Protein AF-A0A5P8K2E8-F1 (afdb_monomer_lite)

Sequence (611 aa):
MTEDTVARRWSAAHAKVRELKIYGYEKERAVALIYYLIALQADREVDSVSPYEVRYRLDDLVSLQQDIVQFLGGPGHSAEAVTTPKAVSAIRHAWSVANLTRHEMLEDVVPSEAADDVRGIERATPDSHFEHAAQGLRVHLDRTLLESAGGILLSSTVEATAGVHTGRSGRVNSVAWPMDHEQRAIGPVPLSFQVEFSDTYEAADMAPGELVMLPEWDPKFVVVQAGEPLPTEWAACVLLSDTDGEQVWQQEAIDALREGWKSYQRLVVLVPEPAGRKPMSEEHDEWMDQAFACADEIIARVPSTGPLPPRLLPNRATDARDVPFRLTLLLTCTKDSSGLRSWARRNSIPVAAAPAEAAATVLDRIRGGIERKGGFRQVPLVVARTSGFVDWHRALRDARMTLEAADIQWVQHDDTAEPSVTWWAMSARIRHPDHHITTELLVTRARVVSIVAYRSSPRWTDSEVVLVEGDNSLSGATNYGLEKTKFLHLPTATLDQWAPGGTAAMTAPIMQRMLGLSVESERVRPFRERNDSSLLAATRVLAAVKLTDEEFDQIRHTPTNSGDGKPPTVICRVADLLAHPLCDYATIGAVTSAIAPTSPPPFGNLHPENR

Foldseek 3Di:
DDLVVLQQQLVQLLVVLVVLVQDDPLLSLLSSLLLSLLCVVVVHHSVPDDLVSSLLCLVCVVVVVVSLCVVLNDQPPDPPPDPDRPSSVSNNVSVNQQADFPVVPPDDDDDPPDPPDDPDDPPPDPRTNSNVSSVSSNLSSQQVLCVVQVAQHFQFKKAFCDDLRHRFIFTFHDFAADNDPVVVVVGSATQWTFTQTPFQRDTDTHHRVRIDTADDADFAEEEDEQPHDDDQKWQAEEEEFEQPPDCPQVVVLSVLLVVLQPASGYYYYYYLHHDDDDDDDPSSVVSVVVSVLLHLAYEAEFDLDDDPPTDRHNPDPDGCVQCQVRYEYEYCDDDRNPVVVVNNVVSVHHYHNGSSRSSVVNCVVCPNGGMDGAQRSSVHRLRCLAPLNVVVVVVCVVQVKDFHHKGWRDWQADPVDQVRTFWTKMWTWIQHPVRDTDIDIAIEGFEKEFEFEWAADPPLLQIKTKWFFDDCPPVPPDPPDPDPLTATAGLMDGDNDQDPVHPLVVVQVSCCQAQVDGDDSVQKDWDDWDALDPNHSHTYTYIYGHDDPVSVVSSVPPDCPDPSPHTRMDMDRLNCCVVPPSHDPSRNVSNCCRRPPDNDPPPPPDDVPPD

Radius of gyration: 35.33 Å; chains: 1; bounding box: 81×75×100 Å

Organism: NCBI:txid2653200

Structure (mmCIF, N/CA/C/O backbone):
data_AF-A0A5P8K2E8-F1
#
_entry.id   AF-A0A5P8K2E8-F1
#
loop_
_atom_site.group_PDB
_atom_site.id
_atom_site.type_symbol
_atom_site.label_atom_id
_atom_site.label_alt_id
_atom_site.label_comp_id
_atom_site.label_asym_id
_atom_site.label_entity_id
_atom_site.label_seq_id
_atom_site.pdbx_PDB_ins_code
_atom_site.Cartn_x
_atom_site.Cartn_y
_atom_site.Cartn_z
_atom_site.occupancy
_atom_site.B_iso_or_equiv
_atom_site.auth_seq_id
_atom_site.auth_comp_id
_atom_site.auth_asym_id
_atom_site.auth_atom_id
_atom_site.pdbx_PDB_model_num
ATOM 1 N N . MET A 1 1 ? -28.896 -23.249 55.016 1.00 75.38 1 MET A N 1
ATOM 2 C CA . MET A 1 1 ? -29.804 -22.356 54.261 1.00 75.38 1 MET A CA 1
ATOM 3 C C . MET A 1 1 ? -31.160 -23.036 54.148 1.00 75.38 1 MET A C 1
ATOM 5 O O . MET A 1 1 ? -31.170 -24.242 53.929 1.00 75.38 1 MET A O 1
ATOM 9 N N . THR A 1 2 ? -32.274 -22.327 54.351 1.00 88.94 2 THR A N 1
ATOM 10 C CA . THR A 1 2 ? -33.616 -22.914 54.164 1.00 88.94 2 THR A CA 1
ATOM 11 C C . THR A 1 2 ? -33.913 -23.099 52.671 1.00 88.94 2 THR A C 1
ATOM 13 O O . THR A 1 2 ? -33.325 -22.410 51.832 1.00 88.94 2 THR A O 1
ATOM 16 N N . GLU A 1 3 ? -34.809 -24.032 52.329 1.00 85.75 3 GLU A N 1
ATOM 17 C CA . GLU A 1 3 ? -35.222 -24.295 50.938 1.00 85.75 3 GLU A CA 1
ATOM 18 C C . GLU A 1 3 ? -35.745 -23.025 50.247 1.00 85.75 3 GLU A C 1
ATOM 20 O O . GLU A 1 3 ? -35.349 -22.734 49.117 1.00 85.75 3 GLU A O 1
ATOM 25 N N . ASP A 1 4 ? -36.520 -22.210 50.965 1.00 89.12 4 ASP A N 1
ATOM 26 C CA . ASP A 1 4 ? -37.046 -20.938 50.464 1.00 89.12 4 ASP A CA 1
ATOM 27 C C . ASP A 1 4 ? -35.939 -19.946 50.084 1.00 89.12 4 ASP A C 1
ATOM 29 O O . ASP A 1 4 ? -36.038 -19.267 49.061 1.00 89.12 4 ASP A O 1
ATOM 33 N N . THR A 1 5 ? -34.848 -19.872 50.858 1.00 89.94 5 THR A N 1
ATOM 34 C CA . THR A 1 5 ? -33.719 -18.987 50.532 1.00 89.94 5 THR A CA 1
ATOM 35 C C . THR A 1 5 ? -32.996 -19.444 49.266 1.00 89.94 5 THR A C 1
ATOM 37 O O . THR A 1 5 ? -32.652 -18.608 48.430 1.00 89.94 5 THR A O 1
ATOM 40 N N . VAL A 1 6 ? -32.793 -20.758 49.093 1.00 90.62 6 VAL A N 1
ATOM 41 C CA . VAL A 1 6 ? -32.179 -21.326 47.877 1.00 90.62 6 VAL A CA 1
ATOM 42 C C . VAL A 1 6 ? -33.050 -21.015 46.660 1.00 90.62 6 VAL A C 1
ATOM 44 O O . VAL A 1 6 ? -32.549 -20.492 45.667 1.00 90.62 6 VAL A O 1
ATOM 47 N N . ALA A 1 7 ? -34.354 -21.295 46.748 1.00 89.88 7 ALA A N 1
ATOM 48 C CA . ALA A 1 7 ? -35.303 -21.072 45.661 1.00 89.88 7 ALA A CA 1
ATOM 49 C C . ALA A 1 7 ? -35.389 -19.589 45.268 1.00 89.88 7 ALA A C 1
ATOM 51 O O . ALA A 1 7 ? -35.347 -19.264 44.079 1.00 89.88 7 ALA A O 1
ATOM 52 N N . ARG A 1 8 ? -35.439 -18.686 46.259 1.00 94.06 8 ARG A N 1
ATOM 53 C CA . ARG A 1 8 ? -35.460 -17.236 46.031 1.00 94.06 8 ARG A CA 1
ATOM 54 C C . ARG A 1 8 ? -34.196 -16.755 45.322 1.00 94.06 8 ARG A C 1
ATOM 56 O O . ARG A 1 8 ? -34.306 -16.109 44.283 1.00 94.06 8 ARG A O 1
ATOM 63 N N . ARG A 1 9 ? -33.007 -17.097 45.840 1.00 94.19 9 ARG A N 1
ATOM 64 C CA . ARG A 1 9 ? -31.723 -16.692 45.236 1.00 94.19 9 ARG A CA 1
ATOM 65 C C . ARG A 1 9 ? -31.560 -17.283 43.828 1.00 94.19 9 ARG A C 1
ATOM 67 O O . ARG A 1 9 ? -31.142 -16.575 42.921 1.00 94.19 9 ARG A O 1
ATOM 74 N N . TRP A 1 10 ? -31.951 -18.539 43.604 1.00 94.31 10 TRP A N 1
ATOM 75 C CA . TRP A 1 10 ? -31.903 -19.156 42.272 1.00 94.31 10 TRP A CA 1
ATOM 76 C C . TRP A 1 10 ? -32.821 -18.457 41.259 1.00 94.31 10 TRP A C 1
ATOM 78 O O . TRP A 1 10 ? -32.416 -18.174 40.131 1.00 94.31 10 TRP A O 1
ATOM 88 N N . SER A 1 11 ? -34.048 -18.123 41.668 1.00 93.88 11 SER A N 1
ATOM 89 C CA . SER A 1 11 ? -34.983 -17.382 40.817 1.00 93.88 11 SER A CA 1
ATOM 90 C C . SER A 1 11 ? -34.478 -15.971 40.500 1.00 93.88 11 SER A C 1
ATOM 92 O O . SER A 1 11 ? -34.622 -15.524 39.362 1.00 93.88 11 SER A O 1
ATOM 94 N N . ALA A 1 12 ? -33.868 -15.286 41.473 1.00 95.12 12 ALA A N 1
ATOM 95 C CA . ALA A 1 12 ? -33.257 -13.972 41.275 1.00 95.12 12 ALA A CA 1
ATOM 96 C C . ALA A 1 12 ? -32.081 -14.034 40.285 1.00 95.12 12 ALA A C 1
ATOM 98 O O . ALA A 1 12 ? -32.000 -13.213 39.375 1.00 95.12 12 ALA A O 1
ATOM 99 N N . ALA A 1 13 ? -31.229 -15.063 40.371 1.00 93.81 13 ALA A N 1
ATOM 100 C CA . ALA A 1 13 ? -30.153 -15.275 39.402 1.00 93.81 13 ALA A CA 1
ATOM 101 C C . ALA A 1 13 ? -30.678 -15.454 37.975 1.00 93.81 13 ALA A C 1
ATOM 103 O O . ALA A 1 13 ? -30.181 -14.817 37.051 1.00 93.81 13 ALA A O 1
ATOM 104 N N . HIS A 1 14 ? -31.732 -16.248 37.784 1.00 93.00 14 HIS A N 1
ATOM 105 C CA . HIS A 1 14 ? -32.363 -16.381 36.473 1.00 93.00 14 HIS A CA 1
ATOM 106 C C . HIS A 1 14 ? -32.961 -15.074 35.951 1.00 93.00 14 HIS A C 1
ATOM 108 O O . HIS A 1 14 ? -32.824 -14.785 34.764 1.00 93.00 14 HIS A O 1
ATOM 114 N N . ALA A 1 15 ? -33.630 -14.299 36.809 1.00 93.69 15 ALA A N 1
ATOM 115 C CA . ALA A 1 15 ? -34.181 -13.004 36.424 1.00 93.69 15 ALA A CA 1
ATOM 116 C C . ALA A 1 15 ? -33.067 -12.062 35.941 1.00 93.69 15 ALA A C 1
ATOM 118 O O . ALA A 1 15 ? -33.145 -11.551 34.825 1.00 93.69 15 ALA A O 1
ATOM 119 N N . LYS A 1 16 ? -31.982 -11.962 36.714 1.00 91.88 16 LYS A N 1
ATOM 120 C CA . LYS A 1 16 ? -30.813 -11.136 36.397 1.00 91.88 16 LYS A CA 1
ATOM 121 C C . LYS A 1 16 ? -30.142 -11.525 35.079 1.00 91.88 16 LYS A C 1
ATOM 123 O O . LYS A 1 16 ? -29.750 -10.662 34.307 1.00 91.88 16 LYS A O 1
ATOM 128 N N . VAL A 1 17 ? -30.054 -12.819 34.763 1.00 89.31 17 VAL A N 1
ATOM 129 C CA . VAL A 1 17 ? -29.491 -13.274 33.478 1.00 89.31 17 VAL A CA 1
ATOM 130 C C . VAL A 1 17 ? -30.392 -12.945 32.291 1.00 89.31 17 VAL A C 1
ATOM 132 O O . VAL A 1 17 ? -29.888 -12.573 31.231 1.00 89.31 17 VAL A O 1
ATOM 135 N N . ARG A 1 18 ? -31.718 -13.027 32.452 1.00 89.56 18 ARG A N 1
ATOM 136 C CA . ARG A 1 18 ? -32.660 -12.639 31.389 1.00 89.56 18 ARG A CA 1
ATOM 137 C C . ARG A 1 18 ? -32.599 -11.148 31.077 1.00 89.56 18 ARG A C 1
ATOM 139 O O . ARG A 1 18 ? -32.799 -10.771 29.924 1.00 89.56 18 ARG A O 1
ATOM 146 N N . GLU A 1 19 ? -32.304 -10.310 32.069 1.00 88.81 19 GLU A N 1
ATOM 147 C CA . GLU A 1 19 ? -32.102 -8.870 31.861 1.00 88.81 19 GLU A CA 1
ATOM 148 C C . GLU A 1 19 ? -30.930 -8.580 30.920 1.00 88.81 19 GLU A C 1
ATOM 150 O O . GLU A 1 19 ? -30.998 -7.629 30.143 1.00 88.81 19 GLU A O 1
ATOM 155 N N . LEU A 1 20 ? -29.904 -9.437 30.916 1.00 82.50 20 LEU A N 1
ATOM 156 C CA . LEU A 1 20 ? -28.739 -9.275 30.049 1.00 82.50 20 LEU A CA 1
ATOM 157 C C . LEU A 1 20 ? -29.028 -9.598 28.565 1.00 82.50 20 LEU A C 1
ATOM 159 O O . LEU A 1 20 ? -28.303 -9.135 27.690 1.00 82.50 20 LEU A O 1
ATOM 163 N N . LYS A 1 21 ? -30.080 -10.378 28.257 1.00 84.62 21 LYS A N 1
ATOM 164 C CA . LYS A 1 21 ? -30.531 -10.726 26.884 1.00 84.62 21 LYS A CA 1
ATOM 165 C C . LYS A 1 21 ? -29.461 -11.333 25.948 1.00 84.62 21 LYS A C 1
ATOM 167 O O . LYS A 1 21 ? -29.526 -11.149 24.736 1.00 84.62 21 LYS A O 1
ATOM 172 N N . ILE A 1 22 ? -28.479 -12.061 26.481 1.00 69.75 22 ILE A N 1
ATOM 173 C CA . ILE A 1 22 ? -27.269 -12.466 25.730 1.00 69.75 22 ILE A CA 1
ATOM 174 C C . ILE A 1 22 ? -27.305 -13.921 25.223 1.00 69.75 22 ILE A C 1
ATOM 176 O O . ILE A 1 22 ? -26.453 -14.317 24.429 1.00 69.75 22 ILE A O 1
ATOM 180 N N . TYR A 1 23 ? -28.238 -14.758 25.695 1.00 71.44 23 TYR A N 1
ATOM 181 C CA . TYR A 1 23 ? -28.091 -16.216 25.612 1.00 71.44 23 TYR A CA 1
ATOM 182 C C . TYR A 1 23 ? -29.354 -16.980 25.218 1.00 71.44 23 TYR A C 1
ATOM 184 O O . TYR A 1 23 ? -30.468 -16.579 25.525 1.00 71.44 23 TYR A O 1
ATOM 192 N N . GLY A 1 24 ? -29.149 -18.140 24.584 1.00 74.88 24 GLY A N 1
ATOM 193 C CA . GLY A 1 24 ? -30.158 -19.196 24.505 1.00 74.88 24 GLY A CA 1
ATOM 194 C C . GLY A 1 24 ? -30.303 -19.942 25.838 1.00 74.88 24 GLY A C 1
ATOM 195 O O . GLY A 1 24 ? -29.396 -19.921 26.674 1.00 74.88 24 GLY A O 1
ATOM 196 N N . TYR A 1 25 ? -31.429 -20.638 26.008 1.00 74.62 25 TYR A N 1
ATOM 197 C CA . TYR A 1 25 ? -31.900 -21.232 27.270 1.00 74.62 25 TYR A CA 1
ATOM 198 C C . TYR A 1 25 ? -30.847 -22.019 28.078 1.00 74.62 25 TYR A C 1
ATOM 200 O O . TYR A 1 25 ? -30.812 -21.948 29.307 1.00 74.62 25 TYR A O 1
ATOM 208 N N . GLU A 1 26 ? -29.965 -22.767 27.414 1.00 72.81 26 GLU A N 1
ATOM 209 C CA . GLU A 1 26 ? -28.945 -23.584 28.087 1.00 72.81 26 GLU A CA 1
ATOM 210 C C . GLU A 1 26 ? -27.810 -22.748 28.685 1.00 72.81 26 GLU A C 1
ATOM 212 O O . GLU A 1 26 ? -27.399 -22.970 29.826 1.00 72.81 26 GLU A O 1
ATOM 217 N N . LYS A 1 27 ? -27.348 -21.728 27.954 1.00 78.81 27 LYS A N 1
ATOM 218 C CA . LYS A 1 27 ? -26.304 -20.811 28.426 1.00 78.81 27 LYS A CA 1
ATOM 219 C C . LYS A 1 27 ? -26.828 -19.929 29.565 1.00 78.81 27 LYS A C 1
ATOM 221 O O . LYS A 1 27 ? -26.077 -19.641 30.492 1.00 78.81 27 LYS A O 1
ATOM 226 N N . GLU A 1 28 ? -28.121 -19.588 29.569 1.00 85.69 28 GLU A N 1
ATOM 227 C CA . GLU A 1 28 ? -28.740 -18.839 30.674 1.00 85.69 28 GLU A CA 1
ATOM 228 C C . GLU A 1 28 ? -28.596 -19.554 32.026 1.00 85.69 28 GLU A C 1
ATOM 230 O O . GLU A 1 28 ? -28.344 -18.913 33.044 1.00 85.69 28 GLU A O 1
ATOM 235 N N . ARG A 1 29 ? -28.734 -20.887 32.052 1.00 86.25 29 ARG A N 1
ATOM 236 C CA . ARG A 1 29 ? -28.615 -21.686 33.284 1.00 86.25 29 ARG A CA 1
ATOM 237 C C . ARG A 1 29 ? -27.190 -21.702 33.827 1.00 86.25 29 ARG A C 1
ATOM 239 O O . ARG A 1 29 ? -27.010 -21.565 35.035 1.00 86.25 29 ARG A O 1
ATOM 246 N N . ALA A 1 30 ? -26.196 -21.840 32.950 1.00 85.31 30 ALA A N 1
ATOM 247 C CA . ALA A 1 30 ? -24.788 -21.785 33.338 1.00 85.31 30 ALA A CA 1
ATOM 248 C C . ALA A 1 30 ? -24.424 -20.401 33.898 1.00 85.31 30 ALA A C 1
ATOM 250 O O . ALA A 1 30 ? -23.807 -20.301 34.952 1.00 85.31 30 ALA A O 1
ATOM 251 N N . VAL A 1 31 ? -24.888 -19.326 33.261 1.00 86.69 31 VAL A N 1
ATOM 252 C CA . VAL A 1 31 ? -24.662 -17.959 33.752 1.00 86.69 31 VAL A CA 1
ATOM 253 C C . VAL A 1 31 ? -25.391 -17.714 35.080 1.00 86.69 31 VAL A C 1
ATOM 255 O O . VAL A 1 31 ? -24.815 -17.130 35.997 1.00 86.69 31 VAL A O 1
ATOM 258 N N . ALA A 1 32 ? -26.627 -18.201 35.236 1.00 90.12 32 ALA A N 1
ATOM 259 C CA . ALA A 1 32 ? -27.380 -18.065 36.486 1.00 90.12 32 ALA A CA 1
ATOM 260 C C . ALA A 1 32 ? -26.690 -18.803 37.645 1.00 90.12 32 ALA A C 1
ATOM 262 O O . ALA A 1 32 ? -26.666 -18.301 38.770 1.00 90.12 32 ALA A O 1
ATOM 263 N N . LEU A 1 33 ? -26.064 -19.953 37.362 1.00 90.56 33 LEU A N 1
ATOM 264 C CA . LEU A 1 33 ? -25.223 -20.677 38.315 1.00 90.56 33 LEU A CA 1
ATOM 265 C C . LEU A 1 33 ? -24.076 -19.814 38.840 1.00 90.56 33 LEU A C 1
ATOM 267 O O . LEU A 1 33 ? -23.881 -19.748 40.052 1.00 90.56 33 LEU A O 1
ATOM 271 N N . ILE A 1 34 ? -23.393 -19.084 37.960 1.00 90.25 34 ILE A N 1
ATOM 272 C CA . ILE A 1 34 ? -22.290 -18.194 38.338 1.00 90.25 34 ILE A CA 1
ATOM 273 C C . ILE A 1 34 ? -22.788 -17.077 39.269 1.00 90.25 34 ILE A C 1
ATOM 275 O O . ILE A 1 34 ? -22.250 -16.904 40.361 1.00 90.25 34 ILE A O 1
ATOM 279 N N . TYR A 1 35 ? -23.865 -16.370 38.905 1.00 92.31 35 TYR A N 1
ATOM 280 C CA . TYR A 1 35 ? -24.445 -15.318 39.757 1.00 92.31 35 TYR A CA 1
ATOM 281 C C . TYR A 1 35 ? -24.884 -15.837 41.131 1.00 92.31 35 TYR A C 1
ATOM 283 O O . TYR A 1 35 ? -24.630 -15.193 42.152 1.00 92.31 35 TYR A O 1
ATOM 291 N N . TYR A 1 36 ? -25.533 -17.002 41.162 1.00 93.50 36 TYR A N 1
ATOM 292 C CA . TYR A 1 36 ? -26.002 -17.623 42.397 1.00 93.50 36 TYR A CA 1
ATOM 293 C C . TYR A 1 36 ? -24.844 -17.943 43.353 1.00 93.50 36 TYR A C 1
ATOM 295 O O . TYR A 1 36 ? -24.935 -17.645 44.544 1.00 93.50 36 TYR A O 1
ATOM 303 N N . LEU A 1 37 ? -23.745 -18.508 42.847 1.00 90.25 37 LEU A N 1
ATOM 304 C CA . LEU A 1 37 ? -22.595 -18.898 43.671 1.00 90.25 37 LEU A CA 1
ATOM 305 C C . LEU A 1 37 ? -21.863 -17.696 44.249 1.00 90.25 37 LEU A C 1
ATOM 307 O O . LEU A 1 37 ? -21.514 -17.700 45.427 1.00 90.25 37 LEU A O 1
ATOM 311 N N . ILE A 1 38 ? -21.698 -16.645 43.450 1.00 90.12 38 ILE A N 1
ATOM 312 C CA . ILE A 1 38 ? -21.060 -15.408 43.902 1.00 90.12 38 ILE A CA 1
ATOM 313 C C . ILE A 1 38 ? -21.893 -14.743 44.999 1.00 90.12 38 ILE A C 1
ATOM 315 O O . ILE A 1 38 ? -21.347 -14.289 46.005 1.00 90.12 38 ILE A O 1
ATOM 319 N N . ALA A 1 39 ? -23.219 -14.706 44.836 1.00 92.75 39 ALA A N 1
ATOM 320 C CA . ALA A 1 39 ? -24.123 -14.190 45.862 1.00 92.75 39 ALA A CA 1
ATOM 321 C C . ALA A 1 39 ? -24.059 -15.023 47.147 1.00 92.75 39 ALA A C 1
ATOM 323 O O . ALA A 1 39 ? -24.048 -14.481 48.250 1.00 92.75 39 ALA A O 1
ATOM 324 N N . LEU A 1 40 ? -23.996 -16.347 46.996 1.00 91.69 40 LEU A N 1
ATOM 325 C CA . LEU A 1 40 ? -23.941 -17.282 48.105 1.00 91.69 40 LEU A CA 1
ATOM 326 C C . LEU A 1 40 ? -22.654 -17.146 48.926 1.00 91.69 40 LEU A C 1
ATOM 328 O O . LEU A 1 40 ? -22.732 -17.090 50.149 1.00 91.69 40 LEU A O 1
ATOM 332 N N . GLN A 1 41 ? -21.494 -17.084 48.275 1.00 89.56 41 GLN A N 1
ATOM 333 C CA . GLN A 1 41 ? -20.194 -16.985 48.947 1.00 89.56 41 GLN A CA 1
ATOM 334 C C . GLN A 1 41 ? -20.004 -15.656 49.674 1.00 89.56 41 GLN A C 1
ATOM 336 O O . GLN A 1 41 ? -19.409 -15.620 50.744 1.00 89.56 41 GLN A O 1
ATOM 341 N N . ALA A 1 42 ? -20.537 -14.575 49.105 1.00 88.94 42 ALA A N 1
ATOM 342 C CA . ALA A 1 42 ? -20.525 -13.254 49.723 1.00 88.94 42 ALA A CA 1
ATOM 343 C C . ALA A 1 42 ? -21.674 -13.041 50.731 1.00 88.94 42 ALA A C 1
ATOM 345 O O . ALA A 1 42 ? -21.858 -11.925 51.206 1.00 88.94 42 ALA A O 1
ATOM 346 N N . ASP A 1 43 ? -22.470 -14.082 51.001 1.00 92.75 43 ASP A N 1
ATOM 347 C CA . ASP A 1 43 ? -23.690 -14.069 51.814 1.00 92.75 43 ASP A CA 1
ATOM 348 C C . ASP A 1 43 ? -24.603 -12.847 51.598 1.00 92.75 43 ASP A C 1
ATOM 350 O O . ASP A 1 43 ? -24.963 -12.112 52.518 1.00 92.75 43 ASP A O 1
ATOM 354 N N . ARG A 1 44 ? -25.001 -12.626 50.344 1.00 94.56 44 ARG A N 1
ATOM 355 C CA . ARG A 1 44 ? -25.846 -11.492 49.944 1.00 94.56 44 ARG A CA 1
ATOM 356 C C . ARG A 1 44 ? -26.901 -11.888 48.915 1.00 94.56 44 ARG A C 1
ATOM 358 O O . ARG A 1 44 ? -26.942 -13.019 48.433 1.00 94.56 44 ARG A O 1
ATOM 365 N N . GLU A 1 45 ? -27.800 -10.958 48.608 1.00 95.25 45 GLU A N 1
ATOM 366 C CA . GLU A 1 45 ? -28.802 -11.142 47.554 1.00 95.25 45 GLU A CA 1
ATOM 367 C C . GLU A 1 45 ? -28.161 -11.087 46.161 1.00 95.25 45 GLU A C 1
ATOM 369 O O . GLU A 1 45 ? -27.181 -10.383 45.934 1.00 95.25 45 GLU A O 1
ATOM 374 N N . VAL A 1 46 ? -28.723 -11.822 45.199 1.00 94.44 46 VAL A N 1
ATOM 375 C CA . VAL A 1 46 ? -28.161 -11.891 43.836 1.00 94.44 46 VAL A CA 1
ATOM 376 C C . VAL A 1 46 ? -28.185 -10.532 43.136 1.00 94.44 46 VAL A C 1
ATOM 378 O O . VAL A 1 46 ? -27.279 -10.203 42.364 1.00 94.44 46 VAL A O 1
ATOM 381 N N . ASP A 1 47 ? -29.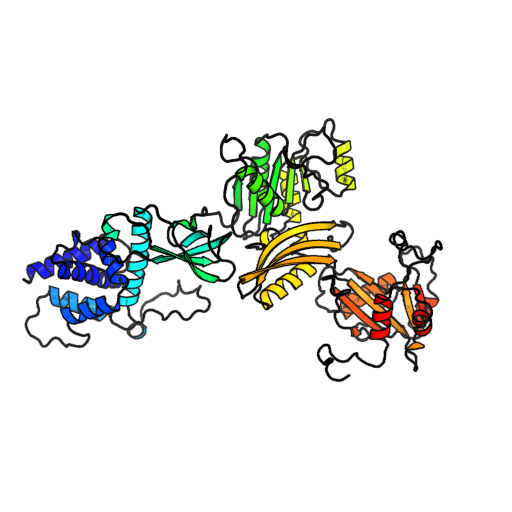171 -9.699 43.455 1.00 92.56 47 ASP A N 1
ATOM 382 C CA . ASP A 1 47 ? -29.326 -8.372 42.865 1.00 92.56 47 ASP A CA 1
ATOM 383 C C . ASP A 1 47 ? -28.167 -7.438 43.232 1.00 92.56 47 ASP A C 1
ATOM 385 O O . ASP A 1 47 ? -27.793 -6.602 42.410 1.00 92.56 47 ASP A O 1
ATOM 389 N N . SER A 1 48 ? -27.508 -7.648 44.379 1.00 91.69 48 SER A N 1
ATOM 390 C CA . SER A 1 48 ? -26.347 -6.853 44.798 1.00 91.69 48 SER A CA 1
ATOM 391 C C . SER A 1 48 ? -25.007 -7.340 44.240 1.00 91.69 48 SER A C 1
ATOM 393 O O . SER A 1 48 ? -24.000 -6.660 44.423 1.00 91.69 48 SER A O 1
ATOM 395 N N . VAL A 1 49 ? -24.971 -8.480 43.537 1.00 90.38 49 VAL A N 1
ATOM 396 C CA . VAL A 1 49 ? -23.759 -8.943 42.842 1.00 90.38 49 VAL A CA 1
ATOM 397 C C . VAL A 1 49 ? -23.480 -8.033 41.650 1.00 90.38 49 VAL A C 1
ATOM 399 O O . VAL A 1 49 ? -24.257 -7.990 40.693 1.00 90.38 49 VAL A O 1
ATOM 402 N N . SER A 1 50 ? -22.375 -7.302 41.687 1.00 87.81 50 SER A N 1
ATOM 403 C CA . SER A 1 50 ? -22.007 -6.395 40.601 1.00 87.81 50 SER A CA 1
ATOM 404 C C . SER A 1 50 ? -21.469 -7.160 39.378 1.00 87.81 50 SER A C 1
ATOM 406 O O . SER A 1 50 ? -20.880 -8.234 39.531 1.00 87.81 50 SER A O 1
ATOM 408 N N . PRO A 1 51 ? -21.606 -6.613 38.154 1.00 87.31 51 PRO A N 1
ATOM 409 C CA . PRO A 1 51 ? -20.983 -7.177 36.951 1.00 87.31 51 PRO A CA 1
ATOM 410 C C . PRO A 1 51 ? -19.462 -7.385 37.083 1.00 87.31 51 PRO A C 1
ATOM 412 O O . PRO A 1 51 ? -18.935 -8.376 36.582 1.00 87.31 51 PRO A O 1
ATOM 415 N N . TYR A 1 52 ? -18.772 -6.508 37.821 1.00 84.00 52 TYR A N 1
ATOM 416 C CA . TYR A 1 52 ? -17.333 -6.608 38.094 1.00 84.00 52 TYR A CA 1
ATOM 417 C C . TYR A 1 52 ? -16.959 -7.870 38.877 1.00 84.00 52 TYR A C 1
ATOM 419 O O . TYR A 1 52 ? -15.958 -8.515 38.581 1.00 84.00 52 TYR A O 1
ATOM 427 N N . GLU A 1 53 ? -17.766 -8.259 39.863 1.00 86.44 53 GLU A N 1
ATOM 428 C CA . GLU A 1 53 ? -17.486 -9.445 40.681 1.00 86.44 53 GLU A CA 1
ATOM 429 C C . GLU A 1 53 ? -17.684 -10.734 39.897 1.00 86.44 53 GLU A C 1
ATOM 431 O O . GLU A 1 53 ? -16.914 -11.680 40.053 1.00 86.44 53 GLU A O 1
ATOM 436 N N . VAL A 1 54 ? -18.686 -10.752 39.016 1.00 88.94 54 VAL A N 1
ATOM 437 C CA . VAL A 1 54 ? -18.878 -11.851 38.069 1.00 88.94 54 VAL A CA 1
ATOM 438 C C . VAL A 1 54 ? -17.690 -11.937 37.130 1.00 88.94 54 VAL A C 1
ATOM 440 O O . VAL A 1 54 ? -17.103 -13.006 36.996 1.00 88.94 54 VAL A O 1
ATOM 443 N N . ARG A 1 55 ? -17.285 -10.809 36.540 1.00 87.81 55 ARG A N 1
ATOM 444 C CA . ARG A 1 55 ? -16.159 -10.760 35.612 1.00 87.81 55 ARG A CA 1
ATOM 445 C C . ARG A 1 55 ? -14.852 -11.234 36.249 1.00 87.81 55 ARG A C 1
ATOM 447 O O . ARG A 1 55 ? -14.129 -11.986 35.606 1.00 87.81 55 ARG A O 1
ATOM 454 N N . TYR A 1 56 ? -14.596 -10.854 37.499 1.00 85.25 56 TYR A N 1
ATOM 455 C CA . TYR A 1 56 ? -13.440 -11.300 38.282 1.00 85.25 56 TYR A CA 1
ATOM 456 C C . TYR A 1 56 ? -13.426 -12.820 38.471 1.00 85.25 56 TYR A C 1
ATOM 458 O O . TYR A 1 56 ? -12.415 -13.479 38.249 1.00 85.25 56 TYR A O 1
ATOM 466 N N . ARG A 1 57 ? -14.568 -13.412 38.840 1.00 87.19 57 ARG A N 1
ATOM 467 C CA . ARG A 1 57 ? -14.654 -14.867 39.040 1.00 87.19 57 ARG A CA 1
ATOM 468 C C . ARG A 1 57 ? -14.491 -15.664 37.751 1.00 87.19 57 ARG A C 1
ATOM 470 O O . ARG A 1 57 ? -14.140 -16.835 37.816 1.00 87.19 57 ARG A O 1
ATOM 477 N N . LEU A 1 58 ? -14.718 -15.035 36.601 1.00 88.00 58 LEU A N 1
ATOM 478 C CA . LEU A 1 58 ? -14.475 -15.636 35.292 1.00 88.00 58 LEU A CA 1
ATOM 479 C C . LEU A 1 58 ? -12.993 -15.656 34.884 1.00 88.00 58 LEU A C 1
ATOM 481 O O . LEU A 1 58 ? -12.673 -16.380 33.946 1.00 88.00 58 LEU A O 1
ATOM 485 N N . ASP A 1 59 ? -12.102 -14.900 35.540 1.00 84.56 59 ASP A N 1
ATOM 486 C CA . ASP A 1 59 ? -10.653 -14.978 35.266 1.00 84.56 59 ASP A CA 1
ATOM 487 C C . ASP A 1 59 ? -9.994 -16.205 35.908 1.00 84.56 59 ASP A C 1
ATOM 489 O O . ASP A 1 59 ? -8.963 -16.668 35.427 1.00 84.56 59 ASP A O 1
ATOM 493 N N . ASP A 1 60 ? -10.618 -16.782 36.939 1.00 87.19 60 ASP A N 1
ATOM 494 C CA . ASP A 1 60 ? -10.194 -18.035 37.567 1.00 87.19 60 ASP A CA 1
ATOM 495 C C . ASP A 1 60 ? -11.316 -19.080 37.482 1.00 87.19 60 ASP A C 1
ATOM 497 O O . ASP A 1 60 ? -11.986 -19.423 38.464 1.00 87.19 60 ASP A O 1
ATOM 501 N N . LEU A 1 61 ? -11.543 -19.576 36.259 1.00 87.44 61 LEU A N 1
ATOM 502 C CA . LEU A 1 61 ? -12.547 -20.612 35.998 1.00 87.44 61 LEU A CA 1
ATOM 503 C C . LEU A 1 61 ? -12.281 -21.889 36.797 1.00 87.44 61 LEU A C 1
ATOM 505 O O . LEU A 1 61 ? -13.237 -22.563 37.172 1.00 87.44 61 LEU A O 1
ATOM 509 N N . VAL A 1 62 ? -11.017 -22.204 37.094 1.00 88.12 62 VAL A N 1
ATOM 510 C CA . VAL A 1 62 ? -10.647 -23.394 37.867 1.00 88.12 62 VAL A CA 1
ATOM 511 C C . VAL A 1 62 ? -11.129 -23.258 39.309 1.00 88.12 62 VAL A C 1
ATOM 513 O O . VAL A 1 62 ? -11.804 -24.160 39.805 1.00 88.12 62 VAL A O 1
ATOM 516 N N . SER A 1 63 ? -10.862 -22.126 39.970 1.00 88.62 63 SER A N 1
ATOM 517 C CA . SER A 1 63 ? -11.401 -21.855 41.309 1.00 88.62 63 SER A CA 1
ATOM 518 C C . SER A 1 63 ? -12.930 -21.846 41.303 1.00 88.62 63 SER A C 1
ATOM 520 O O . SER A 1 63 ? -13.551 -22.453 42.175 1.00 88.62 63 SER A O 1
ATOM 522 N N . LEU A 1 64 ? -13.555 -21.231 40.294 1.00 87.56 64 LEU A N 1
ATOM 523 C CA . LEU A 1 64 ? -15.012 -21.210 40.176 1.00 87.56 64 LEU A CA 1
ATOM 524 C C . LEU A 1 64 ? -15.598 -22.625 40.024 1.00 87.56 64 LEU A C 1
ATOM 526 O O . LEU A 1 64 ? -16.582 -22.951 40.683 1.00 87.56 64 LEU A O 1
ATOM 530 N N . GLN A 1 65 ? -14.989 -23.489 39.208 1.00 87.06 65 GLN A N 1
ATOM 531 C CA . GLN A 1 65 ? -15.387 -24.894 39.076 1.00 87.06 65 GLN A CA 1
ATOM 532 C C . GLN A 1 65 ? -15.192 -25.669 40.386 1.00 87.06 65 GLN A C 1
ATOM 534 O O . GLN A 1 65 ? -16.073 -26.436 40.775 1.00 87.06 65 GLN A O 1
ATOM 539 N N . GLN A 1 66 ? -14.080 -25.455 41.094 1.00 88.81 66 GLN A N 1
ATOM 540 C CA . GLN A 1 66 ? -13.828 -26.077 42.398 1.00 88.81 66 GLN A CA 1
ATOM 541 C C . GLN A 1 66 ? -14.891 -25.682 43.425 1.00 88.81 66 GLN A C 1
ATOM 543 O O . GLN A 1 66 ? -15.417 -26.549 44.122 1.00 88.81 66 GLN A O 1
ATOM 548 N N . ASP A 1 67 ? -15.275 -24.407 43.456 1.00 87.31 67 ASP A N 1
ATOM 549 C CA . ASP A 1 67 ? -16.341 -23.908 44.320 1.00 87.31 67 ASP A CA 1
ATOM 550 C C . ASP A 1 67 ? -17.697 -24.538 43.978 1.00 87.31 67 ASP A C 1
ATOM 552 O O . ASP A 1 67 ? -18.462 -24.909 44.873 1.00 87.31 67 ASP A O 1
ATOM 556 N N . ILE A 1 68 ? -17.992 -24.710 42.683 1.00 84.94 68 ILE A N 1
ATOM 557 C CA . ILE A 1 68 ? -19.204 -25.400 42.228 1.00 84.94 68 ILE A CA 1
ATOM 558 C C . ILE A 1 68 ? -19.208 -26.850 42.715 1.00 84.94 68 ILE A C 1
ATOM 560 O O . ILE A 1 68 ? -20.210 -27.310 43.266 1.00 84.94 68 ILE A O 1
ATOM 564 N N . VAL A 1 69 ? -18.099 -27.569 42.531 1.00 86.31 69 VAL A N 1
ATOM 565 C CA . VAL A 1 69 ? -17.955 -28.971 42.948 1.00 86.31 69 VAL A CA 1
ATOM 566 C C . VAL A 1 69 ? -18.058 -29.102 44.465 1.00 86.31 69 VAL A C 1
ATOM 568 O O . VAL A 1 69 ? -18.750 -29.997 44.950 1.00 86.31 69 VAL A O 1
ATOM 571 N N . GLN A 1 70 ? -17.432 -28.200 45.220 1.00 87.12 70 GLN A N 1
ATOM 572 C CA . GLN A 1 70 ? -17.517 -28.180 46.677 1.00 87.12 70 GLN A CA 1
ATOM 573 C C . GLN A 1 70 ? -18.953 -27.921 47.151 1.00 87.12 70 GLN A C 1
ATOM 575 O O . GLN A 1 70 ? -19.391 -28.514 48.138 1.00 87.12 70 GLN A O 1
ATOM 580 N N . PHE A 1 71 ? -19.699 -27.064 46.448 1.00 83.31 71 PHE A N 1
ATOM 581 C CA . PHE A 1 71 ? -21.062 -26.709 46.831 1.00 83.31 71 PHE A CA 1
ATOM 582 C C . PHE A 1 71 ? -22.116 -27.745 46.405 1.00 83.31 71 PHE A C 1
ATOM 584 O O . PHE A 1 71 ? -23.052 -28.025 47.157 1.00 83.31 71 PHE A O 1
ATOM 591 N N . LEU A 1 72 ? -21.997 -28.318 45.204 1.00 81.62 72 LEU A N 1
ATOM 592 C CA . LEU A 1 72 ? -23.023 -29.187 44.609 1.00 81.62 72 LEU A CA 1
ATOM 593 C C . LEU A 1 72 ? -22.698 -30.682 44.665 1.00 81.62 72 LEU A C 1
ATOM 595 O O . LEU A 1 72 ? -23.627 -31.493 44.542 1.00 81.62 72 LEU A O 1
ATOM 599 N N . GLY A 1 73 ? -21.429 -31.032 44.882 1.00 78.50 73 GLY A N 1
ATOM 600 C CA . GLY A 1 73 ? -20.867 -32.359 44.643 1.00 78.50 73 GLY A CA 1
ATOM 601 C C . GLY A 1 73 ? -20.297 -32.494 43.224 1.00 78.50 73 GLY A C 1
ATOM 602 O O . GLY A 1 73 ? -20.662 -31.748 42.312 1.00 78.50 73 GLY A O 1
ATOM 603 N N . GLY A 1 74 ? -19.383 -33.450 43.029 1.00 73.38 74 GLY A N 1
ATOM 604 C CA . GLY A 1 74 ? -18.786 -33.722 41.717 1.00 73.38 74 GLY A CA 1
ATOM 605 C C . GLY A 1 74 ? -19.803 -34.259 40.694 1.00 73.38 74 GLY A C 1
ATOM 606 O O . GLY A 1 74 ? -20.784 -34.904 41.089 1.00 73.38 74 GLY A O 1
ATOM 607 N N . PRO A 1 75 ? -19.582 -34.027 39.384 1.00 63.06 75 PRO A N 1
ATOM 608 C CA . PRO A 1 75 ? -20.398 -3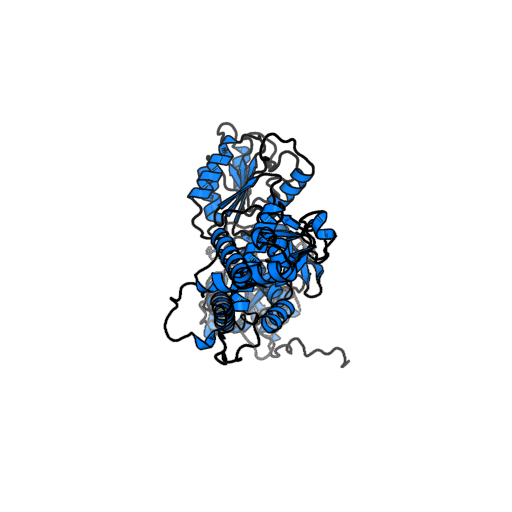4.619 38.325 1.00 63.06 75 PRO A CA 1
ATOM 609 C C . PRO A 1 75 ? -20.302 -36.148 38.434 1.00 63.06 75 PRO A C 1
ATOM 611 O O . PRO A 1 75 ? -19.226 -36.718 38.302 1.00 63.06 75 PRO A O 1
ATOM 614 N N . GLY A 1 76 ? -21.406 -36.814 38.776 1.00 63.94 76 GLY A N 1
ATOM 615 C CA . GLY A 1 76 ? -21.438 -38.269 38.982 1.00 63.94 76 GLY A CA 1
ATOM 616 C C . GLY A 1 76 ? -21.785 -38.727 40.399 1.00 63.94 76 GLY A C 1
ATOM 617 O O . GLY A 1 76 ? -21.957 -39.926 40.613 1.00 63.94 76 GLY A O 1
ATOM 618 N N . HIS A 1 77 ? -21.977 -37.818 41.363 1.00 62.06 77 HIS A N 1
ATOM 619 C CA . HIS A 1 77 ? -22.712 -38.174 42.582 1.00 62.06 77 HIS A CA 1
ATOM 620 C C . HIS A 1 77 ? -24.191 -38.382 42.230 1.00 62.06 77 HIS A C 1
ATOM 622 O O . HIS A 1 77 ? -25.008 -37.462 42.296 1.00 62.06 77 HIS A O 1
ATOM 628 N N . SER A 1 78 ? -24.509 -39.607 41.797 1.00 52.69 78 SER A N 1
ATOM 629 C CA . SER A 1 78 ? -25.868 -40.125 41.660 1.00 52.69 78 SER A CA 1
ATOM 630 C C . SER A 1 78 ? -26.648 -39.754 42.916 1.00 52.69 78 SER A C 1
ATOM 632 O O . SER A 1 78 ? -26.204 -40.041 44.028 1.00 52.69 78 SER A O 1
ATOM 634 N N . ALA A 1 79 ? -27.783 -39.082 42.725 1.00 51.41 79 ALA A N 1
ATOM 635 C CA . ALA A 1 79 ? -28.704 -38.721 43.785 1.00 51.41 79 ALA A CA 1
ATOM 636 C C . ALA A 1 79 ? -29.193 -39.993 44.494 1.00 51.41 79 ALA A C 1
ATOM 638 O O . ALA A 1 79 ? -30.219 -40.562 44.129 1.00 51.41 79 ALA A O 1
ATOM 639 N N . GLU A 1 80 ? -28.465 -40.456 45.510 1.00 52.78 80 GLU A N 1
ATOM 640 C CA . GLU A 1 80 ? -29.041 -41.371 46.484 1.00 52.78 80 GLU A CA 1
ATOM 641 C C . GLU A 1 80 ? -30.264 -40.667 47.077 1.00 52.78 80 GLU A C 1
ATOM 643 O O . GLU A 1 80 ? -30.187 -39.519 47.521 1.00 52.78 80 GLU A O 1
ATOM 648 N N . ALA A 1 81 ? -31.409 -41.339 46.950 1.00 46.78 81 ALA A N 1
ATOM 649 C CA . ALA A 1 81 ? -32.772 -40.818 46.991 1.00 46.78 81 ALA A CA 1
ATOM 650 C C . ALA A 1 81 ? -33.225 -40.309 48.374 1.00 46.78 81 ALA A C 1
ATOM 652 O O . ALA A 1 81 ? -34.241 -40.740 48.918 1.00 46.78 81 ALA A O 1
ATOM 653 N N . VAL A 1 82 ? -32.491 -39.357 48.940 1.00 52.91 82 VAL A N 1
ATOM 654 C CA . VAL A 1 82 ? -32.887 -38.589 50.115 1.00 52.91 82 VAL A CA 1
ATOM 655 C C . VAL A 1 82 ? -33.449 -37.265 49.617 1.00 52.91 82 VAL A C 1
ATOM 657 O O . VAL A 1 82 ? -32.761 -36.521 48.919 1.00 52.91 82 VAL A O 1
ATOM 660 N N . THR A 1 83 ? -34.722 -37.021 49.948 1.00 69.69 83 THR A N 1
ATOM 661 C CA . THR A 1 83 ? -35.575 -35.860 49.626 1.00 69.69 83 THR A CA 1
ATOM 662 C C . THR A 1 83 ? -34.795 -34.560 49.423 1.00 69.69 83 THR A C 1
ATOM 664 O O . THR A 1 83 ? -34.663 -33.745 50.336 1.00 69.69 83 THR A O 1
ATOM 667 N N . THR A 1 84 ? -34.245 -34.368 48.225 1.00 70.00 84 THR A N 1
ATOM 668 C CA . THR A 1 84 ? -33.451 -33.184 47.919 1.00 70.00 84 THR A CA 1
ATOM 669 C C . THR A 1 84 ? -34.427 -32.067 47.552 1.00 70.00 84 THR A C 1
ATOM 671 O O . THR A 1 84 ? -35.290 -32.294 46.699 1.00 70.00 84 THR A O 1
ATOM 674 N N . PRO A 1 85 ? -34.329 -30.878 48.167 1.00 80.12 85 PRO A N 1
ATOM 675 C CA . PRO A 1 85 ? -35.156 -29.724 47.821 1.00 80.12 85 PRO A CA 1
ATOM 676 C C . PRO A 1 85 ? -35.211 -29.474 46.308 1.00 80.12 85 PRO A C 1
ATOM 678 O O . PRO A 1 85 ? -34.181 -29.560 45.628 1.00 80.12 85 PRO A O 1
ATOM 681 N N . LYS A 1 86 ? -36.386 -29.120 45.763 1.00 83.44 86 LYS A N 1
ATOM 682 C CA . LYS A 1 86 ? -36.580 -28.967 44.300 1.00 83.44 86 LYS A CA 1
ATOM 683 C C . LYS A 1 86 ? -35.592 -27.973 43.685 1.00 83.44 86 LYS A C 1
ATOM 685 O O . LYS A 1 86 ? -35.081 -28.200 42.589 1.00 83.44 86 LYS A O 1
ATOM 690 N N . ALA A 1 87 ? -35.292 -26.894 44.407 1.00 80.12 87 ALA A N 1
ATOM 691 C CA . ALA A 1 87 ? -34.341 -25.878 43.968 1.00 80.12 87 ALA A CA 1
ATOM 692 C C . ALA A 1 87 ? -32.907 -26.430 43.853 1.00 80.12 87 ALA A C 1
ATOM 694 O O . ALA A 1 87 ? -32.224 -26.163 42.869 1.00 80.12 87 ALA A O 1
ATOM 695 N N . VAL A 1 88 ? -32.472 -27.270 44.798 1.00 83.38 88 VAL A N 1
ATOM 696 C CA . VAL A 1 88 ? -31.144 -27.909 44.762 1.00 83.38 88 VAL A CA 1
ATOM 697 C C . VAL A 1 88 ? -31.043 -28.882 43.584 1.00 83.38 88 VAL A C 1
ATOM 699 O O . VAL A 1 88 ? -30.018 -28.924 42.905 1.00 83.38 88 VAL A O 1
ATOM 702 N N . SER A 1 89 ? -32.124 -29.610 43.282 1.00 82.81 89 SER A N 1
ATOM 703 C CA . SER A 1 89 ? -32.191 -30.473 42.096 1.00 82.81 89 SER A CA 1
ATOM 704 C C . SER A 1 89 ? -32.069 -29.678 40.791 1.00 82.81 89 SER A C 1
ATOM 706 O O . SER A 1 89 ? -31.384 -30.125 39.874 1.00 82.81 89 SER A O 1
ATOM 708 N N . ALA A 1 90 ? -32.698 -28.501 40.700 1.00 83.50 90 ALA A N 1
ATOM 709 C CA . ALA A 1 90 ? -32.605 -27.640 39.520 1.00 83.50 90 ALA A CA 1
ATOM 710 C C . ALA A 1 90 ? -31.177 -27.105 39.305 1.00 83.50 90 ALA A C 1
ATOM 712 O O . ALA A 1 90 ? -30.690 -27.100 38.175 1.00 83.50 90 ALA A O 1
ATOM 713 N N . ILE A 1 91 ? -30.489 -26.724 40.386 1.00 85.62 91 ILE A N 1
ATOM 714 C CA . ILE A 1 91 ? -29.102 -26.239 40.343 1.00 85.62 91 ILE A CA 1
ATOM 715 C C . ILE A 1 91 ? -28.140 -27.367 39.932 1.00 85.62 91 ILE A C 1
ATOM 717 O O . ILE A 1 91 ? -27.314 -27.180 39.040 1.00 85.62 91 ILE A O 1
ATOM 721 N N . ARG A 1 92 ? -28.278 -28.570 40.511 1.00 84.69 92 ARG A N 1
ATOM 722 C CA . ARG A 1 92 ? -27.473 -29.744 40.118 1.00 84.69 92 ARG A CA 1
ATOM 723 C C . ARG A 1 92 ? -27.691 -30.144 38.663 1.00 84.69 92 ARG A C 1
ATOM 725 O O . ARG A 1 92 ? -26.734 -30.492 37.975 1.00 84.69 92 ARG A O 1
ATOM 732 N N . HIS A 1 93 ? -28.932 -30.072 38.186 1.00 83.38 93 HIS A N 1
ATOM 733 C CA . HIS A 1 93 ? -29.241 -30.312 36.781 1.00 83.38 93 HIS A CA 1
ATOM 734 C C . HIS A 1 93 ? -28.572 -29.265 35.880 1.00 83.38 93 HIS A C 1
ATOM 736 O O . HIS A 1 93 ? -27.979 -29.625 34.869 1.00 83.38 93 HIS A O 1
ATOM 742 N N . ALA A 1 94 ? -28.635 -27.977 36.237 1.00 82.44 94 ALA A N 1
ATOM 743 C CA . ALA A 1 94 ? -27.953 -26.917 35.492 1.00 82.44 94 ALA A CA 1
ATOM 744 C C . ALA A 1 94 ? -26.435 -27.154 35.413 1.00 82.44 94 ALA A C 1
ATOM 746 O O . ALA A 1 94 ? -25.865 -27.043 34.332 1.00 82.44 94 ALA A O 1
ATOM 747 N N . TRP A 1 95 ? -25.806 -27.546 36.525 1.00 85.06 95 TRP A N 1
ATOM 748 C CA . TRP A 1 95 ? -24.383 -27.889 36.561 1.00 85.06 95 TRP A CA 1
ATOM 749 C C . TRP A 1 95 ? -24.039 -29.110 35.703 1.00 85.06 95 TRP A C 1
ATOM 751 O O . TRP A 1 95 ? -23.086 -29.072 34.932 1.00 85.06 95 TRP A O 1
ATOM 761 N N . SER A 1 96 ? -24.846 -30.170 35.787 1.00 82.19 96 SER A N 1
ATOM 762 C CA . SER A 1 96 ? -24.621 -31.398 35.013 1.00 82.19 96 SER A CA 1
ATOM 763 C C . SER A 1 96 ? -24.689 -31.130 33.511 1.00 82.19 96 SER A C 1
ATOM 765 O O . SER A 1 96 ? -23.806 -31.558 32.782 1.00 82.19 96 SER A O 1
ATOM 767 N N . VAL A 1 97 ? -25.686 -30.358 33.059 1.00 80.50 97 VAL A N 1
ATOM 768 C CA . VAL A 1 97 ? -25.814 -29.956 31.648 1.00 80.50 97 VAL A CA 1
ATOM 769 C C . VAL A 1 97 ? -24.645 -29.076 31.206 1.00 80.50 97 VAL A C 1
ATOM 771 O O . VAL A 1 97 ? -24.145 -29.236 30.099 1.00 80.50 97 VAL A O 1
ATOM 774 N N . ALA A 1 98 ? -24.182 -28.163 32.063 1.00 78.12 98 ALA A N 1
ATOM 775 C CA . ALA A 1 98 ? -23.063 -27.286 31.733 1.00 78.12 98 ALA A CA 1
ATOM 776 C C . ALA A 1 98 ? -21.726 -28.050 31.597 1.00 78.12 98 ALA A C 1
ATOM 778 O O . ALA A 1 98 ? -20.865 -27.628 30.832 1.00 78.12 98 ALA A O 1
ATOM 779 N N . ASN A 1 99 ? -21.559 -29.184 32.280 1.00 80.56 99 ASN A N 1
ATOM 780 C CA . ASN A 1 99 ? -20.334 -29.989 32.229 1.00 80.56 99 ASN A CA 1
ATOM 781 C C . ASN A 1 99 ? -20.295 -31.063 31.141 1.00 80.56 99 ASN A C 1
ATOM 783 O O . ASN A 1 99 ? -19.272 -31.735 31.017 1.00 80.56 99 ASN A O 1
ATOM 787 N N . LEU A 1 100 ? -21.364 -31.244 30.363 1.00 79.88 100 LEU A N 1
ATOM 788 C CA . LEU A 1 100 ? -21.316 -32.159 29.224 1.00 79.88 100 LEU A CA 1
ATOM 789 C C . LEU A 1 100 ? -20.234 -31.681 28.245 1.00 79.88 100 LEU A C 1
ATOM 791 O O . LEU A 1 100 ? -20.159 -30.488 27.917 1.00 79.88 100 LEU A O 1
ATOM 795 N N . THR A 1 101 ? -19.372 -32.601 27.806 1.00 70.75 101 THR A N 1
ATOM 796 C CA . THR A 1 101 ? -18.387 -32.294 26.763 1.00 70.75 101 THR A CA 1
ATOM 797 C C . THR A 1 101 ? -19.139 -32.054 25.462 1.00 70.75 101 THR A C 1
ATOM 799 O O . THR A 1 101 ? -20.112 -32.740 25.146 1.00 70.75 101 THR A O 1
ATOM 802 N N . ARG A 1 102 ? -18.688 -31.081 24.663 1.00 61.44 102 ARG A N 1
ATOM 803 C CA . ARG A 1 102 ? -19.368 -30.673 23.416 1.00 61.44 102 ARG A CA 1
ATOM 804 C C . ARG A 1 102 ? -19.622 -31.830 22.435 1.00 61.44 102 ARG A C 1
ATOM 806 O O . ARG A 1 102 ? -20.505 -31.729 21.591 1.00 61.44 102 ARG A O 1
ATOM 813 N N . HIS A 1 103 ? -18.831 -32.901 22.521 1.00 56.03 103 HIS A N 1
ATOM 814 C CA . HIS A 1 103 ? -18.930 -34.081 21.658 1.00 56.03 103 HIS A CA 1
ATOM 815 C C . HIS A 1 103 ? -20.056 -35.050 22.063 1.00 56.03 103 HIS A C 1
ATOM 817 O O . HIS A 1 103 ? -20.446 -35.877 21.250 1.00 56.03 103 HIS A O 1
ATOM 823 N N . GLU A 1 104 ? -20.622 -34.937 23.269 1.00 56.22 104 GLU A N 1
ATOM 824 C CA . GLU A 1 104 ? -21.677 -35.843 23.757 1.00 56.22 104 GLU A CA 1
ATOM 825 C C . GLU A 1 104 ? -23.099 -35.434 23.310 1.00 56.22 104 GLU A C 1
ATOM 827 O O . GLU A 1 104 ? -24.044 -36.190 23.511 1.00 56.22 104 GLU A O 1
ATOM 832 N N . MET A 1 105 ? -23.267 -34.264 22.674 1.00 49.38 105 MET A N 1
ATOM 833 C CA . MET A 1 105 ? -24.567 -33.713 22.228 1.00 49.38 105 MET A CA 1
ATOM 834 C C . MET A 1 105 ? -24.743 -33.658 20.695 1.00 49.38 105 MET A C 1
ATOM 836 O O . MET A 1 105 ? -25.775 -33.202 20.199 1.00 49.38 105 MET A O 1
ATOM 840 N N . LEU A 1 106 ? -23.749 -34.099 19.921 1.00 41.66 106 LEU A N 1
ATOM 841 C CA . LEU A 1 106 ? -23.723 -33.962 18.461 1.00 41.66 106 LEU A CA 1
ATOM 842 C C . LEU A 1 106 ? -24.334 -35.185 17.760 1.00 41.66 106 LEU A C 1
ATOM 844 O O . LEU A 1 106 ? -23.640 -35.908 17.056 1.00 41.66 106 LEU A O 1
ATOM 848 N N . GLU A 1 107 ? -25.646 -35.384 17.912 1.00 40.03 107 GLU A N 1
ATOM 849 C CA . GLU A 1 107 ? -26.406 -36.152 16.912 1.00 40.03 107 GLU A CA 1
ATOM 850 C C . GLU A 1 107 ? -27.666 -35.473 16.358 1.00 40.03 107 GLU A C 1
ATOM 852 O O . GLU A 1 107 ? -28.149 -35.982 15.358 1.00 40.03 107 GLU A O 1
ATOM 857 N N . ASP A 1 108 ? -28.166 -34.318 16.847 1.00 38.66 108 ASP A N 1
ATOM 858 C CA . ASP A 1 108 ? -29.439 -33.830 16.256 1.00 38.66 108 ASP A CA 1
ATOM 859 C C . ASP A 1 108 ? -29.741 -32.325 16.109 1.00 38.66 108 ASP A C 1
ATOM 861 O O . ASP A 1 108 ? -30.735 -32.005 15.460 1.00 38.66 108 ASP A O 1
ATOM 865 N N . VAL A 1 109 ? -28.973 -31.348 16.620 1.00 42.75 109 VAL A N 1
ATOM 866 C CA . VAL A 1 109 ? -29.430 -29.936 16.498 1.00 42.75 109 VAL A CA 1
ATOM 867 C C . VAL A 1 109 ? -28.309 -28.884 16.477 1.00 42.75 109 VAL A C 1
ATOM 869 O O . VAL A 1 109 ? -28.056 -28.290 17.514 1.00 42.75 109 VAL A O 1
ATOM 872 N N . VAL A 1 110 ? -27.716 -28.544 15.316 1.00 36.88 110 VAL A N 1
ATOM 873 C CA . VAL A 1 110 ? -27.283 -27.151 14.994 1.00 36.88 110 VAL A CA 1
ATOM 874 C C . VAL A 1 110 ? -27.200 -26.924 13.458 1.00 36.88 110 VAL A C 1
ATOM 876 O O . VAL A 1 110 ? -26.537 -27.707 12.780 1.00 36.88 110 VAL A O 1
ATOM 879 N N . PRO A 1 111 ? -27.794 -25.849 12.888 1.00 35.62 111 PRO A N 1
ATOM 880 C CA . PRO A 1 111 ? -27.577 -25.408 11.499 1.00 35.62 111 PRO A CA 1
ATOM 881 C C . PRO A 1 111 ? -26.223 -24.694 11.297 1.00 35.62 111 PRO A C 1
ATOM 883 O O . PRO A 1 111 ? -25.801 -23.886 12.123 1.00 35.62 111 PRO A O 1
ATOM 886 N N . SER A 1 112 ? -25.558 -24.967 10.171 1.00 39.16 112 SER A N 1
ATOM 887 C CA . SER A 1 112 ? -24.168 -24.598 9.858 1.00 39.16 112 SER A CA 1
ATOM 888 C C . SER A 1 112 ? -23.953 -23.168 9.317 1.00 39.16 112 SER A C 1
ATOM 890 O O . SER A 1 112 ? -23.428 -22.999 8.219 1.00 39.16 112 SER A O 1
ATOM 892 N N . GLU A 1 113 ? -24.299 -22.122 10.064 1.00 32.81 113 GLU A N 1
ATOM 893 C CA . GLU A 1 113 ? -24.035 -20.732 9.632 1.00 32.81 113 GLU A CA 1
ATOM 894 C C . GLU A 1 113 ? -23.320 -19.912 10.719 1.00 32.81 113 GLU A C 1
ATOM 896 O O . GLU A 1 113 ? -23.883 -18.984 11.288 1.00 32.81 113 GLU A O 1
ATOM 901 N N . ALA A 1 114 ? -22.076 -20.285 11.052 1.00 35.56 114 ALA A N 1
ATOM 902 C CA . ALA A 1 114 ? -21.123 -19.419 11.779 1.00 35.56 114 ALA A CA 1
ATOM 903 C C . ALA A 1 114 ? -19.654 -19.908 11.721 1.00 35.56 114 ALA A C 1
ATOM 905 O O . ALA A 1 114 ? -18.836 -19.465 12.523 1.00 35.56 114 ALA A O 1
ATOM 906 N N . ALA A 1 115 ? -19.307 -20.852 10.837 1.00 36.47 115 ALA A N 1
ATOM 907 C CA . ALA A 1 115 ? -18.025 -21.568 10.896 1.00 36.47 115 ALA A CA 1
ATOM 908 C C . ALA A 1 115 ? -16.991 -21.149 9.834 1.00 36.47 115 ALA A C 1
ATOM 910 O O . ALA A 1 115 ? -16.022 -21.873 9.637 1.00 36.47 115 ALA A O 1
ATOM 911 N N . ASP A 1 116 ? -17.153 -19.987 9.201 1.00 36.81 116 ASP A N 1
ATOM 912 C CA . ASP A 1 116 ? -16.179 -19.459 8.241 1.00 36.81 116 ASP A CA 1
ATOM 913 C C . ASP A 1 116 ? -15.531 -18.179 8.787 1.00 36.81 116 ASP A C 1
ATOM 915 O O . ASP A 1 116 ? -15.959 -17.082 8.453 1.00 36.81 116 ASP A O 1
ATOM 919 N N . ASP A 1 117 ? -14.550 -18.335 9.684 1.00 38.81 117 ASP A N 1
ATOM 920 C CA . ASP A 1 117 ? -13.286 -17.567 9.686 1.00 38.81 117 ASP A CA 1
ATOM 921 C C . ASP A 1 117 ? -12.428 -17.947 10.907 1.00 38.81 117 ASP A C 1
ATOM 923 O O . ASP A 1 117 ? -12.494 -17.319 11.962 1.00 38.81 117 ASP A O 1
ATOM 927 N N . VAL A 1 118 ? -11.597 -18.990 10.795 1.00 35.00 118 VAL A N 1
ATOM 928 C CA . VAL A 1 118 ? -10.485 -19.195 11.741 1.00 35.00 118 VAL A CA 1
ATOM 929 C C . VAL A 1 118 ? -9.270 -19.738 10.996 1.00 35.00 118 VAL A C 1
ATOM 931 O O . VAL A 1 118 ? -9.168 -20.925 10.687 1.00 35.00 118 VAL A O 1
ATOM 934 N N . ARG A 1 119 ? -8.304 -18.854 10.736 1.00 34.28 119 ARG A N 1
ATOM 935 C CA . ARG A 1 119 ? -6.936 -19.237 10.380 1.00 34.28 119 ARG A CA 1
ATOM 936 C C . ARG A 1 119 ? -6.152 -19.551 11.658 1.00 34.28 119 ARG A C 1
ATOM 938 O O . ARG A 1 119 ? -5.838 -18.659 12.430 1.00 34.28 119 ARG A O 1
ATOM 945 N N . GLY A 1 120 ? -5.820 -20.828 11.838 1.00 33.59 120 GLY A N 1
ATOM 946 C CA . GLY A 1 120 ? -4.488 -21.298 12.236 1.00 33.59 120 GLY A CA 1
ATOM 947 C C . GLY A 1 120 ? -3.816 -20.739 13.495 1.00 33.59 120 GLY A C 1
ATOM 948 O O . GLY A 1 120 ? -2.655 -20.364 13.406 1.00 33.59 120 GLY A O 1
ATOM 949 N N . ILE A 1 121 ? -4.471 -20.781 14.655 1.00 33.09 121 ILE A N 1
ATOM 950 C CA . ILE A 1 121 ? -3.811 -21.035 15.948 1.00 33.09 121 ILE A CA 1
ATOM 951 C C . ILE A 1 121 ? -4.763 -21.951 16.717 1.00 33.09 121 ILE A C 1
ATOM 953 O O . ILE A 1 121 ? -5.917 -21.581 16.929 1.00 33.09 121 ILE A O 1
ATOM 957 N N . GLU A 1 122 ? -4.316 -23.149 17.102 1.00 34.25 122 GLU A N 1
ATOM 958 C CA . GLU A 1 122 ? -5.053 -24.048 17.999 1.00 34.25 122 GLU A CA 1
ATOM 959 C C . GLU A 1 122 ? -5.218 -23.373 19.372 1.00 34.25 122 GLU A C 1
ATOM 961 O O . GLU A 1 122 ? -4.490 -23.639 20.325 1.00 34.25 122 GLU A O 1
ATOM 966 N N . ARG A 1 123 ? -6.177 -22.454 19.494 1.00 43.34 123 ARG A N 1
ATOM 967 C CA . ARG A 1 123 ? -6.777 -22.162 20.791 1.00 43.34 123 ARG A CA 1
ATOM 968 C C . ARG A 1 123 ? -7.600 -23.392 21.132 1.00 43.34 123 ARG A C 1
ATOM 970 O O . ARG A 1 123 ? -8.526 -23.708 20.387 1.00 43.34 123 ARG A O 1
ATOM 977 N N . ALA A 1 124 ? -7.240 -24.075 22.220 1.00 46.25 124 ALA A N 1
ATOM 978 C CA . ALA A 1 124 ? -8.056 -25.127 22.809 1.00 46.25 124 ALA A CA 1
ATOM 979 C C . ALA A 1 124 ? -9.505 -24.629 22.844 1.00 46.25 124 ALA A C 1
ATOM 981 O O . ALA A 1 124 ? -9.825 -23.638 23.506 1.00 46.25 124 ALA A O 1
ATOM 982 N N . THR A 1 125 ? -10.358 -25.224 22.014 1.00 58.59 125 THR A N 1
ATOM 983 C CA . THR A 1 125 ? -11.787 -24.939 22.060 1.00 58.59 125 THR A CA 1
ATOM 984 C C . THR A 1 125 ? -12.261 -25.271 23.469 1.00 58.59 125 THR A C 1
ATOM 986 O O . THR A 1 125 ? -11.859 -26.321 23.953 1.00 58.59 125 THR A O 1
ATOM 989 N N . PRO A 1 126 ? -13.079 -24.427 24.126 1.00 64.69 126 PRO A N 1
ATOM 990 C CA . PRO A 1 126 ? -13.550 -24.715 25.478 1.00 64.69 126 PRO A CA 1
ATOM 991 C C . PRO A 1 126 ? -14.128 -26.134 25.544 1.00 64.69 126 PRO A C 1
ATOM 993 O O . PRO A 1 126 ? -14.972 -26.496 24.715 1.00 64.69 126 PRO A O 1
ATOM 996 N N . ASP A 1 127 ? -13.646 -26.919 26.505 1.00 73.44 127 ASP A N 1
ATOM 997 C CA . ASP A 1 127 ? -13.848 -28.368 26.579 1.00 73.44 127 ASP A CA 1
ATOM 998 C C . ASP A 1 127 ? -15.281 -28.706 27.041 1.00 73.44 127 ASP A C 1
ATOM 1000 O O . ASP A 1 127 ? -15.805 -29.787 26.765 1.00 73.44 127 ASP A O 1
ATOM 1004 N N . SER A 1 128 ? -15.974 -27.748 27.673 1.00 80.75 128 SER A N 1
ATOM 1005 C CA . SER A 1 128 ? -17.342 -27.898 28.192 1.00 80.75 128 SER A CA 1
ATOM 1006 C C . SER A 1 128 ? -18.300 -26.765 27.787 1.00 80.75 128 SER A C 1
ATOM 1008 O O . SER A 1 128 ? -17.899 -25.641 27.458 1.00 80.75 128 SER A O 1
ATOM 1010 N N . HIS A 1 129 ? -19.613 -27.030 27.861 1.00 79.56 129 HIS A N 1
ATOM 1011 C CA . HIS A 1 129 ? -20.648 -25.995 27.707 1.00 79.56 129 HIS A CA 1
ATOM 1012 C C . HIS A 1 129 ? -20.506 -24.867 28.745 1.00 79.56 129 HIS A C 1
ATOM 1014 O O . HIS A 1 129 ? -20.801 -23.709 28.435 1.00 79.56 129 HIS A O 1
ATOM 1020 N N . PHE A 1 130 ? -20.039 -25.190 29.953 1.00 83.81 130 PHE A N 1
ATOM 1021 C CA . PHE A 1 130 ? -19.775 -24.249 31.032 1.00 83.81 130 PHE A CA 1
ATOM 1022 C C . PHE A 1 130 ? -18.684 -23.263 30.636 1.00 83.81 130 PHE A C 1
ATOM 1024 O O . PHE A 1 130 ? -18.919 -22.062 30.691 1.00 83.81 130 PHE A O 1
ATOM 1031 N N . GLU A 1 131 ? -17.531 -23.749 30.176 1.00 84.50 131 GLU A N 1
ATOM 1032 C CA . GLU A 1 131 ? -16.422 -22.895 29.738 1.00 84.50 131 GLU A CA 1
ATOM 1033 C C . GLU A 1 131 ? -16.824 -22.009 28.563 1.00 84.50 131 GLU A C 1
ATOM 1035 O O . GLU A 1 131 ? -16.531 -20.816 28.551 1.00 84.50 131 GLU A O 1
ATOM 1040 N N . HIS A 1 132 ? -17.585 -22.547 27.608 1.00 83.75 132 HIS A N 1
ATOM 1041 C CA . HIS A 1 132 ? -18.102 -21.747 26.505 1.00 83.75 132 HIS A CA 1
ATOM 1042 C C . HIS A 1 132 ? -19.098 -20.670 26.977 1.00 83.75 132 HIS A C 1
ATOM 1044 O O . HIS A 1 132 ? -19.095 -19.547 26.466 1.00 83.75 132 HIS A O 1
ATOM 1050 N N . ALA A 1 133 ? -19.996 -20.992 27.913 1.00 82.12 133 ALA A N 1
ATOM 1051 C CA . ALA A 1 133 ? -20.939 -20.026 28.479 1.00 82.12 133 ALA A CA 1
ATOM 1052 C C . ALA A 1 133 ? -20.215 -18.959 29.313 1.00 82.12 133 ALA A C 1
ATOM 1054 O O . ALA A 1 133 ? -20.532 -17.776 29.201 1.00 82.12 133 ALA A O 1
ATOM 1055 N N . ALA A 1 134 ? -19.215 -19.368 30.090 1.00 86.19 134 ALA A N 1
ATOM 1056 C CA . ALA A 1 134 ? -18.365 -18.507 30.892 1.00 86.19 134 ALA A CA 1
ATOM 1057 C C . ALA A 1 134 ? -17.543 -17.553 30.013 1.00 86.19 134 ALA A C 1
ATOM 1059 O O . ALA A 1 134 ? -17.534 -16.352 30.267 1.00 86.19 134 ALA A O 1
ATOM 1060 N N . GLN A 1 135 ? -16.948 -18.049 28.925 1.00 86.19 135 GLN A N 1
ATOM 1061 C CA . GLN A 1 135 ? -16.223 -17.232 27.952 1.00 86.19 135 GLN A CA 1
ATOM 1062 C C . GLN A 1 135 ? -17.144 -16.225 27.254 1.00 86.19 135 GLN A C 1
ATOM 1064 O O . GLN A 1 135 ? -16.789 -15.054 27.121 1.00 86.19 135 GLN A O 1
ATOM 1069 N N . GLY A 1 136 ? -18.344 -16.649 26.843 1.00 84.62 136 GLY A N 1
ATOM 1070 C CA . GLY A 1 136 ? -19.348 -15.729 26.308 1.00 84.62 136 GLY A CA 1
ATOM 1071 C C . GLY A 1 136 ? -19.704 -14.639 27.321 1.00 84.62 136 GLY A C 1
ATOM 1072 O O . GLY A 1 136 ? -19.746 -13.457 26.974 1.00 84.62 136 GLY A O 1
ATOM 1073 N N . LEU A 1 137 ? -19.931 -15.027 28.585 1.00 85.94 137 LEU A N 1
ATOM 1074 C CA . LEU A 1 137 ? -20.296 -14.098 29.657 1.00 85.94 137 LEU A CA 1
ATOM 1075 C C . LEU A 1 137 ? -19.172 -13.105 29.906 1.00 85.94 137 LEU A C 1
ATOM 1077 O O . LEU A 1 137 ? -19.444 -11.921 30.072 1.00 85.94 137 LEU A O 1
ATOM 1081 N N . ARG A 1 138 ? -17.926 -13.576 29.856 1.00 88.06 138 ARG A N 1
ATOM 1082 C CA . ARG A 1 138 ? -16.727 -12.756 29.982 1.00 88.06 138 ARG A CA 1
ATOM 1083 C C . ARG A 1 138 ? -16.693 -11.660 28.922 1.00 88.06 138 ARG A C 1
ATOM 1085 O O . ARG A 1 138 ? -16.609 -10.495 29.285 1.00 88.06 138 ARG A O 1
ATOM 1092 N N . VAL A 1 139 ? -16.862 -12.017 27.645 1.00 85.94 139 VAL A N 1
ATOM 1093 C CA . VAL A 1 139 ? -16.876 -11.060 26.520 1.00 85.94 139 VAL A CA 1
ATOM 1094 C C . VAL A 1 139 ? -18.014 -10.045 26.650 1.00 85.94 139 VAL A C 1
ATOM 1096 O O . VAL A 1 139 ? -17.813 -8.856 26.409 1.00 85.94 139 VAL A O 1
ATOM 1099 N N . HIS A 1 140 ? -19.209 -10.490 27.048 1.00 86.31 140 HIS A N 1
ATOM 1100 C CA . HIS A 1 140 ? -20.328 -9.573 27.256 1.00 86.31 140 HIS A CA 1
ATOM 1101 C C . HIS A 1 140 ? -20.069 -8.599 28.407 1.00 86.31 140 HIS A C 1
ATOM 1103 O O . HIS A 1 140 ? -20.270 -7.399 28.246 1.00 86.31 140 HIS A O 1
ATOM 1109 N N . LEU A 1 141 ? -19.606 -9.108 29.553 1.00 86.50 141 LEU A N 1
ATOM 1110 C CA . LEU A 1 141 ? -19.276 -8.277 30.705 1.00 86.50 141 LEU A CA 1
ATOM 1111 C C . LEU A 1 141 ? -18.155 -7.298 30.365 1.00 86.50 141 LEU A C 1
ATOM 1113 O O . LEU A 1 141 ? -18.300 -6.125 30.672 1.00 86.50 141 LEU A O 1
ATOM 1117 N N . ASP A 1 142 ? -17.097 -7.735 29.679 1.00 87.31 142 ASP A N 1
ATOM 1118 C CA . ASP A 1 142 ? -16.027 -6.851 29.203 1.00 87.31 142 ASP A CA 1
ATOM 1119 C C . ASP A 1 142 ? -16.590 -5.688 28.393 1.00 87.31 142 ASP A C 1
ATOM 1121 O O . ASP A 1 142 ? -16.294 -4.534 28.689 1.00 87.31 142 ASP A O 1
ATOM 1125 N N . ARG A 1 143 ? -17.469 -5.973 27.428 1.00 85.69 143 ARG A N 1
ATOM 1126 C CA . ARG A 1 143 ? -18.126 -4.939 26.628 1.00 85.69 143 ARG A CA 1
ATOM 1127 C C . ARG A 1 143 ? -18.934 -3.967 27.491 1.00 85.69 143 ARG A C 1
ATOM 1129 O O . ARG A 1 143 ? -18.723 -2.764 27.390 1.00 85.69 143 ARG A O 1
ATOM 1136 N N . THR A 1 144 ? -19.830 -4.462 28.343 1.00 84.50 144 THR A N 1
ATOM 1137 C CA . THR A 1 144 ? -20.682 -3.606 29.188 1.00 84.50 144 THR A CA 1
ATOM 1138 C C . THR A 1 144 ? -19.862 -2.770 30.170 1.00 84.50 144 THR A C 1
ATOM 1140 O O . THR A 1 144 ? -20.161 -1.598 30.397 1.00 84.50 144 THR A O 1
ATOM 1143 N N . LEU A 1 145 ? -18.818 -3.361 30.754 1.00 86.38 145 LEU A N 1
ATOM 1144 C CA . LEU A 1 145 ? -17.935 -2.678 31.690 1.00 86.38 145 LEU A CA 1
ATOM 1145 C C . LEU A 1 145 ? -17.118 -1.593 30.980 1.00 86.38 145 LEU A C 1
ATOM 1147 O O . LEU A 1 145 ? -17.075 -0.468 31.475 1.00 86.38 145 LEU A O 1
ATOM 1151 N N . LEU A 1 146 ? -16.559 -1.881 29.800 1.00 87.62 146 LEU A N 1
ATOM 1152 C CA . LEU A 1 146 ? -15.848 -0.897 28.976 1.00 87.62 146 LEU A CA 1
ATOM 1153 C C . LEU A 1 146 ? -16.756 0.260 28.542 1.00 87.62 146 LEU A C 1
ATOM 1155 O O . LEU A 1 146 ? -16.362 1.416 28.687 1.00 87.62 146 LEU A O 1
ATOM 1159 N N . GLU A 1 147 ? -17.981 -0.030 28.089 1.00 85.12 147 GLU A N 1
ATOM 1160 C CA . GLU A 1 147 ? -18.988 0.988 27.750 1.00 85.12 147 GLU A CA 1
ATOM 1161 C C . GLU A 1 147 ? -19.281 1.896 28.958 1.00 85.12 147 GLU A C 1
ATOM 1163 O O . GLU A 1 147 ? -19.306 3.120 28.827 1.00 85.12 147 GLU A O 1
ATOM 1168 N N . SER A 1 148 ? -19.429 1.318 30.157 1.00 82.44 148 SER A N 1
ATOM 1169 C CA . SER A 1 148 ? -19.671 2.082 31.391 1.00 82.44 148 SER A CA 1
ATOM 1170 C C . SER A 1 148 ? -18.467 2.910 31.857 1.00 82.44 148 SER A C 1
ATOM 1172 O O . SER A 1 148 ? -18.642 3.944 32.501 1.00 82.44 148 SER A O 1
ATOM 1174 N N . ALA A 1 149 ? -17.254 2.467 31.525 1.00 81.19 149 ALA A N 1
ATOM 1175 C CA . ALA A 1 149 ? -16.001 3.120 31.884 1.00 81.19 149 ALA A CA 1
ATOM 1176 C C . ALA A 1 149 ? -15.610 4.254 30.923 1.00 81.19 149 ALA A C 1
ATOM 1178 O O . ALA A 1 149 ? -14.655 4.978 31.198 1.00 81.19 149 ALA A O 1
ATOM 1179 N N . GLY A 1 150 ? -16.300 4.387 29.782 1.00 80.12 150 GLY A N 1
ATOM 1180 C CA . GLY A 1 150 ? -15.837 5.218 28.667 1.00 80.12 150 GLY A CA 1
ATOM 1181 C C . GLY A 1 150 ? -14.524 4.706 28.059 1.00 80.12 150 GLY A C 1
ATOM 1182 O O . GLY A 1 150 ? -13.740 5.496 27.539 1.00 80.12 150 GLY A O 1
ATOM 1183 N N . GLY A 1 151 ? -14.257 3.402 28.188 1.00 81.75 151 GLY A N 1
ATOM 1184 C CA . GLY A 1 151 ? -13.030 2.755 27.735 1.00 81.75 151 GLY A CA 1
ATOM 1185 C C . GLY A 1 151 ? -13.047 2.381 26.251 1.00 81.75 151 GLY A C 1
ATOM 1186 O O . GLY A 1 151 ? -14.055 2.500 25.556 1.00 81.75 151 GLY A O 1
ATOM 1187 N N . ILE A 1 152 ? -11.908 1.887 25.771 1.00 89.94 152 ILE A N 1
ATOM 1188 C CA . ILE A 1 152 ? -11.749 1.355 24.413 1.00 89.94 152 ILE A CA 1
ATOM 1189 C C . ILE A 1 152 ? -12.554 0.056 24.295 1.00 89.94 152 ILE A C 1
ATOM 1191 O O . ILE A 1 152 ? -12.298 -0.891 25.036 1.00 89.94 152 ILE A O 1
ATOM 1195 N N . LEU A 1 153 ? -13.530 0.004 23.386 1.00 91.00 153 LEU A N 1
ATOM 1196 C CA . LEU A 1 153 ? -14.377 -1.178 23.204 1.00 91.00 153 LEU A CA 1
ATOM 1197 C C . LEU A 1 153 ? -13.598 -2.350 22.589 1.00 91.00 153 LEU A C 1
ATOM 1199 O O . LEU A 1 153 ? -12.616 -2.178 21.867 1.00 91.00 153 LEU A O 1
ATOM 1203 N N . LEU A 1 154 ? -14.069 -3.572 22.849 1.00 89.00 154 LEU A N 1
ATOM 1204 C CA . LEU A 1 154 ? -13.567 -4.752 22.145 1.00 89.00 154 LEU A CA 1
ATOM 1205 C C . LEU A 1 154 ? -13.827 -4.616 20.640 1.00 89.00 154 LEU A C 1
ATOM 1207 O O . LEU A 1 154 ? -14.868 -4.116 20.223 1.00 89.00 154 LEU A O 1
ATOM 1211 N N . SER A 1 155 ? -12.895 -5.118 19.832 1.00 88.81 155 SER A N 1
ATOM 1212 C CA . SER A 1 155 ? -12.845 -4.988 18.368 1.00 88.81 155 SER A CA 1
ATOM 1213 C C . SER A 1 155 ? -12.644 -3.569 17.831 1.00 88.81 155 SER A C 1
ATOM 1215 O O . SER A 1 155 ? -12.517 -3.421 16.613 1.00 88.81 155 SER A O 1
ATOM 1217 N N . SER A 1 156 ? -12.549 -2.549 18.695 1.00 90.06 156 SER A N 1
ATOM 1218 C CA . SER A 1 156 ? -12.152 -1.210 18.268 1.00 90.06 156 SER A CA 1
ATOM 1219 C C . SER A 1 156 ? -10.786 -1.253 17.602 1.00 90.06 156 SER A C 1
ATOM 1221 O O . SER A 1 156 ? -9.870 -1.948 18.056 1.00 90.06 156 SER A O 1
ATOM 1223 N N . THR A 1 157 ? -10.656 -0.482 16.526 1.00 90.62 157 THR A N 1
ATOM 1224 C CA . THR A 1 157 ? -9.359 -0.252 15.896 1.00 90.62 157 THR A CA 1
ATOM 1225 C C . THR A 1 157 ? -8.615 0.787 16.725 1.00 90.62 157 THR A C 1
ATOM 1227 O O . THR A 1 157 ? -9.182 1.812 17.100 1.00 90.62 157 THR A O 1
ATOM 1230 N N . VAL A 1 158 ? -7.361 0.504 17.049 1.00 92.81 158 VAL A N 1
ATOM 1231 C CA . VAL A 1 158 ? -6.512 1.361 17.881 1.00 92.81 158 VAL A CA 1
ATOM 1232 C C . VAL A 1 158 ? -5.151 1.547 17.239 1.00 92.81 158 VAL A C 1
ATOM 1234 O O . VAL A 1 158 ? -4.702 0.698 16.467 1.00 92.81 158 VAL A O 1
ATOM 1237 N N . GLU A 1 159 ? -4.492 2.644 17.580 1.00 90.94 159 GLU A N 1
ATOM 1238 C CA . GLU A 1 159 ? -3.084 2.886 17.288 1.00 90.94 159 GLU A CA 1
ATOM 1239 C C . GLU A 1 159 ? -2.287 2.915 18.590 1.00 90.94 159 GLU A C 1
ATOM 1241 O O . GLU A 1 159 ? -2.698 3.549 19.564 1.00 90.94 159 GLU A O 1
ATOM 1246 N N . ALA A 1 160 ? -1.154 2.218 18.606 1.00 91.19 160 ALA A N 1
ATOM 1247 C CA . ALA A 1 160 ? -0.214 2.267 19.711 1.00 91.19 160 ALA A CA 1
ATOM 1248 C C . ALA A 1 160 ? 0.614 3.557 19.645 1.00 91.19 160 ALA A C 1
ATOM 1250 O O . ALA A 1 160 ? 1.252 3.840 18.636 1.00 91.19 160 ALA A O 1
ATOM 1251 N N . THR A 1 161 ? 0.648 4.327 20.727 1.00 90.31 161 THR A N 1
ATOM 1252 C CA . THR A 1 161 ? 1.345 5.623 20.806 1.00 90.31 161 THR A CA 1
ATOM 1253 C C . THR A 1 161 ? 2.666 5.568 21.569 1.00 90.31 161 THR A C 1
ATOM 1255 O O . THR A 1 161 ? 3.388 6.563 21.616 1.00 90.31 161 THR A O 1
ATOM 1258 N N . ALA A 1 162 ? 3.007 4.419 22.156 1.00 88.06 162 ALA A N 1
ATOM 1259 C CA . ALA A 1 162 ? 4.235 4.233 22.917 1.00 88.06 162 ALA A CA 1
ATOM 1260 C C . ALA A 1 162 ? 4.809 2.810 22.781 1.00 88.06 162 ALA A C 1
ATOM 1262 O O . ALA A 1 162 ? 4.171 1.883 22.275 1.00 88.06 162 ALA A O 1
ATOM 1263 N N . GLY A 1 163 ? 6.057 2.647 23.231 1.00 88.19 163 GLY A N 1
ATOM 1264 C CA . GLY A 1 163 ? 6.753 1.362 23.262 1.00 88.19 163 GLY A CA 1
ATOM 1265 C C . GLY A 1 163 ? 7.210 0.858 21.889 1.00 88.19 163 GLY A C 1
ATOM 1266 O O . GLY A 1 163 ? 7.281 1.599 20.906 1.00 88.19 163 GLY A O 1
ATOM 1267 N N . VAL A 1 164 ? 7.534 -0.435 21.812 1.00 84.19 164 VAL A N 1
ATOM 1268 C CA . VAL A 1 164 ? 8.036 -1.084 20.582 1.00 84.19 164 VAL A CA 1
ATOM 1269 C C . VAL A 1 164 ? 6.988 -1.154 19.463 1.00 84.19 164 VAL A C 1
ATOM 1271 O O . VAL A 1 164 ? 7.336 -1.366 18.298 1.00 84.19 164 VAL A O 1
ATOM 1274 N N . HIS A 1 165 ? 5.716 -0.945 19.811 1.00 85.56 165 HIS A N 1
ATOM 1275 C CA . HIS A 1 165 ? 4.586 -0.959 18.889 1.00 85.56 165 HIS A CA 1
ATOM 1276 C C . HIS A 1 165 ? 4.133 0.438 18.443 1.00 85.56 165 HIS A C 1
ATOM 1278 O O . HIS A 1 165 ? 3.174 0.523 17.688 1.00 85.56 165 HIS A O 1
ATOM 1284 N N . THR A 1 166 ? 4.813 1.517 18.852 1.00 84.75 166 THR A N 1
ATOM 1285 C CA . THR A 1 166 ? 4.453 2.896 18.465 1.00 84.75 166 THR A CA 1
ATOM 1286 C C . THR A 1 166 ? 4.210 3.030 16.953 1.00 84.75 166 THR A C 1
ATOM 1288 O O . THR A 1 166 ? 5.041 2.592 16.155 1.00 84.75 166 THR A O 1
ATOM 1291 N N . GLY A 1 167 ? 3.083 3.637 16.569 1.00 78.62 167 GLY A N 1
ATOM 1292 C CA . GLY A 1 167 ? 2.635 3.850 15.188 1.00 78.62 167 GLY A CA 1
ATOM 1293 C C . GLY A 1 167 ? 1.967 2.635 14.536 1.00 78.62 167 GLY A C 1
ATOM 1294 O O . GLY A 1 167 ? 1.497 2.723 13.400 1.00 78.62 167 GLY A O 1
ATOM 1295 N N . ARG A 1 168 ? 1.921 1.483 15.220 1.00 82.81 168 ARG A N 1
ATOM 1296 C CA . ARG A 1 168 ? 1.244 0.284 14.718 1.00 82.81 168 ARG A CA 1
ATOM 1297 C C . ARG A 1 168 ? -0.223 0.326 15.086 1.00 82.81 168 ARG A C 1
ATOM 1299 O O . ARG A 1 168 ? -0.601 0.713 16.192 1.00 82.81 168 ARG A O 1
ATOM 1306 N N . SER A 1 169 ? -1.045 -0.157 14.168 1.00 88.06 169 SER A N 1
ATOM 1307 C CA . SER A 1 169 ? -2.481 -0.234 14.375 1.00 88.06 169 SER A CA 1
ATOM 1308 C C . SER A 1 169 ? -2.955 -1.671 14.479 1.00 88.06 169 SER A C 1
ATOM 1310 O O . SER A 1 169 ? -2.502 -2.560 13.747 1.00 88.06 169 SER A O 1
ATOM 1312 N N . GLY A 1 170 ? -3.901 -1.890 15.377 1.00 89.62 170 GLY A N 1
ATOM 1313 C CA . GLY A 1 170 ? -4.439 -3.206 15.668 1.00 89.62 170 GLY A CA 1
ATOM 1314 C C . GLY A 1 170 ? -5.887 -3.153 16.112 1.00 89.62 170 GLY A C 1
ATOM 1315 O O . GLY A 1 170 ? -6.520 -2.096 16.118 1.00 89.62 170 GLY A O 1
ATOM 1316 N N . ARG A 1 171 ? -6.416 -4.318 16.471 1.00 92.06 171 ARG A N 1
ATOM 1317 C CA . ARG A 1 171 ? -7.739 -4.455 17.076 1.00 92.06 171 ARG A CA 1
ATOM 1318 C C . ARG A 1 171 ? -7.611 -4.918 18.512 1.00 92.06 171 ARG A C 1
ATOM 1320 O O . ARG A 1 171 ? -6.808 -5.797 18.822 1.00 92.06 171 ARG A O 1
ATOM 1327 N N . VAL A 1 172 ? -8.424 -4.333 19.383 1.00 92.88 172 VAL A N 1
ATOM 1328 C CA . VAL A 1 172 ? -8.524 -4.789 20.769 1.00 92.88 172 VAL A CA 1
ATOM 1329 C C . VAL A 1 172 ? -9.250 -6.127 20.802 1.00 92.88 172 VAL A C 1
ATOM 1331 O O . VAL A 1 172 ? -10.447 -6.201 20.534 1.00 92.88 172 VAL A O 1
ATOM 1334 N N . ASN A 1 173 ? -8.533 -7.183 21.163 1.00 91.06 173 ASN A N 1
ATOM 1335 C CA . ASN A 1 173 ? -9.074 -8.537 21.216 1.00 91.06 173 ASN A CA 1
ATOM 1336 C C . ASN A 1 173 ? -9.583 -8.913 22.603 1.00 91.06 173 ASN A C 1
ATOM 1338 O O . ASN A 1 173 ? -10.6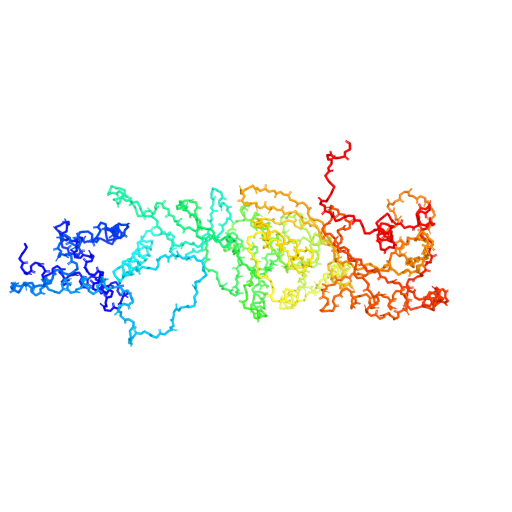11 -9.579 22.733 1.00 91.06 173 ASN A O 1
ATOM 1342 N N . SER A 1 174 ? -8.872 -8.495 23.645 1.00 90.00 174 SER A N 1
ATOM 1343 C CA . SER A 1 174 ? -9.287 -8.719 25.024 1.00 90.00 174 SER A CA 1
ATOM 1344 C C . SER A 1 174 ? -8.798 -7.611 25.938 1.00 90.00 174 SER A C 1
ATOM 1346 O O . SER A 1 174 ? -7.960 -6.792 25.571 1.00 90.00 174 SER A O 1
ATOM 1348 N N . VAL A 1 175 ? -9.326 -7.609 27.153 1.00 91.56 175 VAL A N 1
ATOM 1349 C CA . VAL A 1 175 ? -9.013 -6.635 28.188 1.00 91.56 175 VAL A CA 1
ATOM 1350 C C . VAL A 1 175 ? -8.633 -7.370 29.471 1.00 91.56 175 VAL A C 1
ATOM 1352 O O . VAL A 1 175 ? -9.260 -8.371 29.828 1.00 91.56 175 VAL A O 1
ATOM 1355 N N . ALA A 1 176 ? -7.594 -6.885 30.145 1.00 89.06 176 ALA A N 1
ATOM 1356 C CA . ALA A 1 176 ? -7.209 -7.327 31.475 1.00 89.06 176 ALA A CA 1
ATOM 1357 C C . ALA A 1 176 ? -7.683 -6.294 32.501 1.00 89.06 176 ALA A C 1
ATOM 1359 O O . ALA A 1 176 ? -7.411 -5.099 32.372 1.00 89.06 176 ALA A O 1
ATOM 1360 N N . TRP A 1 177 ? -8.382 -6.754 33.534 1.00 85.69 177 TRP A N 1
ATOM 1361 C CA . TRP A 1 177 ? -8.862 -5.905 34.622 1.00 85.69 177 TRP A CA 1
ATOM 1362 C C . TRP A 1 177 ? -7.975 -6.071 35.861 1.00 85.69 177 TRP A C 1
ATOM 1364 O O . TRP A 1 177 ? -7.444 -7.160 36.089 1.00 85.69 177 TRP A O 1
ATOM 1374 N N . PRO A 1 178 ? -7.799 -5.024 36.685 1.00 82.06 178 PRO A N 1
ATOM 1375 C CA . PRO A 1 178 ? -7.091 -5.159 37.952 1.00 82.06 178 PRO A CA 1
ATOM 1376 C C . PRO A 1 178 ? -7.819 -6.143 38.883 1.00 82.06 178 PRO A C 1
ATOM 1378 O O . PRO A 1 178 ? -9.030 -6.059 39.090 1.00 82.06 178 PRO A O 1
ATOM 1381 N N . MET A 1 179 ? -7.060 -7.070 39.472 1.00 72.56 179 MET A N 1
ATOM 1382 C CA . MET A 1 179 ? -7.589 -8.121 40.355 1.00 72.56 179 MET A CA 1
ATOM 1383 C C . MET A 1 179 ? -7.782 -7.646 41.809 1.00 72.56 179 MET A C 1
ATOM 1385 O O . MET A 1 179 ? -8.478 -8.292 42.596 1.00 72.56 179 MET A O 1
ATOM 1389 N N . ASP A 1 180 ? -7.209 -6.503 42.192 1.00 76.25 180 ASP A N 1
ATOM 1390 C CA . ASP A 1 180 ? -7.251 -5.992 43.566 1.00 76.25 180 ASP A CA 1
ATOM 1391 C C . ASP A 1 180 ? -8.645 -5.450 43.952 1.00 76.25 180 ASP A C 1
ATOM 1393 O O . ASP A 1 180 ? -9.293 -4.725 43.196 1.00 76.25 180 ASP A O 1
ATOM 1397 N N . HIS A 1 181 ? -9.129 -5.826 45.141 1.00 63.09 181 HIS A N 1
ATOM 1398 C CA . HIS A 1 181 ? -10.378 -5.343 45.745 1.00 63.09 181 HIS A CA 1
ATOM 1399 C C . HIS A 1 181 ? -10.370 -3.833 46.002 1.00 63.09 181 HIS A C 1
ATOM 1401 O O . HIS A 1 181 ? -11.425 -3.211 45.889 1.00 63.09 181 HIS A O 1
ATOM 1407 N N . GLU A 1 182 ? -9.218 -3.235 46.306 1.00 59.25 182 GLU A N 1
ATOM 1408 C CA . GLU A 1 182 ? -9.132 -1.804 46.622 1.00 59.25 182 GLU A CA 1
ATOM 1409 C C . GLU A 1 182 ? -9.097 -0.931 45.360 1.00 59.25 182 GLU A C 1
ATOM 1411 O O . GLU A 1 182 ? -9.803 0.075 45.285 1.00 59.25 182 GLU A O 1
ATOM 1416 N N . GLN A 1 183 ? -8.375 -1.351 44.316 1.00 60.50 183 GLN A N 1
ATOM 1417 C CA . GLN A 1 183 ? -8.326 -0.630 43.034 1.00 60.50 183 GLN A CA 1
ATOM 1418 C C . GLN A 1 183 ? -9.696 -0.585 42.331 1.00 60.50 183 GLN A C 1
ATOM 1420 O O . GLN A 1 183 ? -10.012 0.390 41.648 1.00 60.50 183 GLN A O 1
ATOM 1425 N N . ARG A 1 184 ? -10.560 -1.576 42.593 1.00 55.75 184 ARG A N 1
ATOM 1426 C CA . ARG A 1 184 ? -11.959 -1.635 42.127 1.00 55.75 184 ARG A CA 1
ATOM 1427 C C . ARG A 1 184 ? -12.843 -0.493 42.629 1.00 55.75 184 ARG A C 1
ATOM 1429 O O . ARG A 1 184 ? -13.830 -0.170 41.975 1.00 55.75 184 ARG A O 1
ATOM 1436 N N . ALA A 1 185 ? -12.521 0.103 43.777 1.00 51.31 185 ALA A N 1
ATOM 1437 C CA . ALA A 1 185 ? -13.309 1.192 44.351 1.00 51.31 185 ALA A CA 1
ATOM 1438 C C . ALA A 1 185 ? -12.955 2.568 43.759 1.00 51.31 185 ALA A C 1
ATOM 1440 O O . ALA A 1 185 ? -13.718 3.517 43.930 1.00 51.31 185 ALA A O 1
ATOM 1441 N N . ILE A 1 186 ? -11.802 2.684 43.086 1.00 50.31 186 ILE A N 1
ATOM 1442 C CA . ILE A 1 186 ? -11.190 3.975 42.733 1.00 50.31 186 ILE A CA 1
ATOM 1443 C C . ILE A 1 186 ? -11.408 4.333 41.252 1.00 50.31 186 ILE A C 1
ATOM 1445 O O . ILE A 1 186 ? -11.411 5.514 40.908 1.00 50.31 186 ILE A O 1
ATOM 1449 N N . GLY A 1 187 ? -11.679 3.362 40.376 1.00 58.94 187 GLY A N 1
ATOM 1450 C CA . GLY A 1 187 ? -12.131 3.654 39.015 1.00 58.94 187 GLY A CA 1
ATOM 1451 C C . GLY A 1 187 ? -12.062 2.460 38.057 1.00 58.94 187 GLY A C 1
ATOM 1452 O O . GLY A 1 187 ? -11.245 1.564 38.249 1.00 58.94 187 GLY A O 1
ATOM 1453 N N . PRO A 1 188 ? -12.899 2.439 37.007 1.00 68.44 188 PRO A N 1
ATOM 1454 C CA . PRO A 1 188 ? -13.087 1.299 36.110 1.00 68.44 188 PRO A CA 1
ATOM 1455 C C . PRO A 1 188 ? -12.063 1.269 34.963 1.00 68.44 188 PRO A C 1
ATOM 1457 O O . PRO A 1 188 ? -12.426 1.030 33.815 1.00 68.44 188 PRO A O 1
ATOM 1460 N N . VAL A 1 189 ? -10.791 1.572 35.231 1.00 79.06 189 VAL A N 1
ATOM 1461 C CA . VAL A 1 189 ? -9.777 1.619 34.167 1.00 79.06 189 VAL A CA 1
ATOM 1462 C C . VAL A 1 189 ? -9.160 0.226 34.000 1.00 79.06 189 VAL A C 1
ATOM 1464 O O . VAL A 1 189 ? -8.662 -0.331 34.981 1.00 79.06 189 VAL A O 1
ATOM 1467 N N . PRO A 1 190 ? -9.185 -0.358 32.790 1.00 87.56 190 PRO A N 1
ATOM 1468 C CA . PRO A 1 190 ? -8.470 -1.595 32.507 1.00 87.56 190 PRO A CA 1
ATOM 1469 C C . PRO A 1 190 ? -6.981 -1.514 32.849 1.00 87.56 190 PRO A C 1
ATOM 1471 O O . PRO A 1 190 ? -6.369 -0.457 32.726 1.00 87.56 190 PRO A O 1
ATOM 1474 N N . LEU A 1 191 ? -6.381 -2.640 33.235 1.00 89.00 191 LEU A N 1
ATOM 1475 C CA . LEU A 1 191 ? -4.937 -2.730 33.456 1.00 89.00 191 LEU A CA 1
ATOM 1476 C C . LEU A 1 191 ? -4.187 -2.684 32.119 1.00 89.00 191 LEU A C 1
ATOM 1478 O O . LEU A 1 191 ? -3.211 -1.950 31.971 1.00 89.00 191 LEU A O 1
ATOM 1482 N N . SER A 1 192 ? -4.665 -3.460 31.148 1.00 92.19 192 SER A N 1
ATOM 1483 C CA . SER A 1 192 ? -4.122 -3.513 29.795 1.00 92.19 192 SER A CA 1
ATOM 1484 C C . SER A 1 192 ? -5.164 -4.014 28.796 1.00 92.19 192 SER A C 1
ATOM 1486 O O . SER A 1 192 ? -6.184 -4.609 29.153 1.00 92.19 192 SER A O 1
ATOM 1488 N N . PHE A 1 193 ? -4.890 -3.769 27.523 1.00 93.88 193 PHE A N 1
ATOM 1489 C CA . PHE A 1 193 ? -5.615 -4.301 26.383 1.00 93.88 193 PHE A CA 1
ATOM 1490 C C . PHE A 1 193 ? -4.692 -5.214 25.595 1.00 93.88 193 PHE A C 1
ATOM 1492 O O . PHE A 1 193 ? -3.583 -4.818 25.251 1.00 93.88 193 PHE A O 1
ATOM 1499 N N . GLN A 1 194 ? -5.167 -6.405 25.254 1.00 94.88 194 GLN A N 1
ATOM 1500 C CA . GLN A 1 194 ? -4.487 -7.236 24.276 1.00 94.88 194 GLN A CA 1
ATOM 1501 C C . GLN A 1 194 ? -4.862 -6.735 22.882 1.00 94.88 194 GLN A C 1
ATOM 1503 O O . GLN A 1 194 ? -6.019 -6.849 22.463 1.00 94.88 194 GLN A O 1
ATOM 1508 N N . VAL A 1 195 ? -3.886 -6.182 22.173 1.00 93.94 195 VAL A N 1
ATOM 1509 C CA . VAL A 1 195 ? -4.039 -5.647 20.819 1.00 93.94 195 VAL A CA 1
ATOM 1510 C C . VAL A 1 195 ? -3.406 -6.612 19.832 1.00 93.94 195 VAL A C 1
ATOM 1512 O O . VAL A 1 195 ? -2.223 -6.917 19.951 1.00 93.94 195 VAL A O 1
ATOM 1515 N N . GLU A 1 196 ? -4.181 -7.081 18.856 1.00 92.56 196 GLU A N 1
ATOM 1516 C CA . GLU A 1 196 ? -3.666 -7.831 17.707 1.00 92.56 196 GLU A CA 1
ATOM 1517 C C . GLU A 1 196 ? -3.373 -6.866 16.560 1.00 92.56 196 GLU A C 1
ATOM 1519 O O . GLU A 1 196 ? -4.272 -6.189 16.049 1.00 92.56 196 GLU A O 1
ATOM 1524 N N . PHE A 1 197 ? -2.104 -6.776 16.174 1.00 85.44 197 PHE A N 1
ATOM 1525 C CA . PHE A 1 197 ? -1.650 -5.824 15.169 1.00 85.44 197 PHE A CA 1
ATOM 1526 C C . PHE A 1 197 ? -1.879 -6.335 13.745 1.00 85.44 197 PHE A C 1
ATOM 1528 O O . PHE A 1 197 ? -1.585 -7.480 13.410 1.00 85.44 197 PHE A O 1
ATOM 1535 N N . SER A 1 198 ? -2.388 -5.452 12.887 1.00 76.50 198 SER A N 1
ATOM 1536 C CA . SER A 1 198 ? -2.870 -5.780 11.533 1.00 76.50 198 SER A CA 1
ATOM 1537 C C . SER A 1 198 ? -1.782 -6.150 10.513 1.00 76.50 198 SER A C 1
ATOM 1539 O O . SER A 1 198 ? -2.082 -6.706 9.456 1.00 76.50 198 SER A O 1
ATOM 1541 N N . ASP A 1 199 ? -0.529 -5.821 10.809 1.00 68.75 199 ASP A N 1
ATOM 1542 C CA . ASP A 1 199 ? 0.657 -6.018 9.974 1.00 68.75 199 ASP A CA 1
ATOM 1543 C C . ASP A 1 199 ? 1.350 -7.367 10.230 1.00 68.75 199 ASP A C 1
ATOM 1545 O O . ASP A 1 199 ? 1.740 -8.035 9.271 1.00 68.75 199 ASP A O 1
ATOM 1549 N N . THR A 1 200 ? 1.475 -7.794 11.493 1.00 72.81 200 THR A N 1
ATOM 1550 C CA . THR A 1 200 ? 2.164 -9.047 11.866 1.00 72.81 200 THR A CA 1
ATOM 1551 C C . THR A 1 200 ? 1.244 -10.128 12.426 1.00 72.81 200 THR A C 1
ATOM 1553 O O . THR A 1 200 ? 1.670 -11.279 12.506 1.00 72.81 200 THR A O 1
ATOM 1556 N N . TYR A 1 201 ? 0.001 -9.790 12.792 1.00 76.69 201 TYR A N 1
ATOM 1557 C CA . TYR A 1 201 ? -0.909 -10.647 13.570 1.00 76.69 201 TYR A CA 1
ATOM 1558 C C . TYR A 1 201 ? -0.345 -11.053 14.945 1.00 76.69 201 TYR A C 1
ATOM 1560 O O . TYR A 1 201 ? -0.805 -12.007 15.569 1.00 76.69 201 TYR A O 1
ATOM 1568 N N . GLU A 1 202 ? 0.667 -10.335 15.440 1.00 86.06 202 GLU A N 1
ATOM 1569 C CA . GLU A 1 202 ? 1.139 -10.484 16.815 1.00 86.06 202 GLU A CA 1
ATOM 1570 C C . GLU A 1 202 ? 0.157 -9.813 17.774 1.00 86.06 202 GLU A C 1
ATOM 1572 O O . GLU A 1 202 ? -0.370 -8.734 17.491 1.00 86.06 202 GLU A O 1
ATOM 1577 N N . ALA A 1 203 ? -0.042 -10.437 18.933 1.00 90.94 203 ALA A N 1
ATOM 1578 C CA . ALA A 1 203 ? -0.785 -9.856 20.038 1.00 90.94 203 ALA A CA 1
ATOM 1579 C C . ALA A 1 203 ? 0.184 -9.310 21.095 1.00 90.94 203 ALA A C 1
ATOM 1581 O O . ALA A 1 203 ? 1.125 -10.007 21.476 1.00 90.94 203 ALA A O 1
ATOM 1582 N N . ALA A 1 204 ? -0.065 -8.099 21.592 1.00 93.38 204 ALA A N 1
ATOM 1583 C CA . ALA A 1 204 ? 0.669 -7.532 22.721 1.00 93.38 204 ALA A CA 1
ATOM 1584 C C . ALA A 1 204 ? -0.281 -6.922 23.749 1.00 93.38 204 ALA A C 1
ATOM 1586 O O . ALA A 1 204 ? -1.331 -6.387 23.391 1.00 93.38 204 ALA A O 1
ATOM 1587 N N . ASP A 1 205 ? 0.112 -6.981 25.019 1.00 94.31 205 ASP A N 1
ATOM 1588 C CA . ASP A 1 205 ? -0.591 -6.296 26.097 1.00 94.31 205 ASP A CA 1
ATOM 1589 C C . ASP A 1 205 ? -0.109 -4.843 26.169 1.00 94.31 205 ASP A C 1
ATOM 1591 O O . ASP A 1 205 ? 1.074 -4.580 26.371 1.00 94.31 205 ASP A O 1
ATOM 1595 N N . MET A 1 206 ? -1.037 -3.907 25.995 1.00 94.94 206 MET A N 1
ATOM 1596 C CA . MET A 1 206 ? -0.788 -2.468 25.915 1.00 94.94 206 MET A CA 1
ATOM 1597 C C . MET A 1 206 ? -1.536 -1.757 27.038 1.00 94.94 206 MET A C 1
ATOM 1599 O O . MET A 1 206 ? -2.707 -2.057 27.294 1.00 94.94 206 MET A O 1
ATOM 1603 N N . ALA A 1 207 ? -0.902 -0.800 27.712 1.00 93.19 207 ALA A N 1
ATOM 1604 C CA . ALA A 1 207 ? -1.604 -0.014 28.720 1.00 93.19 207 ALA A CA 1
ATOM 1605 C C . ALA A 1 207 ? -2.624 0.933 28.048 1.00 93.19 207 ALA A C 1
ATOM 1607 O O . ALA A 1 207 ? -2.381 1.412 26.940 1.00 93.19 207 ALA A O 1
ATOM 1608 N N . PRO A 1 208 ? -3.752 1.277 28.702 1.00 91.19 208 PRO A N 1
ATOM 1609 C CA . PRO A 1 208 ? -4.758 2.171 28.118 1.00 91.19 208 PRO A CA 1
ATOM 1610 C C . PRO A 1 208 ? -4.205 3.513 27.623 1.00 91.19 208 PRO A C 1
ATOM 1612 O O . PRO A 1 208 ? -4.652 4.018 26.602 1.00 91.19 208 PRO A O 1
ATOM 1615 N N . GLY A 1 209 ? -3.225 4.085 28.335 1.00 90.56 209 GLY A N 1
ATOM 1616 C CA . GLY A 1 209 ? -2.590 5.355 27.961 1.00 90.56 209 GLY A CA 1
ATOM 1617 C C . GLY A 1 209 ? -1.642 5.264 26.760 1.00 90.56 209 GLY A C 1
ATOM 1618 O O . GLY A 1 209 ? -1.210 6.294 26.254 1.00 90.56 209 GLY A O 1
ATOM 1619 N N . GLU A 1 210 ? -1.325 4.052 26.306 1.00 93.31 210 GLU A N 1
ATOM 1620 C CA . GLU A 1 210 ? -0.484 3.784 25.135 1.00 93.31 210 GLU A CA 1
ATOM 1621 C C . GLU A 1 210 ? -1.322 3.530 23.877 1.00 93.31 210 GLU A C 1
ATOM 1623 O O . GLU A 1 210 ? -0.771 3.148 22.848 1.00 93.31 210 GLU A O 1
ATOM 1628 N N . LEU A 1 211 ? -2.646 3.692 23.958 1.00 92.50 211 LEU A N 1
ATOM 1629 C CA . LEU A 1 211 ? -3.571 3.437 22.864 1.00 92.50 211 LEU A CA 1
ATOM 1630 C C . LEU A 1 211 ? -4.428 4.663 22.574 1.00 92.50 211 LEU A C 1
ATOM 1632 O O . LEU A 1 211 ? -4.988 5.289 23.472 1.00 92.50 211 LEU A O 1
ATOM 1636 N N . VAL A 1 212 ? -4.598 4.949 21.289 1.00 92.31 212 VAL A N 1
ATOM 1637 C CA . VAL A 1 212 ? -5.576 5.919 20.795 1.00 92.31 212 VAL A CA 1
ATOM 1638 C C . VAL A 1 212 ? -6.620 5.178 19.972 1.00 92.31 212 VAL A C 1
ATOM 1640 O O . VAL A 1 212 ? -6.288 4.383 19.093 1.00 92.31 212 VAL A O 1
ATOM 1643 N N . MET A 1 213 ? -7.898 5.420 20.278 1.00 90.31 213 MET A N 1
ATOM 1644 C CA . MET A 1 213 ? -9.016 4.906 19.488 1.00 90.31 213 MET A CA 1
ATOM 1645 C C . MET A 1 213 ? -9.008 5.541 18.105 1.00 90.31 213 MET A C 1
ATOM 1647 O O . MET A 1 213 ? -9.014 6.765 17.972 1.00 90.31 213 MET A O 1
ATOM 1651 N N . LEU A 1 214 ? -9.059 4.692 17.089 1.00 85.75 214 LEU A N 1
ATOM 1652 C CA . LEU A 1 214 ? -9.236 5.115 15.716 1.00 85.75 214 LEU A CA 1
ATOM 1653 C C . LEU A 1 214 ? -10.731 5.098 15.359 1.00 85.75 214 LEU A C 1
ATOM 1655 O O . LEU A 1 214 ? -11.470 4.238 15.850 1.00 85.75 214 LEU A O 1
ATOM 1659 N N . PRO A 1 215 ? -11.205 6.044 14.532 1.00 83.88 215 PRO A N 1
ATOM 1660 C CA . PRO A 1 215 ? -12.599 6.082 14.117 1.00 83.88 215 PRO A CA 1
ATOM 1661 C C . PRO A 1 215 ? -12.976 4.846 13.292 1.00 83.88 215 PRO A C 1
ATOM 1663 O O . PRO A 1 215 ? -12.160 4.280 12.563 1.00 83.88 215 PRO A O 1
ATOM 1666 N N . GLU A 1 216 ? -14.242 4.433 13.379 1.00 79.31 216 GLU A N 1
ATOM 1667 C CA . GLU A 1 216 ? -14.775 3.418 12.474 1.00 79.31 216 GLU A CA 1
ATOM 1668 C C . GLU A 1 216 ? -14.923 4.012 11.075 1.00 79.31 216 GLU A C 1
ATOM 1670 O O . GLU A 1 216 ? -15.755 4.883 10.815 1.00 79.31 216 GLU A O 1
ATOM 1675 N N . TRP A 1 217 ? -14.087 3.531 10.166 1.00 81.31 217 TRP A N 1
ATOM 1676 C CA . TRP A 1 217 ? -14.084 3.967 8.782 1.00 81.31 217 TRP A CA 1
ATOM 1677 C C . TRP A 1 217 ? -14.966 3.083 7.907 1.00 81.31 217 TRP A C 1
ATOM 1679 O O . TRP A 1 217 ? -14.879 1.853 7.967 1.00 81.31 217 TRP A O 1
ATOM 1689 N N . ASP A 1 218 ? -15.724 3.709 7.004 1.00 83.69 218 ASP A N 1
ATOM 1690 C CA . ASP A 1 218 ? -16.431 3.009 5.931 1.00 83.69 218 ASP A CA 1
ATOM 1691 C C . ASP A 1 218 ? -15.452 2.071 5.178 1.00 83.69 218 ASP A C 1
ATOM 1693 O O . ASP A 1 218 ? -14.322 2.456 4.839 1.00 83.69 218 ASP A O 1
ATOM 1697 N N . PRO A 1 219 ? -15.826 0.800 4.952 1.00 83.44 219 PRO A N 1
ATOM 1698 C CA . PRO A 1 219 ? -14.941 -0.184 4.333 1.00 83.44 219 PRO A CA 1
ATOM 1699 C C . PRO A 1 219 ? -14.635 0.102 2.854 1.00 83.44 219 PRO A C 1
ATOM 1701 O O . PRO A 1 219 ? -13.671 -0.444 2.324 1.00 83.44 219 PRO A O 1
ATOM 1704 N N . LYS A 1 220 ? -15.425 0.943 2.179 1.00 91.44 220 LYS A N 1
ATOM 1705 C CA . LYS A 1 220 ? -15.296 1.263 0.752 1.00 91.44 220 LYS A CA 1
ATOM 1706 C C . LYS A 1 220 ? -14.845 2.687 0.481 1.00 91.44 220 LYS A C 1
ATOM 1708 O O . LYS A 1 220 ? -14.070 2.883 -0.452 1.00 91.44 220 LYS A O 1
ATOM 1713 N N . PHE A 1 221 ? -15.334 3.671 1.229 1.00 95.94 221 PHE A N 1
ATOM 1714 C CA . PHE A 1 221 ? -15.076 5.072 0.901 1.00 95.94 221 PHE A CA 1
ATOM 1715 C C . PHE A 1 221 ? -14.995 5.956 2.139 1.00 95.94 221 PHE A C 1
ATOM 1717 O O . PHE A 1 221 ? -15.986 6.154 2.833 1.00 95.94 221 PHE A O 1
ATOM 1724 N N . VAL A 1 222 ? -13.837 6.563 2.368 1.00 96.00 222 VAL A N 1
ATOM 1725 C CA . VAL A 1 222 ? -13.576 7.374 3.558 1.00 96.00 222 VAL A CA 1
ATOM 1726 C C . VAL A 1 222 ? -13.107 8.754 3.138 1.00 96.00 222 VAL A C 1
ATOM 1728 O O . VAL A 1 222 ? -12.210 8.871 2.309 1.00 96.00 222 VAL A O 1
ATOM 1731 N N . VAL A 1 223 ? -13.683 9.790 3.739 1.00 95.31 223 VAL A N 1
ATOM 1732 C CA . VAL A 1 223 ? -13.141 11.151 3.678 1.00 95.31 223 VAL A CA 1
ATOM 1733 C C . VAL A 1 223 ? -12.432 11.410 4.997 1.00 95.31 223 VAL A C 1
ATOM 1735 O O . VAL A 1 223 ? -13.017 11.139 6.042 1.00 95.31 223 VAL A O 1
ATOM 1738 N N . VAL A 1 224 ? -11.195 11.897 4.941 1.00 94.06 224 VAL A N 1
ATOM 1739 C CA . VAL A 1 224 ? -10.406 12.243 6.127 1.00 94.06 224 VAL A CA 1
ATOM 1740 C C . VAL A 1 224 ? -9.967 13.688 6.021 1.00 94.06 224 VAL A C 1
ATOM 1742 O O . VAL A 1 224 ? -9.344 14.088 5.035 1.00 94.06 224 VAL A O 1
ATOM 1745 N N . GLN A 1 225 ? -10.336 14.468 7.027 1.00 91.06 225 GLN A N 1
ATOM 1746 C CA . GLN A 1 225 ? -10.029 15.889 7.116 1.00 91.06 225 GLN A CA 1
ATOM 1747 C C . GLN A 1 225 ? -8.745 16.123 7.911 1.00 91.06 225 GLN A C 1
ATOM 1749 O O . GLN A 1 225 ? -8.317 15.275 8.697 1.00 91.06 225 GLN A O 1
ATOM 1754 N N . ALA A 1 226 ? -8.128 17.289 7.734 1.00 87.94 226 ALA A N 1
ATOM 1755 C CA . ALA A 1 226 ? -6.905 17.598 8.458 1.00 87.94 226 ALA A CA 1
ATOM 1756 C C . ALA A 1 226 ? -7.103 17.560 9.982 1.00 87.94 226 ALA A C 1
ATOM 1758 O O . ALA A 1 226 ? -8.049 18.139 10.526 1.00 87.94 226 ALA A O 1
ATOM 1759 N N . GLY A 1 227 ? -6.176 16.884 10.665 1.00 83.31 227 GLY A N 1
ATOM 1760 C CA . GLY A 1 227 ? -6.229 16.626 12.106 1.00 83.31 227 GLY A CA 1
ATOM 1761 C C . GLY A 1 227 ? -6.972 15.344 12.498 1.00 83.31 227 GLY A C 1
ATOM 1762 O O . GLY A 1 227 ? -6.940 14.968 13.667 1.00 83.31 227 GLY A O 1
ATOM 1763 N N . GLU A 1 228 ? -7.615 14.648 11.556 1.00 87.25 228 GLU A N 1
ATOM 1764 C CA . GLU A 1 228 ? -8.139 13.297 11.783 1.00 87.25 228 GLU A CA 1
ATOM 1765 C C . GLU A 1 228 ? -7.056 12.240 11.507 1.00 87.25 228 GLU A C 1
ATOM 1767 O O . GLU A 1 228 ? -6.249 12.407 10.587 1.00 87.25 228 GLU A O 1
ATOM 1772 N N . PRO A 1 229 ? -7.018 11.125 12.258 1.00 86.50 229 PRO A N 1
ATOM 1773 C CA . PRO A 1 229 ? -6.046 10.066 12.010 1.00 86.50 229 PRO A CA 1
ATOM 1774 C C . PRO A 1 229 ? -6.275 9.410 10.641 1.00 86.50 229 PRO A C 1
ATOM 1776 O O . PRO A 1 229 ? -7.410 9.138 10.237 1.00 86.50 229 PRO A O 1
ATOM 1779 N N . LEU A 1 230 ? -5.183 9.115 9.931 1.00 89.25 230 LEU A N 1
ATOM 1780 C CA . LEU A 1 230 ? -5.244 8.463 8.624 1.00 89.25 230 LEU A CA 1
ATOM 1781 C C . LEU A 1 230 ? -5.654 6.980 8.761 1.00 89.25 230 LEU A C 1
ATOM 1783 O O . LEU A 1 230 ? -5.133 6.291 9.642 1.00 89.25 230 LEU A O 1
ATOM 1787 N N . PRO A 1 231 ? -6.503 6.428 7.867 1.00 90.69 231 PRO A N 1
ATOM 1788 C CA . PRO A 1 231 ? -6.952 5.043 7.956 1.00 90.69 231 PRO A CA 1
ATOM 1789 C C . PRO A 1 231 ? -5.785 4.080 7.814 1.00 90.69 231 PRO A C 1
ATOM 1791 O O . PRO A 1 231 ? -4.915 4.258 6.978 1.00 90.69 231 PRO A O 1
ATOM 1794 N N . THR A 1 232 ? -5.745 3.016 8.592 1.00 85.38 232 THR A N 1
ATOM 1795 C CA . THR A 1 232 ? -4.534 2.182 8.734 1.00 85.38 232 THR A CA 1
ATOM 1796 C C . THR A 1 232 ? -4.289 1.255 7.541 1.00 85.38 232 THR A C 1
ATOM 1798 O O . THR A 1 232 ? -3.200 0.703 7.365 1.00 85.38 232 THR A O 1
ATOM 1801 N N . GLU A 1 233 ? -5.299 1.144 6.682 1.00 89.75 233 GLU A N 1
ATOM 1802 C CA . GLU A 1 233 ? -5.311 0.370 5.454 1.00 89.75 233 GLU A CA 1
ATOM 1803 C C . GLU A 1 233 ? -6.221 1.026 4.405 1.00 89.75 233 GLU A C 1
ATOM 1805 O O . GLU A 1 233 ? -7.311 1.523 4.722 1.00 89.75 233 GLU A O 1
ATOM 1810 N N . TRP A 1 234 ? -5.789 1.001 3.144 1.00 95.56 234 TRP A N 1
ATOM 1811 C CA . TRP A 1 234 ? -6.592 1.414 1.992 1.00 95.56 234 TRP A CA 1
ATOM 1812 C C . TRP A 1 234 ? -6.054 0.823 0.691 1.00 95.56 234 TRP A C 1
ATOM 1814 O O . TRP A 1 234 ? -4.923 0.344 0.629 1.00 95.56 234 TRP A O 1
ATOM 1824 N N . ALA A 1 235 ? -6.854 0.875 -0.372 1.00 96.44 235 ALA A N 1
ATOM 1825 C CA . ALA A 1 235 ? -6.430 0.467 -1.706 1.00 96.44 235 ALA A CA 1
ATOM 1826 C C . ALA A 1 235 ? -5.954 1.631 -2.573 1.00 96.44 235 ALA A C 1
ATOM 1828 O O . ALA A 1 235 ? -5.031 1.477 -3.376 1.00 96.44 235 ALA A O 1
ATOM 1829 N N . ALA A 1 236 ? -6.554 2.801 -2.397 1.00 97.50 236 ALA A N 1
ATOM 1830 C CA . ALA A 1 236 ? -6.186 4.029 -3.082 1.00 97.50 236 ALA A CA 1
ATOM 1831 C C . ALA A 1 236 ? -6.404 5.237 -2.168 1.00 97.50 236 ALA A C 1
ATOM 1833 O O . ALA A 1 236 ? -7.277 5.208 -1.300 1.00 97.50 236 ALA A O 1
ATOM 1834 N N . CYS A 1 237 ? -5.615 6.281 -2.386 1.00 98.06 237 CYS A N 1
ATOM 1835 C CA . CYS A 1 237 ? -5.655 7.529 -1.646 1.00 98.06 237 CYS A CA 1
ATOM 1836 C C . CYS A 1 237 ? -5.579 8.720 -2.610 1.00 98.06 237 CYS A C 1
ATOM 1838 O O . CYS A 1 237 ? -4.671 8.791 -3.441 1.00 98.06 237 CYS A O 1
ATOM 1840 N N . VAL A 1 238 ? -6.527 9.651 -2.501 1.00 98.06 238 VAL A N 1
ATOM 1841 C CA . VAL A 1 238 ? -6.595 10.870 -3.317 1.00 98.06 238 VAL A CA 1
ATOM 1842 C C . VAL A 1 238 ? -6.539 12.087 -2.406 1.00 98.06 238 VAL A C 1
ATOM 1844 O O . VAL A 1 238 ? -7.357 12.203 -1.500 1.00 98.06 238 VAL A O 1
ATOM 1847 N N . LEU A 1 239 ? -5.616 13.012 -2.659 1.00 96.38 239 LEU A N 1
ATOM 1848 C CA . LEU A 1 239 ? -5.543 14.294 -1.953 1.00 96.38 239 LEU A CA 1
ATOM 1849 C C . LEU A 1 239 ? -6.220 15.396 -2.775 1.00 96.38 239 LEU A C 1
ATOM 1851 O O . LEU A 1 239 ? -5.913 15.577 -3.956 1.00 96.38 239 LEU A O 1
ATOM 1855 N N . LEU A 1 240 ? -7.121 16.152 -2.148 1.00 94.62 240 LEU A N 1
ATOM 1856 C CA . LEU A 1 240 ? -7.760 17.323 -2.747 1.00 94.62 240 LEU A CA 1
ATOM 1857 C C . LEU A 1 240 ? -7.013 18.588 -2.328 1.00 94.62 240 LEU A C 1
ATOM 1859 O O . LEU A 1 240 ? -7.254 19.136 -1.263 1.00 94.62 240 LEU A O 1
ATOM 1863 N N . SER A 1 241 ? -6.097 19.056 -3.166 1.00 90.00 241 SER A N 1
ATOM 1864 C CA . SER A 1 241 ? -5.277 20.233 -2.883 1.00 90.00 241 SER A CA 1
ATOM 1865 C C . SER A 1 241 ? -5.970 21.506 -3.361 1.00 90.00 241 SER A C 1
ATOM 1867 O O . SER A 1 241 ? -6.309 21.620 -4.541 1.00 90.00 241 SER A O 1
ATOM 1869 N N . ASP A 1 242 ? -6.137 22.483 -2.474 1.00 83.25 242 ASP A N 1
ATOM 1870 C CA . ASP A 1 242 ? -6.595 23.828 -2.826 1.00 83.25 242 ASP A CA 1
ATOM 1871 C C . ASP A 1 242 ? -5.577 24.871 -2.350 1.00 83.25 242 ASP A C 1
ATOM 1873 O O . ASP A 1 242 ? -5.126 24.848 -1.203 1.00 83.25 242 ASP A O 1
ATOM 1877 N N . THR A 1 243 ? -5.205 25.799 -3.230 1.00 69.62 243 THR A N 1
ATOM 1878 C CA . THR A 1 243 ? -4.377 26.956 -2.864 1.00 69.62 243 THR A CA 1
ATOM 1879 C C . THR A 1 243 ? -5.198 28.189 -2.494 1.00 69.62 243 THR A C 1
ATOM 1881 O O . THR A 1 243 ? -4.651 29.108 -1.886 1.00 69.62 243 THR A O 1
ATOM 1884 N N . ASP A 1 244 ? -6.486 28.212 -2.847 1.00 67.94 244 ASP A N 1
ATOM 1885 C CA . ASP A 1 244 ? -7.361 29.386 -2.765 1.00 67.94 244 ASP A CA 1
ATOM 1886 C C . ASP A 1 244 ? -8.442 29.246 -1.666 1.00 67.94 244 ASP A C 1
ATOM 1888 O O . ASP A 1 244 ? -9.105 30.228 -1.325 1.00 67.94 244 ASP A O 1
ATOM 1892 N N . GLY A 1 245 ? -8.585 28.057 -1.063 1.00 65.00 245 GLY A N 1
ATOM 1893 C CA . GLY A 1 245 ? -9.394 27.800 0.141 1.00 65.00 245 GLY A CA 1
ATOM 1894 C C . GLY A 1 245 ? -10.916 27.809 -0.064 1.00 65.00 245 GLY A C 1
ATOM 1895 O O . GLY A 1 245 ? -11.670 28.065 0.880 1.00 65.00 245 GLY A O 1
ATOM 1896 N N . GLU A 1 246 ? -11.399 27.562 -1.284 1.00 65.44 246 GLU A N 1
ATOM 1897 C CA . GLU A 1 246 ? -12.830 27.531 -1.597 1.00 65.44 246 GLU A CA 1
ATOM 1898 C C . GLU A 1 246 ? -13.387 26.099 -1.522 1.00 65.44 246 GLU A C 1
ATOM 1900 O O . GLU A 1 246 ? -13.178 25.289 -2.417 1.00 65.44 246 GLU A O 1
ATOM 1905 N N . GLN A 1 247 ? -14.222 25.802 -0.523 1.00 66.50 247 GLN A N 1
ATOM 1906 C CA . GLN A 1 247 ? -14.711 24.433 -0.259 1.00 66.50 247 GLN A CA 1
ATOM 1907 C C . GLN A 1 247 ? -15.717 23.865 -1.284 1.00 66.50 247 GLN A C 1
ATOM 1909 O O . GLN A 1 247 ? -16.025 22.675 -1.259 1.00 66.50 247 GLN A O 1
ATOM 1914 N N . VAL A 1 248 ? -16.269 24.684 -2.187 1.00 79.62 248 VAL A N 1
ATOM 1915 C CA . VAL A 1 248 ? -17.429 24.286 -3.015 1.00 79.62 248 VAL A CA 1
ATOM 1916 C C . VAL A 1 248 ? -17.094 23.161 -4.005 1.00 79.62 248 VAL A C 1
ATOM 1918 O O . VAL A 1 248 ? -17.925 22.289 -4.239 1.00 79.62 248 VAL A O 1
ATOM 1921 N N . TRP A 1 249 ? -15.880 23.139 -4.560 1.00 89.44 249 TRP A N 1
ATOM 1922 C CA . TRP A 1 249 ? -15.489 22.131 -5.556 1.00 89.44 249 TRP A CA 1
ATOM 1923 C C . TRP A 1 249 ? -15.100 20.785 -4.934 1.00 89.44 249 TRP A C 1
ATOM 1925 O O . TRP A 1 249 ? -15.217 19.752 -5.591 1.00 89.44 249 TRP A O 1
ATOM 1935 N N . GLN A 1 250 ? -14.631 20.788 -3.682 1.00 91.06 250 GLN A N 1
ATOM 1936 C CA . GLN A 1 250 ? -14.159 19.581 -3.003 1.00 91.06 250 GLN A CA 1
ATOM 1937 C C . GLN A 1 250 ? -15.304 18.599 -2.795 1.00 91.06 250 GLN A C 1
ATOM 1939 O O . GLN A 1 250 ? -15.140 17.411 -3.047 1.00 91.06 250 GLN A O 1
ATOM 1944 N N . GLN A 1 251 ? -16.483 19.101 -2.414 1.00 92.19 251 GLN A N 1
ATOM 1945 C CA . GLN A 1 251 ? -17.669 18.265 -2.259 1.00 92.19 251 GLN A CA 1
ATOM 1946 C C . GLN A 1 251 ? -18.089 17.627 -3.591 1.00 92.19 251 GLN A C 1
ATOM 1948 O O . GLN A 1 251 ? -18.345 16.429 -3.635 1.00 92.19 251 GLN A O 1
ATOM 1953 N N . GLU A 1 252 ? -18.067 18.389 -4.690 1.00 94.12 252 GLU A N 1
ATOM 1954 C CA . GLU A 1 252 ? -18.359 17.861 -6.030 1.00 94.12 252 GLU A CA 1
ATOM 1955 C C . GLU A 1 252 ? -17.343 16.783 -6.453 1.00 94.12 252 GLU A C 1
ATOM 1957 O O . GLU A 1 252 ? -17.725 15.743 -6.990 1.00 94.12 252 GLU A O 1
ATOM 1962 N N . ALA A 1 253 ? -16.052 16.988 -6.166 1.00 95.50 253 ALA A N 1
ATOM 1963 C CA . ALA A 1 253 ? -15.015 15.987 -6.413 1.00 95.50 253 ALA A CA 1
ATOM 1964 C C . ALA A 1 253 ? -15.212 14.727 -5.552 1.00 95.50 253 ALA A C 1
ATOM 1966 O O . ALA A 1 253 ? -15.084 13.619 -6.068 1.00 95.50 253 ALA A O 1
ATOM 1967 N N . ILE A 1 254 ? -15.542 14.878 -4.263 1.00 96.25 254 ILE A N 1
ATOM 1968 C CA . ILE A 1 254 ? -15.825 13.766 -3.340 1.00 96.25 254 ILE A CA 1
ATOM 1969 C C . ILE A 1 254 ? -17.007 12.940 -3.846 1.00 96.25 254 ILE A C 1
ATOM 1971 O O . ILE A 1 254 ? -16.912 11.714 -3.883 1.00 96.25 254 ILE A O 1
ATOM 1975 N N . ASP A 1 255 ? -18.098 13.591 -4.246 1.00 96.25 255 ASP A N 1
ATOM 1976 C CA . ASP A 1 255 ? -19.292 12.901 -4.731 1.00 96.25 255 ASP A CA 1
ATOM 1977 C C . ASP A 1 255 ? -19.001 12.169 -6.050 1.00 96.25 255 ASP A C 1
ATOM 1979 O O . ASP A 1 255 ? -19.310 10.983 -6.170 1.00 96.25 255 ASP A O 1
ATOM 1983 N N . ALA A 1 256 ? -18.280 12.801 -6.983 1.00 97.31 256 ALA A N 1
ATOM 1984 C CA . ALA A 1 256 ? -17.850 12.155 -8.224 1.00 97.31 256 ALA A CA 1
ATOM 1985 C C . ALA A 1 256 ? -16.896 10.964 -7.987 1.00 97.31 256 ALA A C 1
ATOM 1987 O O . ALA A 1 256 ? -17.030 9.922 -8.634 1.00 97.31 256 ALA A O 1
ATOM 1988 N N . LEU A 1 257 ? -15.949 11.082 -7.046 1.00 98.06 257 LEU A N 1
ATOM 1989 C CA . LEU A 1 257 ? -15.062 9.982 -6.650 1.00 98.06 257 LEU A CA 1
ATOM 1990 C C . LEU A 1 257 ? -15.856 8.831 -6.021 1.00 98.06 257 LEU A C 1
ATOM 1992 O O . LEU A 1 257 ? -15.605 7.671 -6.344 1.00 98.06 257 LEU A O 1
ATOM 1996 N N . ARG A 1 258 ? -16.828 9.139 -5.156 1.00 97.50 258 ARG A N 1
ATOM 1997 C CA . ARG A 1 258 ? -17.676 8.146 -4.488 1.00 97.50 258 ARG A CA 1
ATOM 1998 C C . ARG A 1 258 ? -18.554 7.388 -5.478 1.00 97.50 258 ARG A C 1
ATOM 2000 O O . ARG A 1 258 ? -18.628 6.166 -5.401 1.00 97.50 258 ARG A O 1
ATOM 2007 N N . GLU A 1 259 ? -19.198 8.091 -6.406 1.00 96.50 259 GLU A N 1
ATOM 2008 C CA . GLU A 1 259 ? -20.047 7.485 -7.439 1.00 96.50 259 GLU A CA 1
ATOM 2009 C C . GLU A 1 259 ? -19.238 6.670 -8.458 1.00 96.50 259 GLU A C 1
ATOM 2011 O O . GLU A 1 259 ? -19.684 5.620 -8.929 1.00 96.50 259 GLU A O 1
ATOM 2016 N N . GLY A 1 260 ? -18.038 7.141 -8.805 1.00 96.44 260 GLY A N 1
ATOM 2017 C CA . GLY A 1 260 ? -17.176 6.494 -9.788 1.00 96.44 260 GLY A CA 1
ATOM 2018 C C . GLY A 1 260 ? -16.354 5.319 -9.245 1.00 96.44 260 GLY A C 1
ATOM 2019 O O . GLY A 1 260 ? -15.905 4.480 -10.033 1.00 96.44 260 GLY A O 1
ATOM 2020 N N . TRP A 1 261 ? -16.161 5.219 -7.927 1.00 97.06 261 TRP A N 1
ATOM 2021 C CA . TRP A 1 261 ? -15.393 4.142 -7.305 1.00 97.06 261 TRP A CA 1
ATOM 2022 C C . TRP A 1 261 ? -16.151 2.809 -7.325 1.00 97.06 261 TRP A C 1
ATOM 2024 O O . TRP A 1 261 ? -17.125 2.596 -6.607 1.00 97.06 261 TRP A O 1
ATOM 2034 N N . LYS A 1 262 ? -15.672 1.874 -8.153 1.00 93.06 262 LYS A N 1
ATOM 2035 C CA . LYS A 1 262 ? -16.307 0.559 -8.369 1.00 93.06 262 LYS A CA 1
ATOM 2036 C C . LYS A 1 262 ? -15.616 -0.600 -7.648 1.00 93.06 262 LYS A C 1
ATOM 2038 O O . LYS A 1 262 ? -16.086 -1.732 -7.747 1.00 93.06 262 LYS A O 1
ATOM 2043 N N . SER A 1 263 ? -14.496 -0.355 -6.968 1.00 90.88 263 SER A N 1
ATOM 2044 C CA . SER A 1 263 ? -13.778 -1.407 -6.240 1.00 90.88 263 SER A CA 1
ATOM 2045 C C . SER A 1 263 ? -14.519 -1.793 -4.960 1.00 90.88 263 SER A C 1
ATOM 2047 O O . SER A 1 263 ? -15.221 -0.985 -4.352 1.00 90.88 263 SER A O 1
ATOM 2049 N N . TYR A 1 264 ? -14.323 -3.031 -4.513 1.00 87.94 264 TYR A N 1
ATOM 2050 C CA . TYR A 1 264 ? -14.767 -3.470 -3.187 1.00 87.94 264 TYR A CA 1
ATOM 2051 C C . TYR A 1 264 ? -13.825 -3.010 -2.070 1.00 87.94 264 TYR A C 1
ATOM 2053 O O . TYR A 1 264 ? -14.187 -3.110 -0.902 1.00 87.94 264 TYR A O 1
ATOM 2061 N N . GLN A 1 265 ? -12.631 -2.530 -2.425 1.00 92.81 265 GLN A N 1
ATOM 2062 C CA . GLN A 1 265 ? -11.625 -2.068 -1.475 1.00 92.81 265 GLN A CA 1
ATOM 2063 C C . GLN A 1 265 ? -11.798 -0.580 -1.140 1.00 92.81 265 GLN A C 1
ATOM 2065 O O . GLN A 1 265 ? -12.488 0.150 -1.851 1.00 92.81 265 GLN A O 1
ATOM 2070 N N . ARG A 1 266 ? -11.142 -0.123 -0.068 1.00 95.12 266 ARG A N 1
ATOM 2071 C CA . ARG A 1 266 ? -11.271 1.248 0.437 1.00 95.12 266 ARG A CA 1
ATOM 2072 C C . ARG A 1 266 ? -10.558 2.281 -0.442 1.00 95.12 266 ARG A C 1
ATOM 2074 O O . ARG A 1 266 ? -9.349 2.177 -0.658 1.00 95.12 266 ARG A O 1
ATOM 2081 N N . LEU A 1 267 ? -11.288 3.313 -0.856 1.00 97.62 267 LEU A N 1
ATOM 2082 C CA . LEU A 1 267 ? -10.757 4.585 -1.345 1.00 97.62 267 LEU A CA 1
ATOM 2083 C C . LEU A 1 267 ? -10.761 5.610 -0.207 1.00 97.62 267 LEU A C 1
ATOM 2085 O O . LEU A 1 267 ? -11.787 5.815 0.442 1.00 97.62 267 LEU A O 1
ATOM 2089 N N . VAL A 1 268 ? -9.617 6.245 0.029 1.00 97.88 268 VAL A N 1
ATOM 2090 C CA . VAL A 1 268 ? -9.464 7.342 0.988 1.00 97.88 268 VAL A CA 1
ATOM 2091 C C . VAL A 1 268 ? -9.347 8.656 0.226 1.00 97.88 268 VAL A C 1
ATOM 2093 O O . VAL A 1 268 ? -8.575 8.758 -0.725 1.00 97.88 268 VAL A O 1
ATOM 2096 N N . VAL A 1 269 ? -10.108 9.663 0.643 1.00 97.69 269 VAL A N 1
ATOM 2097 C CA . VAL A 1 269 ? -10.028 11.028 0.123 1.00 97.69 269 VAL A CA 1
ATOM 2098 C C . VAL A 1 269 ? -9.565 11.944 1.245 1.00 97.69 269 VAL A C 1
ATOM 2100 O O . VAL A 1 269 ? -10.247 12.081 2.258 1.00 97.69 269 VAL A O 1
ATOM 2103 N N . LEU A 1 270 ? -8.396 12.549 1.068 1.00 96.19 270 LEU A N 1
ATOM 2104 C CA . LEU A 1 270 ? -7.780 13.454 2.027 1.00 96.19 270 LEU A CA 1
ATOM 2105 C C . LEU A 1 270 ? -8.156 14.891 1.683 1.00 96.19 270 LEU A C 1
ATOM 2107 O O . LEU A 1 270 ? -7.970 15.338 0.547 1.00 96.19 270 LEU A O 1
ATOM 2111 N N . VAL A 1 271 ? -8.684 15.601 2.674 1.00 93.19 271 VAL A N 1
ATOM 2112 C CA . VAL A 1 271 ? -9.124 16.990 2.562 1.00 93.19 271 VAL A CA 1
ATOM 2113 C C . VAL A 1 271 ? -8.276 17.830 3.519 1.00 93.19 271 VAL A C 1
ATOM 2115 O O . VAL A 1 271 ? -8.330 17.600 4.727 1.00 93.19 271 VAL A O 1
ATOM 2118 N N . PRO A 1 272 ? -7.460 18.766 3.009 1.00 88.25 272 PRO A N 1
ATOM 2119 C CA . PRO A 1 272 ? -6.520 19.531 3.815 1.00 88.25 272 PRO A CA 1
ATOM 2120 C C . PRO A 1 272 ? -7.215 20.499 4.772 1.00 88.25 272 PRO A C 1
ATOM 2122 O O . PRO A 1 272 ? -6.603 20.955 5.725 1.00 88.25 272 PRO A O 1
ATOM 2125 N N . GLU A 1 273 ? -8.487 20.828 4.580 1.00 84.62 273 GLU A N 1
ATOM 2126 C CA . GLU A 1 273 ? -9.230 21.680 5.497 1.00 84.62 273 GLU A CA 1
ATOM 2127 C C . GLU A 1 273 ? -9.641 20.906 6.760 1.00 84.62 273 GLU A C 1
ATOM 2129 O O . GLU A 1 273 ? -10.209 19.815 6.660 1.00 84.62 273 GLU A O 1
ATOM 2134 N N . PRO A 1 274 ? -9.409 21.464 7.964 1.00 79.06 274 PRO A N 1
ATOM 2135 C CA . PRO A 1 274 ? -9.829 20.821 9.199 1.00 79.06 274 PRO A CA 1
ATOM 2136 C C . PRO A 1 274 ? -11.355 20.808 9.339 1.00 79.06 274 PRO A C 1
ATOM 2138 O O . PRO A 1 274 ? -12.066 21.684 8.832 1.00 79.06 274 PRO A O 1
ATOM 2141 N N . ALA A 1 275 ? -11.858 19.857 10.128 1.00 71.38 275 ALA A N 1
ATOM 2142 C CA . ALA A 1 275 ? -13.252 19.832 10.548 1.00 71.38 275 ALA A CA 1
ATOM 2143 C C . ALA A 1 275 ? -13.597 21.101 11.357 1.00 71.38 275 ALA A C 1
ATOM 2145 O O . ALA A 1 275 ? -13.212 21.265 12.521 1.00 71.38 275 ALA A O 1
ATOM 2146 N N . GLY A 1 276 ? -14.342 22.019 10.735 1.00 64.94 276 GLY A N 1
ATOM 2147 C CA . GLY A 1 276 ? -14.725 23.305 11.323 1.00 64.94 276 GLY A CA 1
ATOM 2148 C C . GLY A 1 276 ? -13.661 24.406 11.188 1.00 64.94 276 GLY A C 1
ATOM 2149 O O . GLY A 1 276 ? -12.570 24.212 10.671 1.00 64.94 276 GLY A O 1
ATOM 2150 N N . ARG A 1 277 ? -13.977 25.624 11.651 1.00 58.31 277 ARG A N 1
ATOM 2151 C CA . ARG A 1 277 ? -13.089 26.804 11.535 1.00 58.31 277 ARG A CA 1
ATOM 2152 C C . ARG A 1 277 ? -12.004 26.841 12.621 1.00 58.31 277 ARG A C 1
ATOM 2154 O O . ARG A 1 277 ? -11.923 27.815 13.371 1.00 58.31 277 ARG A O 1
ATOM 2161 N N . LYS A 1 278 ? -11.207 25.782 12.760 1.00 60.06 278 LYS A N 1
ATOM 2162 C CA . LYS A 1 278 ? -10.050 25.792 13.669 1.00 60.06 278 LYS A CA 1
ATOM 2163 C C . LYS A 1 278 ? -8.832 26.436 12.984 1.00 60.06 278 LYS A C 1
ATOM 2165 O O . LYS A 1 278 ? -8.667 26.267 11.778 1.00 60.06 278 LYS A O 1
ATOM 2170 N N . PRO A 1 279 ? -8.001 27.199 13.717 1.00 61.47 279 PRO A N 1
ATOM 2171 C CA . PRO A 1 279 ? -6.747 27.723 13.181 1.00 61.47 279 PRO A CA 1
ATOM 2172 C C . PRO A 1 279 ? -5.770 26.581 12.862 1.00 61.47 279 PRO A C 1
ATOM 2174 O O . PRO A 1 279 ? -5.769 25.566 13.558 1.00 61.47 279 PRO A O 1
ATOM 2177 N N . MET A 1 280 ? -4.944 26.759 11.826 1.00 66.44 280 MET A N 1
ATOM 2178 C CA . MET A 1 280 ? -3.882 25.809 11.470 1.00 66.44 280 MET A CA 1
ATOM 2179 C C . MET A 1 280 ? -2.842 25.729 12.603 1.00 66.44 280 MET A C 1
ATOM 2181 O O . MET A 1 280 ? -2.401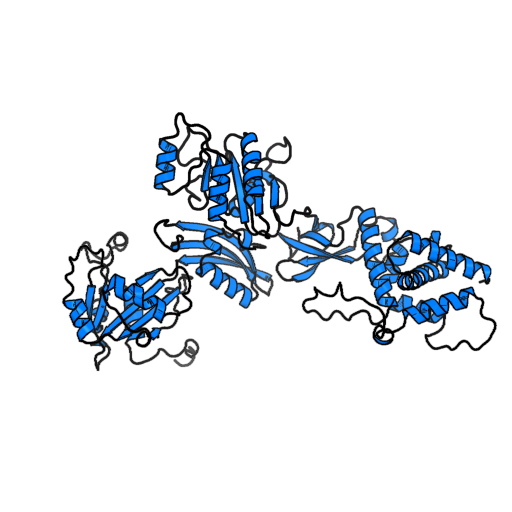 26.768 13.102 1.00 66.44 280 MET A O 1
ATOM 2185 N N . SER A 1 281 ? -2.480 24.513 13.016 1.00 77.19 281 SER A N 1
ATOM 2186 C CA . SER A 1 281 ? -1.487 24.198 14.058 1.00 77.19 281 SER A CA 1
ATOM 2187 C C . SER A 1 281 ? -0.270 23.468 13.467 1.00 77.19 281 SER A C 1
ATOM 2189 O O . SER A 1 281 ? -0.290 23.070 12.309 1.00 77.19 281 SER A O 1
ATOM 2191 N N . GLU A 1 282 ? 0.783 23.246 14.257 1.00 79.38 282 GLU A N 1
ATOM 2192 C CA . GLU A 1 282 ? 1.926 22.398 13.857 1.00 79.38 282 GLU A CA 1
ATOM 2193 C C . GLU A 1 282 ? 1.482 20.960 13.516 1.00 79.38 282 GLU A C 1
ATOM 2195 O O . GLU A 1 282 ? 1.910 20.390 12.518 1.00 79.38 282 GLU A O 1
ATOM 2200 N N . GLU A 1 283 ? 0.509 20.423 14.259 1.00 79.62 283 GLU A N 1
ATOM 2201 C CA . GLU A 1 283 ? -0.120 19.119 13.986 1.00 79.62 283 GLU A CA 1
ATOM 2202 C C . GLU A 1 283 ? -0.792 19.065 12.602 1.00 79.62 283 GLU A C 1
ATOM 2204 O O . GLU A 1 283 ? -0.824 18.020 11.954 1.00 79.62 283 GLU A O 1
ATOM 2209 N N . HIS A 1 284 ? -1.326 20.193 12.123 1.00 83.31 284 HIS A N 1
ATOM 2210 C CA . HIS A 1 284 ? -1.887 20.282 10.777 1.00 83.31 284 HIS A CA 1
ATOM 2211 C C . HIS A 1 284 ? -0.789 20.180 9.715 1.00 83.31 284 HIS A C 1
ATOM 2213 O O . HIS A 1 284 ? -0.966 19.477 8.723 1.00 83.31 284 HIS A O 1
ATOM 2219 N N . ASP A 1 285 ? 0.353 20.834 9.926 1.00 82.75 285 ASP A N 1
ATOM 2220 C CA . ASP A 1 285 ? 1.481 20.761 8.999 1.00 82.75 285 ASP A CA 1
ATOM 2221 C C . ASP A 1 285 ? 2.049 19.338 8.913 1.00 82.75 285 ASP A C 1
ATOM 2223 O O . ASP A 1 285 ? 2.337 18.871 7.808 1.00 82.75 285 ASP A O 1
ATOM 2227 N N . GLU A 1 286 ? 2.165 18.631 10.039 1.00 85.69 286 GLU A N 1
ATOM 2228 C CA . GLU A 1 286 ? 2.573 17.220 10.070 1.00 85.69 286 GLU A CA 1
ATOM 2229 C C . GLU A 1 286 ? 1.564 16.315 9.356 1.00 85.69 286 GLU A C 1
ATOM 2231 O O . GLU A 1 286 ? 1.950 15.469 8.544 1.00 85.69 286 GLU A O 1
ATOM 2236 N N . TRP A 1 287 ? 0.265 16.516 9.604 1.00 89.31 287 TRP A N 1
ATOM 2237 C CA . TRP A 1 287 ? -0.792 15.778 8.912 1.00 89.31 287 TRP A CA 1
ATOM 2238 C C . TRP A 1 287 ? -0.713 15.984 7.398 1.00 89.31 287 TRP A C 1
ATOM 2240 O O . TRP A 1 287 ? -0.824 15.029 6.633 1.00 89.31 287 TRP A O 1
ATOM 2250 N N . MET A 1 288 ? -0.467 17.220 6.958 1.00 87.69 288 MET A N 1
ATOM 2251 C CA . MET A 1 288 ? -0.342 17.561 5.543 1.00 87.69 288 MET A CA 1
ATOM 2252 C C . MET A 1 288 ? 0.841 16.863 4.870 1.00 87.69 288 MET A C 1
ATOM 2254 O O . MET A 1 288 ? 0.699 16.389 3.742 1.00 87.69 288 MET A O 1
ATOM 2258 N N . ASP A 1 289 ? 1.985 16.750 5.551 1.00 87.12 289 ASP A N 1
ATOM 2259 C CA . ASP A 1 289 ? 3.129 15.984 5.041 1.00 87.12 289 ASP A CA 1
ATOM 2260 C C . ASP A 1 289 ? 2.800 14.506 4.885 1.00 87.12 289 ASP A C 1
ATOM 2262 O O . ASP A 1 289 ? 3.094 13.902 3.851 1.00 87.12 289 ASP A O 1
ATOM 2266 N N . GLN A 1 290 ? 2.147 13.928 5.893 1.00 89.38 290 GLN A N 1
ATOM 2267 C CA . GLN A 1 290 ? 1.729 12.532 5.847 1.00 89.38 290 GLN A CA 1
ATOM 2268 C C . GLN A 1 290 ? 0.713 12.297 4.726 1.00 89.38 290 GLN A C 1
ATOM 2270 O O . GLN A 1 290 ? 0.847 11.334 3.967 1.00 89.38 290 GLN A O 1
ATOM 2275 N N . ALA A 1 291 ? -0.267 13.191 4.585 1.00 92.25 291 ALA A N 1
ATOM 2276 C CA . ALA A 1 291 ? -1.285 13.142 3.547 1.00 92.25 291 ALA A CA 1
ATOM 2277 C C . ALA A 1 291 ? -0.665 13.209 2.148 1.00 92.25 291 ALA A C 1
ATOM 2279 O O . ALA A 1 291 ? -0.988 12.393 1.284 1.00 92.25 291 ALA A O 1
ATOM 2280 N N . PHE A 1 292 ? 0.273 14.133 1.938 1.00 90.81 292 PHE A N 1
ATOM 2281 C CA . PHE A 1 292 ? 0.975 14.288 0.669 1.00 90.81 292 PHE A CA 1
ATOM 2282 C C . PHE A 1 292 ? 1.848 13.071 0.337 1.00 90.81 292 PHE A C 1
ATOM 2284 O O . PHE A 1 292 ? 1.807 12.572 -0.789 1.00 90.81 292 PHE A O 1
ATOM 2291 N N . ALA A 1 293 ? 2.589 12.543 1.317 1.00 89.44 293 ALA A N 1
ATOM 2292 C CA . ALA A 1 293 ? 3.408 11.344 1.143 1.00 89.44 293 ALA A CA 1
ATOM 2293 C C . ALA A 1 293 ? 2.561 10.109 0.777 1.00 89.44 293 ALA A C 1
ATOM 2295 O O . ALA A 1 293 ? 2.962 9.306 -0.067 1.00 89.44 293 ALA A O 1
ATOM 2296 N N . CYS A 1 294 ? 1.373 9.985 1.376 1.00 93.25 294 CYS A N 1
ATOM 2297 C CA . CYS A 1 294 ? 0.451 8.864 1.188 1.00 93.25 294 CYS A CA 1
ATOM 2298 C C . CYS A 1 294 ? -0.429 8.956 -0.070 1.00 93.25 294 CYS A C 1
ATOM 2300 O O . CYS A 1 294 ? -1.051 7.960 -0.447 1.00 93.25 294 CYS A O 1
ATOM 2302 N N . ALA A 1 295 ? -0.535 10.127 -0.701 1.00 95.50 295 ALA A N 1
ATOM 2303 C CA . ALA A 1 295 ? -1.421 10.331 -1.841 1.00 95.50 295 ALA A CA 1
ATOM 2304 C C . ALA A 1 295 ? -0.922 9.584 -3.091 1.00 95.50 295 ALA A C 1
ATOM 2306 O O . ALA A 1 295 ? 0.219 9.755 -3.541 1.00 95.50 295 ALA A O 1
ATOM 2307 N N . ASP A 1 296 ? -1.801 8.783 -3.697 1.00 96.19 296 ASP A N 1
ATOM 2308 C CA . ASP A 1 296 ? -1.542 8.157 -4.997 1.00 96.19 296 ASP A CA 1
ATOM 2309 C C . ASP A 1 296 ? -1.781 9.125 -6.142 1.00 96.19 296 ASP A C 1
ATOM 2311 O O . ASP A 1 296 ? -1.051 9.105 -7.129 1.00 96.19 296 ASP A O 1
ATOM 2315 N N . GLU A 1 297 ? -2.809 9.955 -5.992 1.00 96.44 297 GLU A N 1
ATOM 2316 C CA . GLU A 1 297 ? -3.188 11.002 -6.924 1.00 96.44 297 GLU A CA 1
ATOM 2317 C C . GLU A 1 297 ? -3.559 12.266 -6.146 1.00 96.44 297 GLU A C 1
ATOM 2319 O O . GLU A 1 297 ? -4.081 12.218 -5.031 1.00 96.44 297 GLU A O 1
ATOM 2324 N N . ILE A 1 298 ? -3.288 13.411 -6.754 1.00 96.00 298 ILE A N 1
ATOM 2325 C CA . ILE A 1 298 ? -3.526 14.735 -6.203 1.00 96.00 298 ILE A CA 1
ATOM 2326 C C . ILE A 1 298 ? -4.361 15.498 -7.221 1.00 96.00 298 ILE A C 1
ATOM 2328 O O . ILE A 1 298 ? -3.918 15.743 -8.345 1.00 96.00 298 ILE A O 1
ATOM 2332 N N . ILE A 1 299 ? -5.567 15.894 -6.825 1.00 95.50 299 ILE A N 1
ATOM 2333 C CA . ILE A 1 299 ? -6.374 16.846 -7.588 1.00 95.50 299 ILE A CA 1
ATOM 2334 C C . ILE A 1 299 ? -6.057 18.221 -7.024 1.00 95.50 299 ILE A C 1
ATOM 2336 O O . ILE A 1 299 ?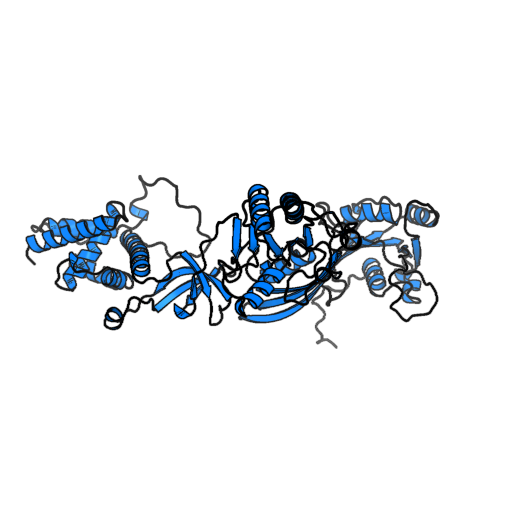 -6.447 18.524 -5.900 1.00 95.50 299 ILE A O 1
ATOM 2340 N N . ALA A 1 300 ? -5.339 19.040 -7.787 1.00 92.62 300 ALA A N 1
ATOM 2341 C CA . ALA A 1 300 ? -4.981 20.384 -7.363 1.00 92.62 300 ALA A CA 1
ATOM 2342 C C . ALA A 1 300 ? -5.814 21.421 -8.110 1.00 92.62 300 ALA A C 1
ATOM 2344 O O . ALA A 1 300 ? -5.691 21.580 -9.331 1.00 92.62 300 ALA A O 1
ATOM 2345 N N . ARG A 1 301 ? -6.636 22.161 -7.368 1.00 90.31 301 ARG A N 1
ATOM 2346 C CA . ARG A 1 301 ? -7.213 23.405 -7.860 1.00 90.31 301 ARG A CA 1
ATOM 2347 C C . ARG A 1 301 ? -6.175 24.505 -7.692 1.00 90.31 301 ARG A C 1
ATOM 2349 O O . ARG A 1 301 ? -5.700 24.753 -6.591 1.00 90.31 301 ARG A O 1
ATOM 2356 N N . VAL A 1 302 ? -5.820 25.144 -8.801 1.00 84.25 302 VAL A N 1
ATOM 2357 C CA . VAL A 1 302 ? -4.793 26.190 -8.830 1.00 84.25 302 VAL A CA 1
ATOM 2358 C C . VAL A 1 302 ? -5.329 27.442 -9.526 1.00 84.25 302 VAL A C 1
ATOM 2360 O O . VAL A 1 302 ? -6.099 27.328 -10.492 1.00 84.25 302 VAL A O 1
ATOM 2363 N N . PRO A 1 303 ? -4.930 28.647 -9.085 1.00 78.06 303 PRO A N 1
ATOM 2364 C CA . PRO A 1 303 ? -5.358 29.887 -9.704 1.00 78.06 303 PRO A CA 1
ATOM 2365 C C . PRO A 1 303 ? -4.867 29.949 -11.150 1.00 78.06 303 PRO A C 1
ATOM 2367 O O . PRO A 1 303 ? -3.779 29.487 -11.497 1.00 78.06 303 PRO A O 1
ATOM 2370 N N . SER A 1 304 ? -5.672 30.563 -12.022 1.00 71.56 304 SER A N 1
ATOM 2371 C CA . SER A 1 304 ? -5.313 30.708 -13.442 1.00 71.56 304 SER A CA 1
ATOM 2372 C C . SER A 1 304 ? -4.071 31.581 -13.654 1.00 71.56 304 SER A C 1
ATOM 2374 O O . SER A 1 304 ? -3.369 31.408 -14.645 1.00 71.56 304 SER A O 1
ATOM 2376 N N . THR A 1 305 ? -3.784 32.485 -12.714 1.00 71.31 305 THR A N 1
ATOM 2377 C CA . THR A 1 305 ? -2.643 33.405 -12.734 1.00 71.31 305 THR A CA 1
ATOM 2378 C C . THR A 1 305 ? -1.767 33.172 -11.506 1.00 71.31 305 THR A C 1
ATOM 2380 O O . THR A 1 305 ? -2.260 33.253 -10.383 1.00 71.31 305 THR A O 1
ATOM 2383 N N . GLY A 1 306 ? -0.473 32.917 -11.696 1.00 75.81 306 GLY A N 1
ATOM 2384 C CA . GLY A 1 306 ? 0.456 32.657 -10.597 1.00 75.81 306 GLY A CA 1
ATOM 2385 C C . GLY A 1 306 ? 1.837 32.200 -11.077 1.00 75.81 306 GLY A C 1
ATOM 2386 O O . GLY A 1 306 ? 2.052 32.057 -12.285 1.00 75.81 306 GLY A O 1
ATOM 2387 N N . PRO A 1 307 ? 2.791 31.996 -10.151 1.00 78.62 307 PRO A N 1
ATOM 2388 C CA . PRO A 1 307 ? 4.094 31.432 -10.483 1.00 78.62 307 PRO A CA 1
ATOM 2389 C C . PRO A 1 307 ? 3.953 30.001 -11.024 1.00 78.62 307 PRO A C 1
ATOM 2391 O O . PRO A 1 307 ? 3.083 29.244 -10.598 1.00 78.62 307 PRO A O 1
ATOM 2394 N N . LEU A 1 308 ? 4.823 29.642 -11.973 1.00 79.38 308 LEU A N 1
ATOM 2395 C CA . LEU A 1 308 ? 4.948 28.289 -12.516 1.00 79.38 308 LEU A CA 1
ATOM 2396 C C . LEU A 1 308 ? 6.294 27.693 -12.073 1.00 79.38 308 LEU A C 1
ATOM 2398 O O . LEU A 1 308 ? 7.319 28.355 -12.264 1.00 79.38 308 LEU A O 1
ATOM 2402 N N . PRO A 1 309 ? 6.338 26.448 -11.569 1.00 80.75 309 PRO A N 1
ATOM 2403 C CA . PRO A 1 309 ? 5.213 25.536 -11.311 1.00 80.75 309 PRO A CA 1
ATOM 2404 C C . PRO A 1 309 ? 4.261 26.061 -10.215 1.00 80.75 309 PRO A C 1
ATOM 2406 O O . PRO A 1 309 ? 4.708 26.795 -9.331 1.00 80.75 309 PRO A O 1
ATOM 2409 N N . PRO A 1 310 ? 2.954 25.733 -10.275 1.00 81.62 310 PRO A N 1
ATOM 2410 C CA . PRO A 1 310 ? 2.029 26.122 -9.220 1.00 81.62 310 PRO A CA 1
ATOM 2411 C C . PRO A 1 310 ? 2.387 25.408 -7.914 1.00 81.62 310 PRO A C 1
ATOM 2413 O O . PRO A 1 310 ? 2.793 24.242 -7.917 1.00 81.62 310 PRO A O 1
ATOM 2416 N N . ARG A 1 311 ? 2.204 26.110 -6.795 1.00 83.56 311 ARG A N 1
ATOM 2417 C CA . ARG A 1 311 ? 2.273 25.490 -5.471 1.00 83.56 311 ARG A CA 1
ATOM 2418 C C . ARG A 1 311 ? 1.107 24.531 -5.311 1.00 83.56 311 ARG A C 1
ATOM 2420 O O . ARG A 1 311 ? 0.013 24.816 -5.790 1.00 83.56 311 ARG A O 1
ATOM 2427 N N . LEU A 1 312 ? 1.348 23.415 -4.636 1.00 82.69 312 LEU A N 1
ATOM 2428 C CA . LEU A 1 312 ? 0.279 22.474 -4.305 1.00 82.69 312 LEU A CA 1
ATOM 2429 C C . LEU A 1 312 ? -0.333 22.807 -2.948 1.00 82.69 312 LEU A C 1
ATOM 2431 O O . LEU A 1 312 ? -1.529 22.621 -2.760 1.00 82.69 312 LEU A O 1
ATOM 2435 N N . LEU A 1 313 ? 0.469 23.369 -2.041 1.00 77.81 313 LEU A N 1
ATOM 2436 C CA . LEU A 1 313 ? 0.062 23.745 -0.694 1.00 77.81 313 LEU A CA 1
ATOM 2437 C C . LEU A 1 313 ? 0.415 25.217 -0.425 1.00 77.81 313 LEU A C 1
ATOM 2439 O O . LEU A 1 313 ? 1.503 25.659 -0.809 1.00 77.81 313 LEU A O 1
ATOM 2443 N N . PRO A 1 314 ? -0.456 25.993 0.245 1.00 66.88 314 PRO A N 1
ATOM 2444 C CA . PRO A 1 314 ? -0.273 27.438 0.408 1.00 66.88 314 PRO A CA 1
ATOM 2445 C C . PRO A 1 314 ? 1.000 27.814 1.190 1.00 66.88 314 PRO A C 1
ATOM 2447 O O . PRO A 1 314 ? 1.691 28.769 0.821 1.00 66.88 314 PRO A O 1
ATOM 2450 N N . ASN A 1 315 ? 1.362 27.026 2.210 1.00 70.31 315 ASN A N 1
ATOM 2451 C CA . ASN A 1 315 ? 2.452 27.337 3.146 1.00 70.31 315 ASN A CA 1
ATOM 2452 C C . ASN A 1 315 ? 3.736 26.518 2.940 1.00 70.31 315 ASN A C 1
ATOM 2454 O O . ASN A 1 315 ? 4.663 26.641 3.737 1.00 70.31 315 ASN A O 1
ATOM 2458 N N . ARG A 1 316 ? 3.832 25.704 1.880 1.00 69.81 316 ARG A N 1
ATOM 2459 C CA . ARG A 1 316 ? 5.003 24.841 1.649 1.00 69.81 316 ARG A CA 1
ATOM 2460 C C . ARG A 1 316 ? 5.757 25.176 0.372 1.00 69.81 316 ARG A C 1
ATOM 2462 O O . ARG A 1 316 ? 5.230 25.790 -0.554 1.00 69.81 316 ARG A O 1
ATOM 2469 N N . ALA A 1 317 ? 7.029 24.777 0.363 1.00 64.75 317 ALA A N 1
ATOM 2470 C CA . ALA A 1 317 ? 7.898 24.892 -0.802 1.00 64.75 317 ALA A CA 1
ATOM 2471 C C . ALA A 1 317 ? 7.559 23.862 -1.890 1.00 64.75 317 ALA A C 1
ATOM 2473 O O . ALA A 1 317 ? 7.923 24.086 -3.039 1.00 64.75 317 ALA A O 1
ATOM 2474 N N . THR A 1 318 ? 6.857 22.781 -1.531 1.00 73.75 318 THR A N 1
ATOM 2475 C CA . THR A 1 318 ? 6.459 21.716 -2.451 1.00 73.75 318 THR A CA 1
ATOM 2476 C C . THR A 1 318 ? 5.580 22.260 -3.566 1.00 73.75 318 THR A C 1
ATOM 2478 O O . THR A 1 318 ? 4.543 22.899 -3.329 1.00 73.75 318 THR A O 1
ATOM 2481 N N . ASP A 1 319 ? 5.986 21.983 -4.794 1.00 79.62 319 ASP A N 1
ATOM 2482 C CA . ASP A 1 319 ? 5.303 22.464 -5.980 1.00 79.62 319 ASP A CA 1
ATOM 2483 C C . ASP A 1 319 ? 5.017 21.327 -6.967 1.00 79.62 319 ASP A C 1
ATOM 2485 O O . ASP A 1 319 ? 5.376 20.162 -6.781 1.00 79.62 319 ASP A O 1
ATOM 2489 N N . ALA A 1 320 ? 4.292 21.655 -8.031 1.00 81.12 320 ALA A N 1
ATOM 2490 C CA . ALA A 1 320 ? 3.859 20.679 -9.019 1.00 81.12 320 ALA A CA 1
ATOM 2491 C C . ALA A 1 320 ? 5.007 19.999 -9.801 1.00 81.12 320 ALA A C 1
ATOM 2493 O O . ALA A 1 320 ? 4.753 19.041 -10.531 1.00 81.12 320 ALA A O 1
ATOM 2494 N N . ARG A 1 321 ? 6.257 20.472 -9.684 1.00 81.69 321 ARG A N 1
ATOM 2495 C CA . ARG A 1 321 ? 7.443 19.832 -10.277 1.00 81.69 321 ARG A CA 1
ATOM 2496 C C . ARG A 1 321 ? 7.891 18.602 -9.498 1.00 81.69 321 ARG A C 1
ATOM 2498 O O . ARG A 1 321 ? 8.499 17.722 -10.101 1.00 81.69 321 ARG A O 1
ATOM 2505 N N . ASP A 1 322 ? 7.590 18.530 -8.207 1.00 80.44 322 ASP A N 1
ATOM 2506 C CA . ASP A 1 322 ? 8.061 17.441 -7.349 1.00 80.44 322 ASP A CA 1
ATOM 2507 C C . ASP A 1 322 ? 7.281 16.139 -7.597 1.00 80.44 322 ASP A C 1
ATOM 2509 O O . ASP A 1 322 ? 7.806 15.038 -7.431 1.00 80.44 322 ASP A O 1
ATOM 2513 N N . VAL A 1 323 ? 6.024 16.248 -8.044 1.00 85.56 323 VAL A N 1
ATOM 2514 C CA . VAL A 1 323 ? 5.100 15.107 -8.197 1.00 85.56 323 VAL A CA 1
ATOM 2515 C C . VAL A 1 323 ? 4.242 15.139 -9.479 1.00 85.56 323 VAL A C 1
ATOM 2517 O O . VAL A 1 323 ? 3.053 14.813 -9.429 1.00 85.56 323 VAL A O 1
ATOM 2520 N N . PRO A 1 324 ? 4.792 15.471 -10.667 1.00 86.50 324 PRO A N 1
ATOM 2521 C CA . PRO A 1 324 ? 4.002 15.599 -11.899 1.00 86.50 324 PRO A CA 1
ATOM 2522 C C . PRO A 1 324 ? 3.251 14.304 -12.244 1.00 86.50 324 PRO A C 1
ATOM 2524 O O . PRO A 1 324 ? 2.124 14.324 -12.729 1.00 86.50 324 PRO A O 1
ATOM 2527 N N . PHE A 1 325 ? 3.847 13.164 -11.900 1.00 86.44 325 PHE A N 1
ATOM 2528 C CA . PHE A 1 325 ? 3.335 11.826 -12.159 1.00 86.44 325 PHE A CA 1
ATOM 2529 C C . PHE A 1 325 ? 2.172 11.397 -11.253 1.00 86.44 325 PHE A C 1
ATOM 2531 O O . PHE A 1 325 ? 1.727 10.267 -11.396 1.00 86.44 325 PHE A O 1
ATOM 2538 N N . ARG A 1 326 ? 1.680 12.230 -10.328 1.00 91.81 326 ARG A N 1
ATOM 2539 C CA . ARG A 1 326 ? 0.465 11.977 -9.515 1.00 91.81 326 ARG A CA 1
ATOM 2540 C C . ARG A 1 326 ? -0.512 13.146 -9.554 1.00 91.81 326 ARG A C 1
ATOM 2542 O O . ARG A 1 326 ? -1.435 13.213 -8.754 1.00 91.81 326 ARG A O 1
ATOM 2549 N N . LEU A 1 327 ? -0.255 14.133 -10.403 1.00 93.88 327 LEU A N 1
ATOM 2550 C CA . LEU A 1 327 ? -0.968 15.396 -10.363 1.00 93.88 327 LEU A CA 1
ATOM 2551 C C . LEU A 1 327 ? -2.029 15.449 -11.457 1.00 93.88 327 LEU A C 1
ATOM 2553 O O . LEU A 1 327 ? -1.756 15.135 -12.612 1.00 93.88 327 LEU A O 1
ATOM 2557 N N . THR A 1 328 ? -3.217 15.920 -11.096 1.00 95.00 328 THR A N 1
ATOM 2558 C CA . THR A 1 328 ? -4.268 16.352 -12.019 1.00 95.00 328 THR A CA 1
ATOM 2559 C C . THR A 1 328 ? -4.648 17.787 -11.672 1.00 95.00 328 THR A C 1
ATOM 2561 O O . THR A 1 328 ? -5.006 18.082 -10.531 1.00 95.00 328 THR A O 1
ATOM 2564 N N . LEU A 1 329 ? -4.566 18.697 -12.644 1.00 93.31 329 LEU A N 1
ATOM 2565 C CA . LEU A 1 329 ? -4.908 20.104 -12.432 1.00 93.31 329 LEU A CA 1
ATOM 2566 C C . LEU A 1 329 ? -6.383 20.359 -12.729 1.00 93.31 329 LEU A C 1
ATOM 2568 O O . LEU A 1 329 ? -6.863 20.046 -13.818 1.00 93.31 329 LEU A O 1
ATOM 2572 N N . LEU A 1 330 ? -7.075 21.009 -11.798 1.00 92.00 330 LEU A N 1
ATOM 2573 C CA . LEU A 1 330 ? -8.439 21.492 -11.975 1.00 92.00 330 LEU A CA 1
ATOM 2574 C C . LEU A 1 330 ? -8.427 22.995 -12.293 1.00 92.00 330 LEU A C 1
ATOM 2576 O O . LEU A 1 330 ? -8.084 23.817 -11.443 1.00 92.00 330 LEU A O 1
ATOM 2580 N N . LEU A 1 331 ? -8.829 23.362 -13.515 1.00 87.19 331 LEU A N 1
ATOM 2581 C CA . LEU A 1 331 ? -8.885 24.751 -13.984 1.00 87.19 331 LEU A CA 1
ATOM 2582 C C . LEU A 1 331 ? -10.328 25.211 -14.185 1.00 87.19 331 LEU A C 1
ATOM 2584 O O . LEU A 1 331 ? -10.872 25.116 -15.285 1.00 87.19 331 LEU A O 1
ATOM 2588 N N . THR A 1 332 ? -10.921 25.782 -13.137 1.00 72.88 332 THR A N 1
ATOM 2589 C CA . THR A 1 332 ? -12.312 26.268 -13.159 1.00 72.88 332 THR A CA 1
ATOM 2590 C C . THR A 1 332 ? -12.494 27.606 -13.896 1.00 72.88 332 THR A C 1
ATOM 2592 O O . THR A 1 332 ? -13.618 27.978 -14.226 1.00 72.88 332 THR A O 1
ATOM 2595 N N . CYS A 1 333 ? -11.407 28.323 -14.223 1.00 67.56 333 CYS A N 1
ATOM 2596 C CA . CYS A 1 333 ? -11.435 29.616 -14.920 1.00 67.56 333 CYS A CA 1
ATOM 2597 C C . CYS A 1 333 ? -10.722 29.579 -16.287 1.00 67.56 333 CYS A C 1
ATOM 2599 O O . CYS A 1 333 ? -9.617 29.059 -16.448 1.00 67.56 333 CYS A O 1
ATOM 2601 N N . THR A 1 334 ? -11.352 30.178 -17.305 1.00 59.56 334 THR A N 1
ATOM 2602 C CA . THR A 1 334 ? -10.912 30.083 -18.712 1.00 59.56 334 THR A CA 1
ATOM 2603 C C . THR A 1 334 ? -10.143 31.298 -19.232 1.00 59.56 334 THR A C 1
ATOM 2605 O O . THR A 1 334 ? -9.511 31.195 -20.281 1.00 59.56 334 THR A O 1
ATOM 2608 N N . LYS A 1 335 ? -10.167 32.445 -18.538 1.00 63.75 335 LYS A N 1
ATOM 2609 C CA . LYS A 1 335 ? -9.774 33.728 -19.151 1.00 63.75 335 LYS A CA 1
ATOM 2610 C C . LYS A 1 335 ? -8.266 34.015 -19.233 1.00 63.75 335 LYS A C 1
ATOM 2612 O O . LYS A 1 335 ? -7.910 34.883 -20.018 1.00 63.75 335 LYS A O 1
ATOM 2617 N N . ASP A 1 336 ? -7.394 33.282 -18.530 1.00 67.75 336 ASP A N 1
ATOM 2618 C CA . ASP A 1 336 ? -5.930 33.471 -18.643 1.00 67.75 336 ASP A CA 1
ATOM 2619 C C . ASP A 1 336 ? -5.092 32.242 -18.211 1.00 67.75 336 ASP A C 1
ATOM 2621 O O . ASP A 1 336 ? -4.179 32.339 -17.404 1.00 67.75 336 ASP A O 1
ATOM 2625 N N . SER A 1 337 ? -5.419 31.038 -18.703 1.00 78.81 337 SER A N 1
ATOM 2626 C CA . SER A 1 337 ? -4.733 29.785 -18.301 1.00 78.81 337 SER A CA 1
ATOM 2627 C C . SER A 1 337 ? -3.735 29.231 -19.334 1.00 78.81 337 SER A C 1
ATOM 2629 O O . SER A 1 337 ? -3.294 28.084 -19.231 1.00 78.81 337 SER A O 1
ATOM 2631 N N . SER A 1 338 ? -3.359 30.015 -20.351 1.00 83.56 338 SER A N 1
ATOM 2632 C CA . SER A 1 338 ? -2.543 29.533 -21.484 1.00 83.56 338 SER A CA 1
ATOM 2633 C C . SER A 1 338 ? -1.137 29.071 -21.070 1.00 83.56 338 SER A C 1
ATOM 2635 O O . SER A 1 338 ? -0.675 28.014 -21.516 1.00 83.56 338 SER A O 1
ATOM 2637 N N . GLY A 1 339 ? -0.478 29.818 -20.176 1.00 86.12 339 GLY A N 1
ATOM 2638 C CA . GLY A 1 339 ? 0.845 29.485 -19.644 1.00 86.12 339 GLY A CA 1
ATOM 2639 C C . GLY A 1 339 ? 0.832 28.194 -18.825 1.00 86.12 339 GLY A C 1
ATOM 2640 O O . GLY A 1 339 ? 1.653 27.308 -19.063 1.00 86.12 339 GLY A O 1
ATOM 2641 N N . LEU A 1 340 ? -0.151 28.048 -17.934 1.00 86.31 340 LEU A N 1
ATOM 2642 C CA . LEU A 1 340 ? -0.321 26.862 -17.096 1.00 86.31 340 LEU A CA 1
ATOM 2643 C C . LEU A 1 340 ? -0.668 25.615 -17.919 1.00 86.31 340 LEU A C 1
ATOM 2645 O O . LEU A 1 340 ? -0.057 24.572 -17.719 1.00 86.31 340 LEU A O 1
ATOM 2649 N N . ARG A 1 341 ? -1.561 25.725 -18.913 1.00 88.88 341 ARG A N 1
ATOM 2650 C CA . ARG A 1 341 ? -1.872 24.619 -19.840 1.00 88.88 341 ARG A CA 1
ATOM 2651 C C . ARG A 1 341 ? -0.658 24.202 -20.670 1.00 88.88 341 ARG A C 1
ATOM 2653 O O . ARG A 1 341 ? -0.438 23.013 -20.883 1.00 88.88 341 ARG A O 1
ATOM 2660 N N . SER A 1 342 ? 0.141 25.167 -21.125 1.00 89.25 342 SER A N 1
ATOM 2661 C CA . SER A 1 342 ? 1.379 24.891 -21.866 1.00 89.25 342 SER A CA 1
ATOM 2662 C C . SER A 1 342 ? 2.427 24.217 -20.981 1.00 89.25 342 SER A C 1
ATOM 2664 O O . SER A 1 342 ? 3.123 23.307 -21.428 1.00 89.25 342 SER A O 1
ATOM 2666 N N . TRP A 1 343 ? 2.537 24.641 -19.720 1.00 89.38 343 TRP A N 1
ATOM 2667 C CA . TRP A 1 343 ? 3.403 24.002 -18.735 1.00 89.38 343 TRP A CA 1
ATOM 2668 C C . TRP A 1 343 ? 2.936 22.579 -18.407 1.00 89.38 343 TRP A C 1
ATOM 2670 O O . TRP A 1 343 ? 3.748 21.665 -18.501 1.00 89.38 343 TRP A O 1
ATOM 2680 N N . ALA A 1 344 ? 1.646 22.375 -18.128 1.00 90.38 344 ALA A N 1
ATOM 2681 C CA . ALA A 1 344 ? 1.070 21.063 -17.842 1.00 90.38 344 ALA A CA 1
ATOM 2682 C C . ALA A 1 344 ? 1.304 20.086 -19.003 1.00 90.38 344 ALA A C 1
ATOM 2684 O O . ALA A 1 344 ? 1.826 18.999 -18.791 1.00 90.38 344 ALA A O 1
ATOM 2685 N N . ARG A 1 345 ? 1.062 20.521 -20.250 1.00 89.94 345 ARG A N 1
ATOM 2686 C CA . ARG A 1 345 ? 1.327 19.716 -21.453 1.00 89.94 345 ARG A CA 1
ATOM 2687 C C . ARG A 1 345 ? 2.795 19.301 -21.590 1.00 89.94 345 ARG A C 1
ATOM 2689 O O . ARG A 1 345 ? 3.060 18.174 -21.978 1.00 89.94 345 ARG A O 1
ATOM 2696 N N . ARG A 1 346 ? 3.749 20.194 -21.298 1.00 87.31 346 ARG A N 1
ATOM 2697 C CA . ARG A 1 346 ? 5.190 19.869 -21.366 1.00 87.31 346 ARG A CA 1
ATOM 2698 C C . ARG A 1 346 ? 5.637 18.864 -20.306 1.00 87.31 346 ARG A C 1
ATOM 2700 O O . ARG A 1 346 ? 6.680 18.255 -20.490 1.00 87.31 346 ARG A O 1
ATOM 2707 N N . ASN A 1 347 ? 4.887 18.746 -19.215 1.00 85.44 347 ASN A N 1
ATOM 2708 C CA . ASN A 1 347 ? 5.182 17.837 -18.110 1.00 85.44 347 ASN A CA 1
ATOM 2709 C C . ASN A 1 347 ? 4.190 16.668 -18.046 1.00 85.44 347 ASN A C 1
ATOM 2711 O O . ASN A 1 347 ? 4.141 15.996 -17.023 1.00 85.44 347 ASN A O 1
ATOM 2715 N N . SER A 1 348 ? 3.384 16.454 -19.096 1.00 88.19 348 SER A N 1
ATOM 2716 C CA . SER A 1 348 ? 2.404 15.363 -19.148 1.00 88.19 348 SER A CA 1
ATOM 2717 C C . SER A 1 348 ? 1.370 15.356 -18.014 1.00 88.19 348 SER A C 1
ATOM 2719 O O . SER A 1 348 ? 0.872 14.314 -17.606 1.00 88.19 348 SER A O 1
ATOM 2721 N N . ILE A 1 349 ? 1.004 16.531 -17.502 1.00 91.62 349 ILE A N 1
ATOM 2722 C CA . ILE A 1 349 ? 0.030 16.653 -16.414 1.00 91.62 349 ILE A CA 1
ATOM 2723 C C . ILE A 1 349 ? -1.379 16.823 -17.006 1.00 91.62 349 ILE A C 1
ATOM 2725 O O . ILE A 1 349 ? -1.606 17.792 -17.747 1.00 91.62 349 ILE A O 1
ATOM 2729 N N . PRO A 1 350 ? -2.343 15.938 -16.680 1.00 93.38 350 PRO A N 1
ATOM 2730 C CA . PRO A 1 350 ? -3.734 16.100 -17.082 1.00 93.38 350 PRO A CA 1
ATOM 2731 C C . PRO A 1 350 ? -4.355 17.388 -16.535 1.00 93.38 350 PRO A C 1
ATOM 2733 O O . PRO A 1 350 ? -4.083 17.816 -15.410 1.00 93.38 350 PRO A O 1
ATOM 2736 N N . VAL A 1 351 ? -5.221 18.002 -17.341 1.00 93.62 351 VAL A N 1
ATOM 2737 C CA . VAL A 1 351 ? -5.916 19.248 -17.004 1.00 93.62 351 VAL A CA 1
ATOM 2738 C C . VAL A 1 351 ? -7.410 19.062 -17.224 1.00 93.62 351 VAL A C 1
ATOM 2740 O O . VAL A 1 351 ? -7.837 18.908 -18.365 1.00 93.62 351 VAL A O 1
ATOM 2743 N N . ALA A 1 352 ? -8.186 19.150 -16.149 1.00 94.31 352 ALA A N 1
ATOM 2744 C CA . ALA A 1 352 ? -9.640 19.069 -16.156 1.00 94.31 352 ALA A CA 1
ATOM 2745 C C . ALA A 1 352 ? -10.281 20.461 -16.054 1.00 94.31 352 ALA A C 1
ATOM 2747 O O . ALA A 1 352 ? -9.738 21.374 -15.422 1.00 94.31 352 ALA A O 1
ATOM 2748 N N . ALA A 1 353 ? -11.453 20.630 -16.665 1.00 91.69 353 ALA A N 1
ATOM 2749 C CA . ALA A 1 353 ? -12.255 21.849 -16.575 1.00 91.69 353 ALA A CA 1
ATOM 2750 C C . ALA A 1 353 ? -13.291 21.804 -15.437 1.00 91.69 353 ALA A C 1
ATOM 2752 O O . ALA A 1 353 ? -13.749 22.858 -14.998 1.00 91.69 353 ALA A O 1
ATOM 2753 N N . ALA A 1 354 ? -13.649 20.608 -14.958 1.00 93.19 354 ALA A N 1
ATOM 2754 C CA . ALA A 1 354 ? -14.637 20.397 -13.899 1.00 93.19 354 ALA A CA 1
ATOM 2755 C C . ALA A 1 354 ? -14.170 19.350 -12.866 1.00 93.19 354 ALA A C 1
ATOM 2757 O O . ALA A 1 354 ? -13.419 18.438 -13.232 1.00 93.19 354 ALA A O 1
ATOM 2758 N N . PRO A 1 355 ? -14.629 19.425 -11.598 1.00 94.81 355 PRO A N 1
ATOM 2759 C CA . PRO A 1 355 ? -14.286 18.445 -10.562 1.00 94.81 355 PRO A CA 1
ATOM 2760 C C . PRO A 1 355 ? -14.600 16.999 -10.962 1.00 94.81 355 PRO A C 1
ATOM 2762 O O . PRO A 1 355 ? -13.767 16.117 -10.769 1.00 94.81 355 PRO A O 1
ATOM 2765 N N . ALA A 1 356 ? -15.748 16.760 -11.604 1.00 95.94 356 ALA A N 1
ATOM 2766 C CA . ALA A 1 356 ? -16.131 15.431 -12.084 1.00 95.94 356 ALA A CA 1
ATOM 2767 C C . ALA A 1 356 ? -15.172 14.864 -13.154 1.00 95.94 356 ALA A C 1
ATOM 2769 O O . ALA A 1 356 ? -14.886 13.668 -13.162 1.00 95.94 356 ALA A O 1
ATOM 2770 N N . GLU A 1 357 ? -14.631 15.710 -14.038 1.00 96.56 357 GLU A N 1
ATOM 2771 C CA . GLU A 1 357 ? -13.645 15.304 -15.052 1.00 96.56 357 GLU A CA 1
ATOM 2772 C C . GLU A 1 357 ? -12.286 14.978 -14.410 1.00 96.56 357 GLU A C 1
ATOM 2774 O O . GLU A 1 357 ? -11.639 13.993 -14.780 1.00 96.56 357 GLU A O 1
ATOM 2779 N N . ALA A 1 358 ? -11.877 15.763 -13.406 1.00 96.88 358 ALA A N 1
ATOM 2780 C CA . ALA A 1 358 ? -10.676 15.482 -12.622 1.00 96.88 358 ALA A CA 1
ATOM 2781 C C . ALA A 1 358 ? -10.807 14.148 -11.874 1.00 96.88 358 ALA A C 1
ATOM 2783 O O . ALA A 1 358 ? -9.907 13.312 -11.947 1.00 96.88 358 ALA A O 1
ATOM 2784 N N . ALA A 1 359 ? -11.952 13.917 -11.222 1.00 97.81 359 ALA A N 1
ATOM 2785 C CA . ALA A 1 359 ? -12.257 12.665 -10.539 1.00 97.81 359 ALA A CA 1
ATOM 2786 C C . ALA A 1 359 ? -12.234 11.470 -11.504 1.00 97.81 359 ALA A C 1
ATOM 2788 O O . ALA A 1 359 ? -11.603 10.462 -11.202 1.00 97.81 359 ALA A O 1
ATOM 2789 N N . ALA A 1 360 ? -12.845 11.588 -12.688 1.00 97.56 360 ALA A N 1
ATOM 2790 C CA . ALA A 1 360 ? -12.814 10.535 -13.704 1.00 97.56 360 ALA A CA 1
ATOM 2791 C C . ALA A 1 360 ? -11.384 10.215 -14.178 1.00 97.56 360 ALA A C 1
ATOM 2793 O O . ALA A 1 360 ? -11.024 9.044 -14.289 1.00 97.56 360 ALA A O 1
ATOM 2794 N N . THR A 1 361 ? -10.558 11.243 -14.397 1.00 96.50 361 THR A N 1
ATOM 2795 C CA . THR A 1 361 ? -9.141 11.087 -14.772 1.00 96.50 361 THR A CA 1
ATOM 2796 C C . THR A 1 361 ? -8.351 10.360 -13.684 1.00 96.50 361 THR A C 1
ATOM 2798 O O . THR A 1 361 ? -7.605 9.424 -13.968 1.00 96.50 361 THR A O 1
ATOM 2801 N N . VAL A 1 362 ? -8.541 10.756 -12.423 1.00 97.06 362 VAL A N 1
ATOM 2802 C CA . VAL A 1 362 ? -7.911 10.105 -11.270 1.00 97.06 362 VAL A CA 1
ATOM 2803 C C . VAL A 1 362 ? -8.363 8.653 -11.146 1.00 97.06 362 VAL A C 1
ATOM 2805 O O . VAL A 1 362 ? -7.515 7.774 -11.018 1.00 97.06 362 VAL A O 1
ATOM 2808 N N . LEU A 1 363 ? -9.668 8.377 -11.249 1.00 97.12 363 LEU A N 1
ATOM 2809 C CA . LEU A 1 363 ? -10.239 7.026 -11.183 1.00 97.12 363 LEU A CA 1
ATOM 2810 C C . LEU A 1 363 ? -9.685 6.095 -12.271 1.00 97.12 363 LEU A C 1
ATOM 2812 O O . LEU A 1 363 ? -9.408 4.931 -11.983 1.00 97.12 363 LEU A O 1
ATOM 2816 N N . ASP A 1 364 ? -9.469 6.591 -13.491 1.00 94.06 364 ASP A N 1
ATOM 2817 C CA . ASP A 1 364 ? -8.853 5.811 -14.574 1.00 94.06 364 ASP A CA 1
ATOM 2818 C C . ASP A 1 364 ? -7.402 5.407 -14.253 1.00 94.06 364 ASP A C 1
ATOM 2820 O O . ASP A 1 364 ? -6.978 4.275 -14.509 1.00 94.06 364 ASP A O 1
ATOM 2824 N N . ARG A 1 365 ? -6.651 6.297 -13.595 1.00 92.06 365 ARG A N 1
ATOM 2825 C CA . ARG A 1 365 ? -5.260 6.055 -13.191 1.00 92.06 365 ARG A CA 1
ATOM 2826 C C . ARG A 1 365 ? -5.154 5.146 -11.965 1.00 92.06 365 ARG A C 1
ATOM 2828 O O . ARG A 1 365 ? -4.399 4.163 -11.976 1.00 92.06 365 ARG A O 1
ATOM 2835 N N . ILE A 1 366 ? -5.939 5.400 -10.913 1.00 94.56 366 ILE A N 1
ATOM 2836 C CA . ILE A 1 366 ? -5.943 4.551 -9.708 1.00 94.56 366 ILE A CA 1
ATOM 2837 C C . ILE A 1 366 ? -6.641 3.212 -9.938 1.00 94.56 366 ILE A C 1
ATOM 2839 O O . ILE A 1 366 ? -6.323 2.248 -9.241 1.00 94.56 366 ILE A O 1
ATOM 2843 N N . ARG A 1 367 ? -7.522 3.090 -10.936 1.00 93.00 367 ARG A N 1
ATOM 2844 C CA . ARG A 1 367 ? -8.267 1.863 -11.263 1.00 93.00 367 ARG A CA 1
ATOM 2845 C C . ARG A 1 367 ? -8.952 1.279 -10.022 1.00 93.00 367 ARG A C 1
ATOM 2847 O O . ARG A 1 367 ? -9.684 1.983 -9.349 1.00 93.00 367 ARG A O 1
ATOM 2854 N N . GLY A 1 368 ? -8.724 0.004 -9.703 1.00 90.69 368 GLY A N 1
ATOM 2855 C CA . GLY A 1 368 ? -9.261 -0.643 -8.498 1.00 90.69 368 GLY A CA 1
ATOM 2856 C C . GLY A 1 368 ? -8.426 -0.453 -7.227 1.00 90.69 368 GLY A C 1
ATOM 2857 O O . GLY A 1 368 ? -8.806 -0.991 -6.189 1.00 90.69 368 GLY A O 1
ATOM 2858 N N . GLY A 1 369 ? -7.307 0.280 -7.298 1.00 94.62 369 GLY A N 1
ATOM 2859 C CA . GLY A 1 369 ? -6.314 0.361 -6.224 1.00 94.62 369 GLY A CA 1
ATOM 2860 C C . GLY A 1 369 ? -5.535 -0.945 -6.011 1.00 94.62 369 GLY A C 1
ATOM 2861 O O . GLY A 1 369 ? -5.596 -1.860 -6.834 1.00 94.62 369 GLY A O 1
ATOM 2862 N N . ILE A 1 370 ? -4.749 -0.990 -4.934 1.00 93.88 370 ILE A N 1
ATOM 2863 C CA . ILE A 1 370 ? -4.090 -2.183 -4.379 1.00 93.88 370 ILE A CA 1
ATOM 2864 C C . ILE A 1 370 ? -4.113 -2.030 -2.862 1.00 93.88 370 ILE A C 1
ATOM 2866 O O . ILE A 1 370 ? -3.608 -1.026 -2.358 1.00 93.88 370 ILE A O 1
ATOM 2870 N N . GLU A 1 371 ? -4.673 -3.010 -2.153 1.00 93.00 371 GLU A N 1
ATOM 2871 C CA . GLU A 1 371 ? -4.710 -3.033 -0.687 1.00 93.00 371 GLU A CA 1
ATOM 2872 C C . GLU A 1 371 ? -3.306 -2.883 -0.085 1.00 93.00 371 GLU A C 1
ATOM 2874 O O . GLU A 1 371 ? -2.391 -3.662 -0.371 1.00 93.00 371 GLU A O 1
ATOM 2879 N N . ARG A 1 372 ? -3.146 -1.856 0.751 1.00 93.00 372 ARG A N 1
ATOM 2880 C CA . ARG A 1 372 ? -1.891 -1.456 1.384 1.00 93.00 372 ARG A CA 1
ATOM 2881 C C . ARG A 1 372 ? -2.123 -1.156 2.857 1.00 93.00 372 ARG A C 1
ATOM 2883 O O . ARG A 1 372 ? -3.136 -0.562 3.223 1.00 93.00 372 ARG A O 1
ATOM 2890 N N . LYS A 1 373 ? -1.151 -1.543 3.685 1.00 89.25 373 LYS A N 1
ATOM 2891 C CA . LYS A 1 373 ? -1.120 -1.352 5.145 1.00 89.25 373 LYS A CA 1
ATOM 2892 C C . LYS A 1 373 ? 0.265 -0.871 5.574 1.00 89.25 373 LYS A C 1
ATOM 2894 O O . LYS A 1 373 ? 1.219 -1.003 4.804 1.00 89.25 373 LYS A O 1
ATOM 2899 N N . GLY A 1 374 ? 0.380 -0.318 6.782 1.00 86.88 374 GLY A N 1
ATOM 2900 C CA . GLY A 1 374 ? 1.672 0.118 7.334 1.00 86.88 374 GLY A CA 1
ATOM 2901 C C . GLY A 1 374 ? 2.398 1.100 6.407 1.00 86.88 374 GLY A C 1
ATOM 2902 O O . GLY A 1 374 ? 1.751 1.978 5.830 1.00 86.88 374 GLY A O 1
ATOM 2903 N N . GLY A 1 375 ? 3.709 0.922 6.218 1.00 91.06 375 GLY A N 1
ATOM 2904 C CA . GLY A 1 375 ? 4.533 1.756 5.337 1.00 91.06 375 GLY A CA 1
ATOM 2905 C C . GLY A 1 375 ? 4.264 1.570 3.845 1.00 91.06 375 GLY A C 1
ATOM 2906 O O . GLY A 1 375 ? 4.541 2.470 3.057 1.00 91.06 375 GLY A O 1
ATOM 2907 N N . PHE A 1 376 ? 3.647 0.455 3.432 1.00 94.25 376 PHE A N 1
ATOM 2908 C CA . PHE A 1 376 ? 3.276 0.243 2.028 1.00 94.25 376 PHE A CA 1
ATOM 2909 C C . PHE A 1 376 ? 2.259 1.300 1.546 1.00 94.25 376 PHE A C 1
ATOM 2911 O O . PHE A 1 376 ? 2.225 1.652 0.371 1.00 94.25 376 PHE A O 1
ATOM 2918 N N . ARG A 1 377 ? 1.488 1.899 2.459 1.00 94.62 377 ARG A N 1
ATOM 2919 C CA . ARG A 1 377 ? 0.582 3.025 2.174 1.00 94.62 377 ARG A CA 1
ATOM 2920 C C . ARG A 1 377 ? 1.278 4.281 1.640 1.00 94.62 377 ARG A C 1
ATOM 2922 O O . ARG A 1 377 ? 0.655 5.039 0.909 1.00 94.62 377 ARG A O 1
ATOM 2929 N N . GLN A 1 378 ? 2.550 4.480 1.982 1.00 95.00 378 GLN A N 1
ATOM 2930 C CA . GLN A 1 378 ? 3.364 5.610 1.516 1.00 95.00 378 GLN A CA 1
ATOM 2931 C C . GLN A 1 378 ? 4.001 5.337 0.141 1.00 95.00 378 GLN A C 1
ATOM 2933 O O . GLN A 1 378 ? 4.621 6.213 -0.458 1.00 95.00 378 GLN A O 1
ATOM 2938 N N . VAL A 1 379 ? 3.840 4.117 -0.389 1.00 95.44 379 VAL A N 1
ATOM 2939 C CA . VAL A 1 379 ? 4.288 3.765 -1.735 1.00 95.44 379 VAL A CA 1
ATOM 2940 C C . VAL A 1 379 ? 3.155 4.056 -2.718 1.00 95.44 379 VAL A C 1
ATOM 2942 O O . VAL A 1 379 ? 2.109 3.403 -2.650 1.00 95.44 379 VAL A O 1
ATOM 2945 N N . PRO A 1 380 ? 3.343 4.970 -3.674 1.00 93.62 380 PRO A N 1
ATOM 2946 C CA . PRO A 1 380 ? 2.282 5.390 -4.578 1.00 93.62 380 PRO A CA 1
ATOM 2947 C C . PRO A 1 380 ? 1.957 4.284 -5.571 1.00 93.62 380 PRO A C 1
ATOM 2949 O O . PRO A 1 380 ? 2.860 3.574 -6.021 1.00 93.62 380 PRO A O 1
ATOM 2952 N N . LEU A 1 381 ? 0.694 4.169 -5.984 1.00 93.88 381 LEU A N 1
ATOM 2953 C CA . LEU A 1 381 ? 0.229 3.079 -6.854 1.00 93.88 381 LEU A CA 1
ATOM 2954 C C . LEU A 1 381 ? 1.060 2.893 -8.131 1.00 93.88 381 LEU A C 1
ATOM 2956 O O . LEU A 1 381 ? 1.305 1.762 -8.549 1.00 93.88 381 LEU A O 1
ATOM 2960 N N . VAL A 1 382 ? 1.519 3.989 -8.732 1.00 90.06 382 VAL A N 1
ATOM 2961 C CA . VAL A 1 382 ? 2.376 3.990 -9.928 1.00 90.06 382 VAL A CA 1
ATOM 2962 C C . VAL A 1 382 ? 3.708 3.256 -9.712 1.00 90.06 382 VAL A C 1
ATOM 2964 O O . VAL A 1 382 ? 4.170 2.565 -10.613 1.00 90.06 382 VAL A O 1
ATOM 2967 N N . VAL A 1 383 ? 4.275 3.314 -8.501 1.00 92.00 383 VAL A N 1
ATOM 2968 C CA . VAL A 1 383 ? 5.477 2.569 -8.089 1.00 92.00 383 VAL A CA 1
ATOM 2969 C C . VAL A 1 383 ? 5.105 1.178 -7.580 1.00 92.00 383 VAL A C 1
ATOM 2971 O O . VAL A 1 383 ? 5.727 0.194 -7.980 1.00 92.00 383 VAL A O 1
ATOM 2974 N N . ALA A 1 384 ? 4.055 1.075 -6.759 1.00 92.94 384 ALA A N 1
ATOM 2975 C CA . ALA A 1 384 ? 3.585 -0.175 -6.159 1.00 92.94 384 ALA A CA 1
ATOM 2976 C C . ALA A 1 384 ? 3.223 -1.254 -7.195 1.00 92.94 384 ALA A C 1
ATOM 2978 O O . ALA A 1 384 ? 3.304 -2.446 -6.910 1.00 92.94 384 ALA A O 1
ATOM 2979 N N . ARG A 1 385 ? 2.820 -0.834 -8.402 1.00 89.94 385 ARG A N 1
ATOM 2980 C CA . ARG A 1 385 ? 2.498 -1.711 -9.539 1.00 89.94 385 ARG A CA 1
ATOM 2981 C C . ARG A 1 385 ? 3.712 -2.190 -10.323 1.00 89.94 385 ARG A C 1
ATOM 2983 O O . ARG A 1 385 ? 3.577 -3.110 -11.126 1.00 89.94 385 ARG A O 1
ATOM 2990 N N . THR A 1 386 ? 4.874 -1.570 -10.140 1.00 87.81 386 THR A N 1
ATOM 2991 C CA . THR A 1 386 ? 6.080 -1.972 -10.868 1.00 87.81 386 THR A CA 1
ATOM 2992 C C . THR A 1 386 ? 6.547 -3.343 -10.391 1.00 87.81 386 THR A C 1
ATOM 2994 O O . THR A 1 386 ? 6.519 -3.638 -9.195 1.00 87.81 386 THR A O 1
ATOM 2997 N N . SER A 1 387 ? 7.024 -4.184 -11.312 1.00 81.88 387 SER A N 1
ATOM 2998 C CA . SER A 1 387 ? 7.538 -5.512 -10.957 1.00 81.88 387 SER A CA 1
ATOM 2999 C C . SER A 1 387 ? 8.693 -5.428 -9.957 1.00 81.88 387 SER A C 1
ATOM 3001 O O . SER A 1 387 ? 8.759 -6.233 -9.038 1.00 81.88 387 SER A O 1
ATOM 3003 N N . GLY A 1 388 ? 9.557 -4.411 -10.088 1.00 83.44 388 GLY A N 1
ATOM 3004 C CA . GLY A 1 388 ? 10.673 -4.178 -9.169 1.00 83.44 388 GLY A CA 1
ATOM 3005 C C . GLY A 1 388 ? 10.217 -3.979 -7.723 1.00 83.44 388 GLY A C 1
ATOM 3006 O O . GLY A 1 388 ? 10.789 -4.580 -6.818 1.00 83.44 388 GLY A O 1
ATOM 3007 N N . PHE A 1 389 ? 9.146 -3.206 -7.502 1.00 89.88 389 PHE A N 1
ATOM 3008 C CA . PHE A 1 389 ? 8.578 -3.046 -6.164 1.00 89.88 389 PHE A CA 1
ATOM 3009 C C . PHE A 1 389 ? 7.931 -4.345 -5.675 1.00 89.88 389 PHE A C 1
ATOM 3011 O O . PHE A 1 389 ? 8.174 -4.765 -4.547 1.00 89.88 389 PHE A O 1
ATOM 3018 N N . VAL A 1 390 ? 7.120 -4.991 -6.521 1.00 89.38 390 VAL A N 1
ATOM 3019 C CA . VAL A 1 390 ? 6.398 -6.223 -6.167 1.00 89.38 390 VAL A CA 1
ATOM 3020 C C . VAL A 1 390 ? 7.360 -7.340 -5.763 1.00 89.38 390 VAL A C 1
ATOM 3022 O O . VAL A 1 390 ? 7.127 -8.009 -4.756 1.00 89.38 390 VAL A O 1
ATOM 3025 N N . ASP A 1 391 ? 8.440 -7.536 -6.518 1.00 84.44 391 ASP A N 1
ATOM 3026 C CA . ASP A 1 391 ? 9.434 -8.575 -6.250 1.00 84.44 391 ASP A CA 1
ATOM 3027 C C . ASP A 1 391 ? 10.245 -8.262 -4.985 1.00 84.44 391 ASP A C 1
ATOM 3029 O O . ASP A 1 391 ? 10.421 -9.143 -4.143 1.00 84.44 391 ASP A O 1
ATOM 3033 N N . TRP A 1 392 ? 10.667 -7.006 -4.796 1.00 89.94 392 TRP A N 1
ATOM 3034 C CA . TRP A 1 392 ? 11.353 -6.581 -3.572 1.00 89.94 392 TRP A CA 1
ATOM 3035 C C . TRP A 1 392 ? 10.463 -6.726 -2.330 1.00 89.94 392 TRP A C 1
ATOM 3037 O O . TRP A 1 392 ? 10.876 -7.313 -1.332 1.00 89.94 392 TRP A O 1
ATOM 3047 N N . HIS A 1 393 ? 9.213 -6.265 -2.397 1.00 91.81 393 HIS A N 1
ATOM 3048 C CA . HIS A 1 393 ? 8.277 -6.362 -1.280 1.00 91.81 393 HIS A CA 1
ATOM 3049 C C . HIS A 1 393 ? 7.915 -7.822 -0.961 1.00 91.81 393 HIS A C 1
ATOM 3051 O O . HIS A 1 393 ? 7.765 -8.183 0.207 1.00 91.81 393 HIS A O 1
ATOM 3057 N N . ARG A 1 394 ? 7.826 -8.697 -1.976 1.00 88.69 394 ARG A N 1
ATOM 3058 C CA . ARG A 1 394 ? 7.699 -10.148 -1.765 1.00 88.69 394 ARG A CA 1
ATOM 3059 C C . ARG A 1 394 ? 8.914 -10.703 -1.019 1.00 88.69 394 ARG A C 1
ATOM 3061 O O . ARG A 1 394 ? 8.725 -11.404 -0.034 1.00 88.69 394 ARG A O 1
ATOM 3068 N N . ALA A 1 395 ? 10.130 -10.336 -1.428 1.00 87.00 395 ALA A N 1
ATOM 3069 C CA . ALA A 1 395 ? 11.356 -10.783 -0.768 1.00 87.00 395 ALA A CA 1
ATOM 3070 C C . ALA A 1 395 ? 11.438 -10.331 0.703 1.00 87.00 395 ALA A C 1
ATOM 3072 O O . ALA A 1 395 ? 11.846 -11.122 1.552 1.00 87.00 395 ALA A O 1
ATOM 3073 N N . LEU A 1 396 ? 10.988 -9.110 1.027 1.00 91.19 396 LEU A N 1
ATOM 3074 C CA . LEU A 1 396 ? 10.861 -8.664 2.421 1.00 91.19 396 LEU A CA 1
ATOM 3075 C C . LEU A 1 396 ? 9.928 -9.573 3.222 1.00 91.19 396 LEU A C 1
ATOM 3077 O O . LEU A 1 396 ? 10.295 -10.043 4.297 1.00 91.19 396 LEU A O 1
ATOM 3081 N N . ARG A 1 397 ? 8.742 -9.867 2.680 1.00 90.06 397 ARG A N 1
ATOM 3082 C CA . ARG A 1 397 ? 7.768 -10.746 3.337 1.00 90.06 397 ARG A CA 1
ATOM 3083 C C . ARG A 1 397 ? 8.301 -12.162 3.534 1.00 90.06 397 ARG A C 1
ATOM 3085 O O . ARG A 1 397 ? 8.114 -12.725 4.611 1.00 90.06 397 ARG A O 1
ATOM 3092 N N . ASP A 1 398 ? 8.980 -12.717 2.534 1.00 87.38 398 ASP A N 1
ATOM 3093 C CA . ASP A 1 398 ? 9.601 -14.044 2.615 1.00 87.38 398 ASP A CA 1
ATOM 3094 C C . ASP A 1 398 ? 10.692 -14.081 3.702 1.00 87.38 398 ASP A C 1
ATOM 3096 O O . ASP A 1 398 ? 10.835 -15.074 4.416 1.00 87.38 398 ASP A O 1
ATOM 3100 N N . ALA A 1 399 ? 11.400 -12.963 3.894 1.00 87.88 399 ALA A N 1
ATOM 3101 C CA . ALA A 1 399 ? 12.363 -12.759 4.974 1.00 87.88 399 ALA A CA 1
ATOM 3102 C C . ALA A 1 399 ? 11.728 -12.368 6.326 1.00 87.88 399 ALA A C 1
ATOM 3104 O O . ALA A 1 399 ? 12.453 -12.132 7.293 1.00 87.88 399 ALA A O 1
ATOM 3105 N N . ARG A 1 400 ? 10.389 -12.309 6.417 1.00 91.00 400 ARG A N 1
ATOM 3106 C CA . ARG A 1 400 ? 9.623 -11.841 7.591 1.00 91.00 400 ARG A CA 1
ATOM 3107 C C . ARG A 1 400 ? 9.980 -10.416 8.036 1.00 91.00 400 ARG A C 1
ATOM 3109 O O . ARG A 1 400 ? 9.844 -10.073 9.206 1.00 91.00 400 ARG A O 1
ATOM 3116 N N . MET A 1 401 ? 10.439 -9.592 7.103 1.00 91.06 401 MET A N 1
ATOM 3117 C CA . MET A 1 401 ? 10.687 -8.170 7.305 1.00 91.06 401 MET A CA 1
ATOM 3118 C C . MET A 1 401 ? 9.435 -7.365 6.942 1.00 91.06 401 MET A C 1
ATOM 3120 O O . MET A 1 401 ? 8.678 -7.748 6.048 1.00 91.06 401 MET A O 1
ATOM 3124 N N . THR A 1 402 ? 9.229 -6.233 7.616 1.00 90.31 402 THR A N 1
ATOM 3125 C CA . THR A 1 402 ? 8.053 -5.369 7.417 1.00 90.31 402 THR A CA 1
ATOM 3126 C C . THR A 1 402 ? 8.469 -3.975 6.960 1.00 90.31 402 THR A C 1
ATOM 3128 O O . THR A 1 402 ? 9.422 -3.399 7.484 1.00 90.31 402 THR A O 1
ATOM 3131 N N . LEU A 1 403 ? 7.753 -3.422 5.978 1.00 93.75 403 LEU A N 1
ATOM 3132 C CA . LEU A 1 403 ? 7.928 -2.042 5.529 1.00 93.75 403 LEU A CA 1
ATOM 3133 C C . LEU A 1 403 ? 7.204 -1.084 6.488 1.00 93.75 403 LEU A C 1
ATOM 3135 O O . LEU A 1 403 ? 5.976 -1.001 6.478 1.00 93.75 403 LEU A O 1
ATOM 3139 N N . GLU A 1 404 ? 7.971 -0.349 7.290 1.00 91.06 404 GLU A N 1
ATOM 3140 C CA . GLU A 1 404 ? 7.462 0.613 8.280 1.00 91.06 404 GLU A CA 1
ATOM 3141 C C . GLU A 1 404 ? 7.103 1.952 7.645 1.00 91.06 404 GLU A C 1
ATOM 3143 O O . GLU A 1 404 ? 6.059 2.526 7.935 1.00 91.06 404 GLU A O 1
ATOM 3148 N N . ALA A 1 405 ? 7.976 2.445 6.768 1.00 92.56 405 ALA A N 1
ATOM 3149 C CA . ALA A 1 405 ? 7.797 3.713 6.077 1.00 92.56 405 ALA A CA 1
ATOM 3150 C C . ALA A 1 405 ? 8.521 3.701 4.729 1.00 92.56 405 ALA A C 1
ATOM 3152 O O . ALA A 1 405 ? 9.522 3.003 4.555 1.00 92.56 405 ALA A O 1
ATOM 3153 N N . ALA A 1 406 ? 8.030 4.503 3.796 1.00 94.62 406 ALA A N 1
ATOM 3154 C CA . ALA A 1 406 ? 8.585 4.694 2.472 1.00 94.62 406 ALA A CA 1
ATOM 3155 C C . ALA A 1 406 ? 8.567 6.180 2.104 1.00 94.62 406 ALA A C 1
ATOM 3157 O O . ALA A 1 406 ? 7.567 6.863 2.296 1.00 94.62 406 ALA A O 1
ATOM 3158 N N . ASP A 1 407 ? 9.666 6.662 1.534 1.00 92.94 407 ASP A N 1
ATOM 3159 C CA . ASP A 1 407 ? 9.789 8.026 1.030 1.00 92.94 407 ASP A CA 1
ATOM 3160 C C . ASP A 1 407 ? 10.319 8.014 -0.408 1.00 92.94 407 ASP A C 1
ATOM 3162 O O . ASP A 1 407 ? 11.463 7.622 -0.674 1.00 92.94 407 ASP A O 1
ATOM 3166 N N . ILE A 1 408 ? 9.465 8.414 -1.350 1.00 91.94 408 ILE A N 1
ATOM 3167 C CA . ILE A 1 408 ? 9.775 8.418 -2.780 1.00 91.94 408 ILE A CA 1
ATOM 3168 C C . ILE A 1 408 ? 10.635 9.631 -3.105 1.00 91.94 408 ILE A C 1
ATOM 3170 O O . ILE A 1 408 ? 10.155 10.758 -3.129 1.00 91.94 408 ILE A O 1
ATOM 3174 N N . GLN A 1 409 ? 11.893 9.368 -3.445 1.00 91.50 409 GLN A N 1
ATOM 3175 C CA . GLN A 1 409 ? 12.854 10.415 -3.778 1.00 91.50 409 GLN A CA 1
ATOM 3176 C C . GLN A 1 409 ? 12.588 10.991 -5.170 1.00 91.50 409 GLN A C 1
ATOM 3178 O O . GLN A 1 409 ? 12.704 12.193 -5.382 1.00 91.50 409 GLN A O 1
ATOM 3183 N N . TRP A 1 410 ? 12.264 10.124 -6.134 1.00 90.12 410 TRP A N 1
ATOM 3184 C CA . TRP A 1 410 ? 11.895 10.519 -7.492 1.00 90.12 410 TRP A CA 1
ATOM 3185 C C . TRP A 1 410 ? 11.294 9.341 -8.265 1.00 90.12 410 TRP A C 1
ATOM 3187 O O . TRP A 1 410 ? 11.560 8.171 -7.978 1.00 90.12 410 TRP A O 1
ATOM 3197 N N . VAL A 1 411 ? 10.502 9.665 -9.287 1.00 89.50 411 VAL A N 1
ATOM 3198 C CA . VAL A 1 411 ? 9.956 8.716 -10.265 1.00 89.50 411 VAL A CA 1
ATOM 3199 C C . VAL A 1 411 ? 10.165 9.306 -11.650 1.00 89.50 411 VAL A C 1
ATOM 3201 O O . VAL A 1 411 ? 9.776 10.442 -11.910 1.00 89.50 411 VAL A O 1
ATOM 3204 N N . GLN A 1 412 ? 10.774 8.533 -12.541 1.00 87.25 412 GLN A N 1
ATOM 3205 C CA . GLN A 1 412 ? 10.858 8.864 -13.952 1.00 87.25 412 GLN A CA 1
ATOM 3206 C C . GLN A 1 412 ? 9.698 8.199 -14.685 1.00 87.25 412 GLN A C 1
ATOM 3208 O O . GLN A 1 412 ? 9.591 6.969 -14.743 1.00 87.25 412 GLN A O 1
ATOM 3213 N N . HIS A 1 413 ? 8.842 9.046 -15.242 1.00 79.75 413 HIS A N 1
ATOM 3214 C CA . HIS A 1 413 ? 7.662 8.654 -15.991 1.00 79.75 413 HIS A CA 1
ATOM 3215 C C . HIS A 1 413 ? 7.840 8.991 -17.473 1.00 79.75 413 HIS A C 1
ATOM 3217 O O . HIS A 1 413 ? 8.395 10.038 -17.805 1.00 79.75 413 HIS A O 1
ATOM 3223 N N . ASP A 1 414 ? 7.385 8.099 -18.342 1.00 75.38 414 ASP A N 1
ATOM 3224 C CA . ASP A 1 414 ? 7.335 8.279 -19.788 1.00 75.38 414 ASP A CA 1
ATOM 3225 C C . ASP A 1 414 ? 5.997 7.732 -20.294 1.00 75.38 414 ASP A C 1
ATOM 3227 O O . ASP A 1 414 ? 5.803 6.521 -20.352 1.00 75.38 414 ASP A O 1
ATOM 3231 N N . ASP A 1 415 ? 5.071 8.625 -20.654 1.00 68.12 415 ASP A N 1
ATOM 3232 C CA . ASP A 1 415 ? 3.731 8.256 -21.142 1.00 68.12 415 ASP A CA 1
ATOM 3233 C C . ASP A 1 415 ? 3.763 7.463 -22.452 1.00 68.12 415 ASP A C 1
ATOM 3235 O O . ASP A 1 415 ? 2.771 6.846 -22.836 1.00 68.12 415 ASP A O 1
ATOM 3239 N N . THR A 1 416 ? 4.874 7.546 -23.186 1.00 68.88 416 THR A N 1
ATOM 3240 C CA . THR A 1 416 ? 5.053 6.831 -24.451 1.00 68.88 416 THR A CA 1
ATOM 3241 C C . THR A 1 416 ? 5.665 5.453 -24.248 1.00 68.88 416 THR A C 1
ATOM 3243 O O . THR A 1 416 ? 5.626 4.625 -25.161 1.00 68.88 416 THR A O 1
ATOM 3246 N N . ALA A 1 417 ? 6.211 5.198 -23.058 1.00 64.06 417 ALA A N 1
ATOM 3247 C CA . ALA A 1 417 ? 6.718 3.900 -22.674 1.00 64.06 417 ALA A CA 1
ATOM 3248 C C . ALA A 1 417 ? 5.605 3.068 -22.037 1.00 64.06 417 ALA A C 1
ATOM 3250 O O . ALA A 1 417 ? 4.851 3.522 -21.178 1.00 64.06 417 ALA A O 1
ATOM 3251 N N . GLU A 1 418 ? 5.565 1.798 -22.405 1.00 61.12 418 GLU A N 1
ATOM 3252 C CA . GLU A 1 418 ? 4.965 0.773 -21.570 1.00 61.12 418 GLU A CA 1
ATOM 3253 C C . GLU A 1 418 ? 6.156 -0.021 -20.961 1.00 61.12 418 GLU A C 1
ATOM 3255 O O . GLU A 1 418 ? 7.109 -0.309 -21.698 1.00 61.12 418 GLU A O 1
ATOM 3260 N N . PRO A 1 419 ? 6.225 -0.231 -19.619 1.00 67.50 419 PRO A N 1
ATOM 3261 C CA . PRO A 1 419 ? 5.400 0.425 -18.615 1.00 67.50 419 PRO A CA 1
ATOM 3262 C C . PRO A 1 419 ? 5.800 1.905 -18.490 1.00 67.50 419 PRO A C 1
ATOM 3264 O O . PRO A 1 419 ? 6.964 2.273 -18.650 1.00 67.50 419 PRO A O 1
ATOM 3267 N N . SER A 1 420 ? 4.847 2.748 -18.103 1.00 76.38 420 SER A N 1
ATOM 3268 C CA . SER A 1 420 ? 5.048 4.200 -18.047 1.00 76.38 420 SER A CA 1
ATOM 3269 C C . SER A 1 420 ? 6.054 4.655 -16.982 1.00 76.38 420 SER A C 1
ATOM 3271 O O . SER A 1 420 ? 6.506 5.792 -16.998 1.00 76.38 420 SER A O 1
ATOM 3273 N N . VAL A 1 421 ? 6.414 3.799 -16.021 1.00 84.00 421 VAL A N 1
ATOM 3274 C CA . VAL A 1 421 ? 7.481 4.073 -15.045 1.00 84.00 421 VAL A CA 1
ATOM 3275 C C . VAL A 1 421 ? 8.753 3.378 -15.486 1.00 84.00 421 VAL A C 1
ATOM 3277 O O . VAL A 1 421 ? 8.852 2.154 -15.419 1.00 84.00 421 VAL A O 1
ATOM 3280 N N . THR A 1 422 ? 9.751 4.164 -15.876 1.00 82.81 422 THR A N 1
ATOM 3281 C CA . THR A 1 422 ? 11.037 3.631 -16.339 1.00 82.81 422 THR A CA 1
ATOM 3282 C C . THR A 1 422 ? 12.044 3.505 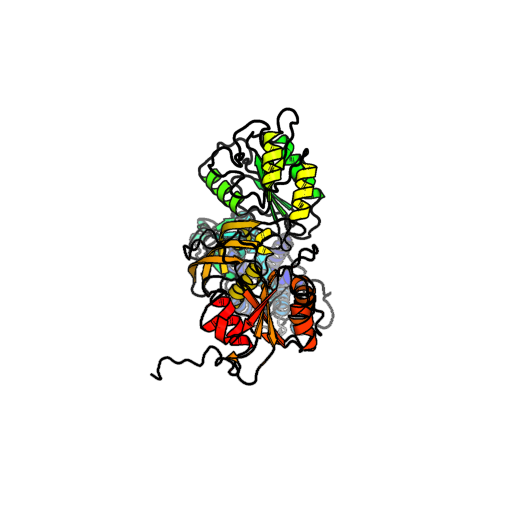-15.209 1.00 82.81 422 THR A C 1
ATOM 3284 O O . THR A 1 422 ? 12.806 2.542 -15.197 1.00 82.81 422 THR A O 1
ATOM 3287 N N . TRP A 1 423 ? 12.021 4.420 -14.240 1.00 87.88 423 TRP A N 1
ATOM 3288 C CA . TRP A 1 423 ? 12.908 4.421 -13.080 1.00 87.88 423 TRP A CA 1
ATOM 3289 C C . TRP A 1 423 ? 12.229 5.015 -11.852 1.00 87.88 423 TRP A C 1
ATOM 3291 O O . TRP A 1 423 ? 11.349 5.866 -11.970 1.00 87.88 423 TRP A O 1
ATOM 3301 N N . TRP A 1 424 ? 12.665 4.599 -10.669 1.00 91.50 424 TRP A N 1
ATOM 3302 C CA . TRP A 1 424 ? 12.291 5.253 -9.421 1.00 91.50 424 TRP A CA 1
ATOM 3303 C C . TRP A 1 424 ? 13.324 4.999 -8.326 1.00 91.50 424 TRP A C 1
ATOM 3305 O O . TRP A 1 424 ? 14.080 4.021 -8.369 1.00 91.50 424 TRP A O 1
ATOM 3315 N N . ALA A 1 425 ? 13.327 5.883 -7.331 1.00 93.19 425 ALA A N 1
ATOM 3316 C CA . ALA A 1 425 ? 14.082 5.698 -6.105 1.00 93.19 425 ALA A CA 1
ATOM 3317 C C . ALA A 1 425 ? 13.230 5.962 -4.864 1.00 93.19 425 ALA A C 1
ATOM 3319 O O . ALA A 1 425 ? 12.368 6.843 -4.850 1.00 93.19 425 ALA A O 1
ATOM 3320 N N . MET A 1 426 ? 13.498 5.195 -3.813 1.00 93.94 426 MET A N 1
ATOM 3321 C CA . MET A 1 426 ? 12.757 5.228 -2.558 1.00 93.94 426 MET A CA 1
ATOM 3322 C C . MET A 1 426 ? 13.697 4.980 -1.383 1.00 93.94 426 MET A C 1
ATOM 3324 O O . MET A 1 426 ? 14.514 4.066 -1.429 1.00 93.94 426 MET A O 1
ATOM 3328 N N . SER A 1 427 ? 13.549 5.756 -0.318 1.00 95.06 427 SER A N 1
ATOM 3329 C CA . SER A 1 427 ? 14.097 5.425 0.994 1.00 95.06 427 SER A CA 1
ATOM 3330 C C . SER A 1 427 ? 13.070 4.577 1.745 1.00 95.06 427 SER A C 1
ATOM 3332 O O . SER A 1 427 ? 11.929 5.004 1.907 1.00 95.06 427 SER A O 1
ATOM 3334 N N . ALA A 1 428 ? 13.434 3.369 2.163 1.00 95.12 428 ALA A N 1
ATOM 3335 C CA . ALA A 1 428 ? 12.563 2.458 2.899 1.00 95.12 428 ALA A CA 1
ATOM 3336 C C . ALA A 1 428 ? 13.075 2.258 4.321 1.00 95.12 428 ALA A C 1
ATOM 3338 O O . ALA A 1 428 ? 14.240 1.921 4.523 1.00 95.12 428 ALA A O 1
ATOM 3339 N N . ARG A 1 429 ? 12.190 2.397 5.307 1.00 95.38 429 ARG A N 1
ATOM 3340 C CA . ARG A 1 429 ? 12.443 1.962 6.682 1.00 95.38 429 ARG A CA 1
ATOM 3341 C C . ARG A 1 429 ? 11.879 0.562 6.860 1.00 95.38 429 ARG A C 1
ATOM 3343 O O . ARG A 1 429 ? 10.678 0.353 6.703 1.00 95.38 429 ARG A O 1
ATOM 3350 N N . ILE A 1 430 ? 12.748 -0.386 7.175 1.00 94.56 430 ILE A N 1
ATOM 3351 C CA . ILE A 1 430 ? 12.434 -1.812 7.226 1.00 94.56 430 ILE A CA 1
ATOM 3352 C C . ILE A 1 430 ? 12.648 -2.303 8.650 1.00 94.56 430 ILE A C 1
ATOM 3354 O O . ILE A 1 430 ? 13.732 -2.116 9.209 1.00 94.56 430 ILE A O 1
ATOM 3358 N N . ARG A 1 431 ? 11.624 -2.938 9.220 1.00 91.94 431 ARG A N 1
ATOM 3359 C CA . ARG A 1 431 ? 11.697 -3.641 10.500 1.00 91.94 431 ARG A CA 1
ATOM 3360 C C . ARG A 1 431 ? 12.046 -5.106 10.265 1.00 91.94 431 ARG A C 1
ATOM 3362 O O . ARG A 1 431 ? 11.370 -5.799 9.504 1.00 91.94 431 ARG A O 1
ATOM 3369 N N . HIS A 1 432 ? 13.087 -5.563 10.943 1.00 91.50 432 HIS A N 1
ATOM 3370 C CA . HIS A 1 432 ? 13.554 -6.945 10.942 1.00 91.50 432 HIS A CA 1
ATOM 3371 C C . HIS A 1 432 ? 12.822 -7.781 12.008 1.00 91.50 432 HIS A C 1
ATOM 3373 O O . HIS A 1 432 ? 12.230 -7.211 12.930 1.00 91.50 432 HIS A O 1
ATOM 3379 N N . PRO A 1 433 ? 12.856 -9.127 11.925 1.00 87.19 433 PRO A N 1
ATOM 3380 C CA . PRO A 1 433 ? 12.224 -10.006 12.917 1.00 87.19 433 PRO A CA 1
ATOM 3381 C C . PRO A 1 433 ? 12.727 -9.824 14.357 1.00 87.19 433 PRO A C 1
ATOM 3383 O O . PRO A 1 433 ? 12.023 -10.161 15.300 1.00 87.19 433 PRO A O 1
ATOM 3386 N N . ASP A 1 434 ? 13.937 -9.295 14.536 1.00 86.94 434 ASP A N 1
ATOM 3387 C CA . ASP A 1 434 ? 14.537 -8.956 15.833 1.00 86.94 434 ASP A CA 1
ATOM 3388 C C . ASP A 1 434 ? 14.169 -7.537 16.316 1.00 86.94 434 ASP A C 1
ATOM 3390 O O . ASP A 1 434 ? 14.755 -7.023 17.268 1.00 86.94 434 ASP A O 1
ATOM 3394 N N . HIS A 1 435 ? 13.201 -6.898 15.651 1.00 82.50 435 HIS A N 1
ATOM 3395 C CA . HIS A 1 435 ? 12.742 -5.526 15.864 1.00 82.50 435 HIS A CA 1
ATOM 3396 C C . HIS A 1 435 ? 13.783 -4.434 15.583 1.00 82.50 435 HIS A C 1
ATOM 3398 O O . HIS A 1 435 ? 13.512 -3.256 15.835 1.00 82.50 435 HIS A O 1
ATOM 3404 N N . HIS A 1 436 ? 14.942 -4.772 15.013 1.00 90.62 436 HIS A N 1
ATOM 3405 C CA . HIS A 1 436 ? 15.862 -3.764 14.509 1.00 90.62 436 HIS A CA 1
ATOM 3406 C C . HIS A 1 436 ? 15.241 -3.043 13.303 1.00 90.62 436 HIS A C 1
ATOM 3408 O O . HIS A 1 436 ? 14.621 -3.668 12.442 1.00 90.62 436 HIS A O 1
ATOM 3414 N N . ILE A 1 437 ? 15.393 -1.717 13.233 1.00 91.75 437 ILE A N 1
ATOM 3415 C CA . ILE A 1 437 ? 14.919 -0.911 12.103 1.00 91.75 437 ILE A CA 1
ATOM 3416 C C . ILE A 1 437 ? 16.126 -0.412 11.316 1.00 91.75 437 ILE A C 1
ATOM 3418 O O . ILE A 1 437 ? 16.982 0.291 11.851 1.00 91.75 437 ILE A O 1
ATOM 3422 N N . THR A 1 438 ? 16.145 -0.735 10.028 1.00 94.94 438 THR A N 1
ATOM 3423 C CA . THR A 1 438 ? 17.142 -0.257 9.061 1.00 94.94 438 THR A CA 1
ATOM 3424 C C . THR A 1 438 ? 16.513 0.712 8.072 1.00 94.94 438 THR A C 1
ATOM 3426 O O . THR A 1 438 ? 15.312 0.634 7.815 1.00 94.94 438 THR A O 1
ATOM 3429 N N . THR A 1 439 ? 17.323 1.598 7.495 1.00 95.06 439 THR A N 1
ATOM 3430 C CA . THR A 1 439 ? 16.916 2.453 6.374 1.00 95.06 439 THR A CA 1
ATOM 3431 C C . THR A 1 439 ? 17.720 2.066 5.142 1.00 95.06 439 THR A C 1
ATOM 3433 O O . THR A 1 439 ? 18.950 2.086 5.180 1.00 95.06 439 THR A O 1
ATOM 3436 N N . GLU A 1 440 ? 17.035 1.744 4.051 1.00 91.69 440 GLU A N 1
ATOM 3437 C CA . GLU A 1 440 ? 17.639 1.333 2.786 1.00 91.69 440 GLU A CA 1
ATOM 3438 C C . GLU A 1 440 ? 17.247 2.292 1.660 1.00 91.69 440 GLU A C 1
ATOM 3440 O O . GLU A 1 440 ? 16.086 2.680 1.541 1.00 91.69 440 GLU A O 1
ATOM 3445 N N . LEU A 1 441 ? 18.209 2.658 0.807 1.00 91.38 441 LEU A N 1
ATOM 3446 C CA . LEU A 1 441 ? 17.929 3.372 -0.437 1.00 91.38 441 LEU A CA 1
ATOM 3447 C C . LEU A 1 441 ? 17.767 2.360 -1.569 1.00 91.38 441 LEU A C 1
ATOM 3449 O O . LEU A 1 441 ? 18.711 1.668 -1.949 1.00 91.38 441 LEU A O 1
ATOM 3453 N N . LEU A 1 442 ? 16.573 2.327 -2.140 1.00 90.00 442 LEU A N 1
ATOM 3454 C CA . LEU A 1 442 ? 16.217 1.493 -3.273 1.00 90.00 442 LEU A CA 1
ATOM 3455 C C . LEU A 1 442 ? 16.244 2.342 -4.528 1.00 90.00 442 LEU A C 1
ATOM 3457 O O . LEU A 1 442 ? 15.573 3.367 -4.605 1.00 90.00 442 LEU A O 1
ATOM 3461 N N . VAL A 1 443 ? 16.994 1.888 -5.524 1.00 90.12 443 VAL A N 1
ATOM 3462 C CA . VAL A 1 443 ? 16.967 2.450 -6.873 1.00 90.12 443 VAL A CA 1
ATOM 3463 C C . VAL A 1 443 ? 16.689 1.309 -7.830 1.00 90.12 443 VAL A C 1
ATOM 3465 O O . VAL A 1 443 ? 17.393 0.295 -7.839 1.00 90.12 443 VAL A O 1
ATOM 3468 N N . THR A 1 444 ? 15.647 1.457 -8.635 1.00 87.50 444 THR A N 1
ATOM 3469 C CA . THR A 1 444 ? 15.258 0.437 -9.604 1.00 87.50 444 THR A CA 1
ATOM 3470 C C . THR A 1 444 ? 14.768 1.069 -10.894 1.00 87.50 444 THR A C 1
ATOM 3472 O O . THR A 1 444 ? 14.604 2.284 -11.020 1.00 87.50 444 THR A O 1
ATOM 3475 N N . ARG A 1 445 ? 14.574 0.201 -11.877 1.00 83.38 445 ARG A N 1
ATOM 3476 C CA . ARG A 1 445 ? 14.115 0.526 -13.212 1.00 83.38 445 ARG A CA 1
ATOM 3477 C C . ARG A 1 445 ? 13.195 -0.561 -13.723 1.00 83.38 445 ARG A C 1
ATOM 3479 O O . ARG A 1 445 ? 13.214 -1.686 -13.220 1.00 83.38 445 ARG A O 1
ATOM 3486 N N . ALA A 1 446 ? 12.442 -0.235 -14.762 1.00 78.12 446 ALA A N 1
ATOM 3487 C CA . ALA A 1 446 ? 11.675 -1.222 -15.492 1.00 78.12 446 ALA A CA 1
ATOM 3488 C C . ALA A 1 446 ? 12.597 -2.360 -15.958 1.00 78.12 446 ALA A C 1
ATOM 3490 O O . ALA A 1 446 ? 13.701 -2.137 -16.470 1.00 78.12 446 ALA A O 1
ATOM 3491 N N . ARG A 1 447 ? 12.152 -3.594 -15.724 1.00 78.56 447 ARG A N 1
ATOM 3492 C CA . ARG A 1 447 ? 12.902 -4.804 -16.062 1.00 78.56 447 ARG A CA 1
ATOM 3493 C C . ARG A 1 447 ? 13.218 -4.795 -17.556 1.00 78.56 447 ARG A C 1
ATOM 3495 O O . ARG A 1 447 ? 12.388 -4.372 -18.352 1.00 78.56 447 ARG A O 1
ATOM 3502 N N . VAL A 1 448 ? 14.395 -5.273 -17.954 1.00 81.19 448 VAL A N 1
ATOM 3503 C CA . VAL A 1 448 ? 14.742 -5.378 -19.383 1.00 81.19 448 VAL A CA 1
ATOM 3504 C C . VAL A 1 448 ? 15.104 -6.799 -19.778 1.00 81.19 448 VAL A C 1
ATOM 3506 O O . VAL A 1 448 ? 15.632 -7.560 -18.963 1.00 81.19 448 VAL A O 1
ATOM 3509 N N . VAL A 1 449 ? 14.878 -7.133 -21.047 1.00 86.25 449 VAL A N 1
ATOM 3510 C CA . VAL A 1 449 ? 15.499 -8.290 -21.704 1.00 86.25 449 VAL A CA 1
ATOM 3511 C C . VAL A 1 449 ? 16.604 -7.790 -22.607 1.00 86.25 449 VAL A C 1
ATOM 3513 O O . VAL A 1 449 ? 16.343 -6.955 -23.467 1.00 86.25 449 VAL A O 1
ATOM 3516 N N . SER A 1 450 ? 17.803 -8.338 -22.448 1.00 90.44 450 SER A N 1
ATOM 3517 C CA . SER A 1 450 ? 18.906 -8.175 -23.394 1.00 90.44 450 SER A CA 1
ATOM 3518 C C . SER A 1 450 ? 19.198 -9.506 -24.077 1.00 90.44 450 SER A C 1
ATOM 3520 O O . SER A 1 450 ? 19.174 -10.559 -23.436 1.00 90.44 450 SER A O 1
ATOM 3522 N N . ILE A 1 451 ? 19.496 -9.467 -25.374 1.00 92.88 451 ILE A N 1
ATOM 3523 C CA . ILE A 1 451 ? 19.677 -10.672 -26.185 1.00 92.88 451 ILE A CA 1
ATOM 3524 C C . ILE A 1 451 ? 21.103 -10.734 -26.717 1.00 92.88 451 ILE A C 1
ATOM 3526 O O . ILE A 1 451 ? 21.540 -9.865 -27.462 1.00 92.88 451 ILE A O 1
ATOM 3530 N N . VAL A 1 452 ? 21.824 -11.799 -26.382 1.00 94.94 452 VAL A N 1
ATOM 3531 C CA . VAL A 1 452 ? 23.100 -12.150 -27.008 1.00 94.94 452 VAL A CA 1
ATOM 3532 C C . VAL A 1 452 ? 22.797 -12.976 -28.252 1.00 94.94 452 VAL A C 1
ATOM 3534 O O . VAL A 1 452 ? 22.692 -14.201 -28.188 1.00 94.94 452 VAL A O 1
ATOM 3537 N N . ALA A 1 453 ? 22.622 -12.295 -29.381 1.00 95.81 453 ALA A N 1
ATOM 3538 C CA . ALA A 1 453 ? 22.524 -12.925 -30.691 1.00 95.81 453 ALA A CA 1
ATOM 3539 C C . ALA A 1 453 ? 23.940 -13.134 -31.246 1.00 95.81 453 ALA A C 1
ATOM 3541 O O . ALA A 1 453 ? 24.675 -12.168 -31.452 1.00 95.81 453 ALA A O 1
ATOM 3542 N N . TYR A 1 454 ? 24.359 -14.388 -31.427 1.00 96.69 454 TYR A N 1
ATOM 3543 C CA . TYR A 1 454 ? 25.758 -14.700 -31.728 1.00 96.69 454 TYR A CA 1
ATOM 3544 C C . TYR A 1 454 ? 25.928 -15.858 -32.708 1.00 96.69 454 TYR A C 1
ATOM 3546 O O . TYR A 1 454 ? 25.103 -16.768 -32.783 1.00 96.69 454 TYR A O 1
ATOM 3554 N N . ARG A 1 455 ? 27.060 -15.853 -33.411 1.00 96.44 455 ARG A N 1
ATOM 3555 C CA . ARG A 1 455 ? 27.550 -16.956 -34.235 1.00 96.44 455 ARG A CA 1
ATOM 3556 C C . ARG A 1 455 ? 28.729 -17.617 -33.537 1.00 96.44 455 ARG A C 1
ATOM 3558 O O . ARG A 1 455 ? 29.739 -16.975 -33.262 1.00 96.44 455 ARG A O 1
ATOM 3565 N N . SER A 1 456 ? 28.593 -18.903 -33.220 1.00 94.25 456 SER A N 1
ATOM 3566 C CA . SER A 1 456 ? 29.616 -19.641 -32.469 1.00 94.25 456 SER A CA 1
ATOM 3567 C C . SER A 1 456 ? 30.823 -20.005 -33.332 1.00 94.25 456 SER A C 1
ATOM 3569 O O . SER A 1 456 ? 30.639 -20.500 -34.442 1.00 94.25 456 SER A O 1
ATOM 3571 N N . SER A 1 457 ? 32.022 -19.925 -32.763 1.00 94.19 457 SER A N 1
ATOM 3572 C CA . SER A 1 457 ? 33.261 -20.474 -33.334 1.00 94.19 457 SER A CA 1
ATOM 3573 C C . SER A 1 457 ? 33.859 -21.556 -32.411 1.00 94.19 457 SER A C 1
ATOM 3575 O O . SER A 1 457 ? 33.582 -21.517 -31.207 1.00 94.19 457 SER A O 1
ATOM 3577 N N . PRO A 1 458 ? 34.675 -22.520 -32.905 1.00 91.88 458 PRO A N 1
ATOM 3578 C CA . PRO A 1 458 ? 35.326 -23.527 -32.054 1.00 91.88 458 PRO A CA 1
ATOM 3579 C C . PRO A 1 458 ? 36.118 -22.921 -30.893 1.00 91.88 458 PRO A C 1
ATOM 3581 O O . PRO A 1 458 ? 36.124 -23.453 -29.784 1.00 91.88 458 PRO A O 1
ATOM 3584 N N . ARG A 1 459 ? 36.755 -21.772 -31.135 1.00 92.88 459 ARG A N 1
ATOM 3585 C CA . ARG A 1 459 ? 37.319 -20.933 -30.083 1.00 92.88 459 ARG A CA 1
ATOM 3586 C C . ARG A 1 459 ? 36.284 -19.875 -29.717 1.00 92.88 459 ARG A C 1
ATOM 3588 O O . ARG A 1 459 ? 35.931 -19.045 -30.545 1.00 92.88 459 ARG A O 1
ATOM 3595 N N . TRP A 1 460 ? 35.825 -19.866 -28.468 1.00 94.12 460 TRP A N 1
ATOM 3596 C CA . TRP A 1 460 ? 34.715 -18.999 -28.049 1.00 94.12 460 TRP A CA 1
ATOM 3597 C C . TRP A 1 460 ? 34.995 -17.500 -28.260 1.00 94.12 460 TRP A C 1
ATOM 3599 O O . TRP A 1 460 ? 34.086 -16.770 -28.645 1.00 94.12 460 TRP A O 1
ATOM 3609 N N . THR A 1 461 ? 36.251 -17.054 -28.108 1.00 95.31 461 THR A N 1
ATOM 3610 C CA . THR A 1 461 ? 36.678 -15.666 -28.385 1.00 95.31 461 THR A CA 1
ATOM 3611 C C . THR A 1 461 ? 36.566 -15.281 -29.859 1.00 95.31 461 THR A C 1
ATOM 3613 O O . THR A 1 461 ? 36.595 -14.104 -30.197 1.00 95.31 461 THR A O 1
ATOM 3616 N N . ASP A 1 462 ? 36.462 -16.264 -30.746 1.00 96.50 462 ASP A N 1
ATOM 3617 C CA . ASP A 1 462 ? 36.353 -16.062 -32.189 1.00 96.50 462 ASP A CA 1
ATOM 3618 C C . ASP A 1 462 ? 34.895 -16.079 -32.642 1.00 96.50 462 ASP A C 1
ATOM 3620 O O . ASP A 1 462 ? 34.618 -15.932 -33.828 1.00 96.50 462 ASP A O 1
ATOM 3624 N N . SER A 1 463 ? 33.965 -16.260 -31.701 1.00 96.75 463 SER A N 1
ATOM 3625 C CA . SER A 1 463 ? 32.545 -16.069 -31.954 1.00 96.75 463 SER A CA 1
ATOM 3626 C C . SER A 1 463 ? 32.277 -14.603 -32.274 1.00 96.75 463 SER A C 1
ATOM 3628 O O . SER A 1 463 ? 32.951 -13.701 -31.765 1.00 96.75 463 SER A O 1
ATOM 3630 N N . GLU A 1 464 ? 31.266 -14.373 -33.095 1.00 97.44 464 GLU A N 1
ATOM 3631 C CA . GLU A 1 464 ? 30.796 -13.037 -33.435 1.00 97.44 464 GLU A CA 1
ATOM 3632 C C . GLU A 1 464 ? 29.472 -12.772 -32.732 1.00 97.44 464 GLU A C 1
ATOM 3634 O O . GLU A 1 464 ? 28.631 -13.664 -32.626 1.00 97.44 464 GLU A O 1
ATOM 3639 N N . VAL A 1 465 ? 29.277 -11.547 -32.264 1.00 96.94 465 VAL A N 1
ATOM 3640 C CA . VAL A 1 465 ? 28.053 -11.087 -31.613 1.00 96.94 465 VAL A CA 1
ATOM 3641 C C . VAL A 1 465 ? 27.466 -9.916 -32.386 1.00 96.94 465 VAL A C 1
ATOM 3643 O O . VAL A 1 465 ? 28.198 -9.087 -32.930 1.00 96.94 465 VAL A O 1
ATOM 3646 N N . VAL A 1 466 ? 26.140 -9.864 -32.431 1.00 96.00 466 VAL A N 1
ATOM 3647 C CA . VAL A 1 466 ? 25.381 -8.767 -33.023 1.00 96.00 466 VAL A CA 1
ATOM 3648 C C . VAL A 1 466 ? 25.074 -7.744 -31.933 1.00 96.00 466 VAL A C 1
ATOM 3650 O O . VAL A 1 466 ? 24.437 -8.060 -30.928 1.00 96.00 466 VAL A O 1
ATOM 3653 N N . LEU A 1 467 ? 25.532 -6.518 -32.145 1.00 94.19 467 LEU A N 1
ATOM 3654 C CA . LEU A 1 467 ? 25.247 -5.347 -31.328 1.00 94.19 467 LEU A CA 1
ATOM 3655 C C . LEU A 1 467 ? 24.387 -4.367 -32.125 1.00 94.19 467 LEU A C 1
ATOM 3657 O O . LEU A 1 467 ? 24.337 -4.413 -33.354 1.00 94.19 467 LEU A O 1
ATOM 3661 N N . VAL A 1 468 ? 23.726 -3.466 -31.416 1.00 91.25 468 VAL A N 1
ATOM 3662 C CA . VAL A 1 468 ? 22.945 -2.368 -31.985 1.00 91.25 468 VAL A CA 1
ATOM 3663 C C . VAL A 1 468 ? 23.545 -1.036 -31.553 1.00 91.25 468 VAL A C 1
ATOM 3665 O O . VAL A 1 468 ? 24.029 -0.888 -30.427 1.00 91.25 468 VAL A O 1
ATOM 3668 N N . GLU A 1 469 ? 23.535 -0.066 -32.457 1.00 87.81 469 GLU A N 1
ATOM 3669 C CA . GLU A 1 469 ? 23.898 1.312 -32.144 1.00 87.81 469 GLU A CA 1
ATOM 3670 C C . GLU A 1 469 ? 22.762 1.969 -31.348 1.00 87.81 469 GLU A C 1
ATOM 3672 O O . GLU A 1 469 ? 21.600 1.922 -31.750 1.00 87.81 469 GLU A O 1
ATOM 3677 N N . GLY A 1 470 ? 23.090 2.552 -30.195 1.00 72.31 470 GLY A N 1
ATOM 3678 C CA . GLY A 1 470 ? 22.159 3.357 -29.406 1.00 72.31 470 GLY A CA 1
ATOM 3679 C C . GLY A 1 470 ? 22.166 4.822 -29.827 1.00 72.31 470 GLY A C 1
ATOM 3680 O O . GLY A 1 470 ? 23.163 5.328 -30.346 1.00 72.31 470 GLY A O 1
ATOM 3681 N N . ASP A 1 471 ? 21.065 5.519 -29.550 1.00 62.81 471 ASP A N 1
ATOM 3682 C CA . ASP A 1 471 ? 21.016 6.970 -29.693 1.00 62.81 471 ASP A CA 1
ATOM 3683 C C . ASP A 1 471 ? 21.969 7.636 -28.686 1.00 62.81 471 ASP A C 1
ATOM 3685 O O . ASP A 1 471 ? 21.950 7.360 -27.486 1.00 62.81 471 ASP A O 1
ATOM 3689 N N . ASN A 1 472 ? 22.801 8.557 -29.179 1.00 51.78 472 ASN A N 1
ATOM 3690 C CA . ASN A 1 472 ? 23.864 9.248 -28.430 1.00 51.78 472 ASN A CA 1
ATOM 3691 C C . ASN A 1 472 ? 23.359 10.236 -27.348 1.00 51.78 472 ASN A C 1
ATOM 3693 O O . ASN A 1 472 ? 24.102 11.125 -26.921 1.00 51.78 472 ASN A O 1
ATOM 3697 N N . SER A 1 473 ? 22.107 10.142 -26.900 1.00 46.75 473 SER A N 1
ATOM 3698 C CA . SER A 1 473 ? 21.516 11.110 -25.965 1.00 46.75 473 SER A CA 1
ATOM 3699 C C . SER A 1 473 ? 22.118 11.046 -24.551 1.00 46.75 473 SER A C 1
ATOM 3701 O O . SER A 1 473 ? 22.058 12.037 -23.829 1.00 46.75 473 SER A O 1
ATOM 3703 N N . LEU A 1 474 ? 22.773 9.938 -24.173 1.00 46.00 474 LEU A N 1
ATOM 3704 C CA . LEU A 1 474 ? 23.386 9.744 -22.845 1.00 46.00 474 LEU A CA 1
ATOM 3705 C C . LEU A 1 474 ? 24.915 9.946 -22.798 1.00 46.00 474 LEU A C 1
ATOM 3707 O O . LEU A 1 474 ? 25.494 10.016 -21.716 1.00 46.00 474 LEU A O 1
ATOM 3711 N N . SER A 1 475 ? 25.589 10.101 -23.941 1.00 44.50 475 SER A N 1
ATOM 3712 C CA . SER A 1 475 ? 27.062 10.207 -24.026 1.00 44.50 475 SER A CA 1
ATOM 3713 C C . SER A 1 475 ? 27.664 11.545 -23.556 1.00 44.50 475 SER A C 1
ATOM 3715 O O . SER A 1 475 ? 28.872 11.738 -23.643 1.00 44.50 475 SER A O 1
ATOM 3717 N N . GLY A 1 476 ? 26.864 12.475 -23.024 1.00 42.66 476 GLY A N 1
ATOM 3718 C CA . GLY A 1 476 ? 27.364 13.766 -22.529 1.00 42.66 476 GLY A CA 1
ATOM 3719 C C . GLY A 1 476 ? 28.142 13.706 -21.204 1.00 42.66 476 GLY A C 1
ATOM 3720 O O . GLY A 1 476 ? 28.815 14.674 -20.867 1.00 42.66 476 GLY A O 1
ATOM 3721 N N . ALA A 1 477 ? 28.052 12.607 -20.442 1.00 42.94 477 ALA A N 1
ATOM 3722 C CA . ALA A 1 477 ? 28.542 12.552 -19.057 1.00 42.94 477 ALA A CA 1
ATOM 3723 C C . ALA A 1 477 ? 29.860 11.782 -18.849 1.00 42.94 477 ALA A C 1
ATOM 3725 O O . ALA A 1 477 ? 30.471 11.892 -17.786 1.00 42.94 477 ALA A O 1
ATOM 3726 N N . THR A 1 478 ? 30.336 11.015 -19.830 1.00 43.62 478 THR A N 1
ATOM 3727 C CA . THR A 1 478 ? 31.609 10.294 -19.706 1.00 43.62 478 THR A CA 1
ATOM 3728 C C . THR A 1 478 ? 32.692 11.020 -20.494 1.00 43.62 478 THR A C 1
ATOM 3730 O O . THR A 1 478 ? 32.664 11.016 -21.718 1.00 43.62 478 THR A O 1
ATOM 3733 N N . ASN A 1 479 ? 33.672 11.601 -19.794 1.00 41.34 479 ASN A N 1
ATOM 3734 C CA . ASN A 1 479 ? 34.854 12.305 -20.332 1.00 41.34 479 ASN A CA 1
ATOM 3735 C C . ASN A 1 479 ? 35.805 11.438 -21.202 1.00 41.34 479 ASN A C 1
ATOM 3737 O O . ASN A 1 479 ? 36.974 11.779 -21.383 1.00 41.34 479 ASN A O 1
ATOM 3741 N N . TYR A 1 480 ? 35.340 10.318 -21.754 1.00 44.16 480 TYR A N 1
ATOM 3742 C CA . TYR A 1 480 ? 36.087 9.526 -22.722 1.00 44.16 480 TYR A CA 1
ATOM 3743 C C . TYR A 1 480 ? 35.932 10.141 -24.113 1.00 44.16 480 TYR A C 1
ATOM 3745 O O . TYR A 1 480 ? 35.041 9.755 -24.849 1.00 44.16 480 TYR A O 1
ATOM 3753 N N . GLY A 1 481 ? 36.818 11.081 -24.456 1.00 43.47 481 GLY A N 1
ATOM 3754 C CA . GLY A 1 481 ? 37.162 11.419 -25.841 1.00 43.47 481 GLY A CA 1
ATOM 3755 C C . GLY A 1 481 ? 36.057 12.064 -26.688 1.00 43.47 481 GLY A C 1
ATOM 3756 O O . GLY A 1 481 ? 35.034 11.479 -26.998 1.00 43.47 481 GLY A O 1
ATOM 3757 N N . LEU A 1 482 ? 36.329 13.276 -27.159 1.00 41.66 482 LEU A N 1
ATOM 3758 C CA . LEU A 1 482 ? 35.501 14.121 -28.032 1.00 41.66 482 LEU A CA 1
ATOM 3759 C C . LEU A 1 482 ? 35.190 13.570 -29.447 1.00 41.66 482 LEU A C 1
ATOM 3761 O O . LEU A 1 482 ? 34.856 14.348 -30.340 1.00 41.66 482 LEU A O 1
ATOM 3765 N N . GLU A 1 483 ? 35.251 12.261 -29.681 1.00 52.44 483 GLU A N 1
ATOM 3766 C CA . GLU A 1 483 ? 34.736 11.665 -30.915 1.00 52.44 483 GLU A CA 1
ATOM 3767 C C . GLU A 1 483 ? 33.329 11.121 -30.671 1.00 52.44 483 GLU A C 1
ATOM 3769 O O . GLU A 1 483 ? 33.031 10.566 -29.621 1.00 52.44 483 GLU A O 1
ATOM 3774 N N . LYS A 1 484 ? 32.429 11.302 -31.643 1.00 54.31 484 LYS A N 1
ATOM 3775 C CA . LYS A 1 484 ? 31.061 10.763 -31.634 1.00 54.31 484 LYS A CA 1
ATOM 3776 C C . LYS A 1 484 ? 31.082 9.229 -31.746 1.00 54.31 484 LYS A C 1
ATOM 3778 O O . LYS A 1 484 ? 30.537 8.676 -32.700 1.00 54.31 484 LYS A O 1
ATOM 3783 N N . THR A 1 485 ? 31.736 8.529 -30.829 1.00 55.84 485 THR A N 1
ATOM 3784 C CA . THR A 1 485 ? 31.680 7.074 -30.747 1.00 55.84 485 THR A CA 1
ATOM 3785 C C . THR A 1 485 ? 30.269 6.693 -30.347 1.00 55.84 485 THR A C 1
ATOM 3787 O O . THR A 1 485 ? 29.833 6.943 -29.225 1.00 55.84 485 THR A O 1
ATOM 3790 N N . LYS A 1 486 ? 29.534 6.149 -31.317 1.00 68.88 486 LYS A N 1
ATOM 3791 C CA . LYS A 1 486 ? 28.207 5.589 -31.101 1.00 68.88 486 LYS A CA 1
ATOM 3792 C C . LYS A 1 486 ? 28.307 4.479 -30.063 1.00 68.88 486 LYS A C 1
ATOM 3794 O O . LYS A 1 486 ? 29.196 3.632 -30.148 1.00 68.88 486 LYS A O 1
ATOM 3799 N N . PHE A 1 487 ? 27.412 4.491 -29.086 1.00 78.06 487 PHE A N 1
ATOM 3800 C CA . PHE A 1 487 ? 27.419 3.500 -28.019 1.00 78.06 487 PHE A CA 1
ATOM 3801 C C . PHE A 1 487 ? 26.802 2.184 -28.512 1.00 78.06 487 PHE A C 1
ATOM 3803 O O . PHE A 1 487 ? 25.629 2.152 -28.892 1.00 78.06 487 PHE A O 1
ATOM 3810 N N . LEU A 1 488 ? 27.583 1.097 -28.525 1.00 87.94 488 LEU A N 1
ATOM 3811 C CA . LEU A 1 488 ? 27.083 -0.229 -28.893 1.00 87.94 488 LEU A CA 1
ATOM 3812 C C . LEU A 1 488 ? 26.519 -0.952 -27.670 1.00 87.94 488 LEU A C 1
ATOM 3814 O O . LEU A 1 488 ? 27.139 -0.977 -26.608 1.00 87.94 488 LEU A O 1
ATOM 3818 N N . HIS A 1 489 ? 25.364 -1.589 -27.833 1.00 90.31 489 HIS A N 1
ATOM 3819 C CA . HIS A 1 489 ? 24.711 -2.365 -26.781 1.00 90.31 489 HIS A CA 1
ATOM 3820 C C . HIS A 1 489 ? 24.045 -3.623 -27.353 1.00 90.31 489 HIS A C 1
ATOM 3822 O O . HIS A 1 489 ? 23.934 -3.795 -28.568 1.00 90.31 489 HIS A O 1
ATOM 3828 N N . LEU A 1 490 ? 23.627 -4.540 -26.477 1.00 92.50 490 LEU A N 1
ATOM 3829 C CA . LEU A 1 490 ? 22.835 -5.702 -26.892 1.00 92.50 490 LEU A CA 1
ATOM 3830 C C . LEU A 1 490 ? 21.440 -5.258 -27.347 1.00 92.50 490 LEU A C 1
ATOM 3832 O O . LEU A 1 490 ? 20.888 -4.344 -26.727 1.00 92.50 490 LEU A O 1
ATOM 3836 N N . PRO A 1 491 ? 20.816 -5.954 -28.313 1.00 91.00 491 PRO A N 1
ATOM 3837 C CA . PRO A 1 491 ? 19.384 -5.836 -28.569 1.00 91.00 491 PRO A CA 1
ATOM 3838 C C . PRO A 1 491 ? 18.614 -5.960 -27.253 1.00 91.00 491 PRO A C 1
ATOM 3840 O O . PRO A 1 491 ? 18.659 -7.004 -26.597 1.00 91.00 491 PRO A O 1
ATOM 3843 N N . THR A 1 492 ? 17.991 -4.863 -26.827 1.00 86.31 492 THR A N 1
ATOM 3844 C CA . THR A 1 492 ? 17.406 -4.726 -25.494 1.00 86.31 492 THR A CA 1
ATOM 3845 C C . THR A 1 492 ? 16.035 -4.075 -25.582 1.00 86.31 492 THR A C 1
ATOM 3847 O O . THR A 1 492 ? 15.835 -3.131 -26.342 1.00 86.31 492 THR A O 1
ATOM 3850 N N . ALA A 1 493 ? 15.092 -4.562 -24.781 1.00 80.75 493 ALA A N 1
ATOM 3851 C CA . ALA A 1 493 ? 13.789 -3.935 -24.612 1.00 80.75 493 ALA A CA 1
ATOM 3852 C C . ALA A 1 493 ? 13.353 -3.948 -23.149 1.00 80.75 493 ALA A C 1
ATOM 3854 O O . ALA A 1 493 ? 13.705 -4.859 -22.395 1.00 80.75 493 ALA A O 1
ATOM 3855 N N . THR A 1 494 ? 12.565 -2.945 -22.779 1.00 75.31 494 THR A N 1
ATOM 3856 C CA . THR A 1 494 ? 11.841 -2.899 -21.510 1.00 75.31 494 THR A CA 1
ATOM 3857 C C . THR A 1 494 ? 10.722 -3.941 -21.493 1.00 75.31 494 THR A C 1
ATOM 3859 O O . THR A 1 494 ? 10.171 -4.284 -22.539 1.00 75.31 494 THR A O 1
ATOM 3862 N N . LEU A 1 495 ? 10.456 -4.489 -20.310 1.00 70.50 495 LEU A N 1
ATOM 3863 C CA . LEU A 1 495 ? 9.375 -5.417 -20.022 1.00 70.50 495 LEU A CA 1
ATOM 3864 C C . LEU A 1 495 ? 8.386 -4.796 -19.049 1.00 70.50 495 LEU A C 1
ATOM 3866 O O . LEU A 1 495 ? 8.769 -4.289 -17.992 1.00 70.50 495 LEU A O 1
ATOM 3870 N N . ASP A 1 496 ? 7.115 -4.978 -19.364 1.00 57.12 496 ASP A N 1
ATOM 3871 C CA . ASP A 1 496 ? 6.027 -4.349 -18.623 1.00 57.12 496 ASP A CA 1
ATOM 3872 C C . ASP A 1 496 ? 5.396 -5.365 -17.684 1.00 57.12 496 ASP A C 1
ATOM 3874 O O . ASP A 1 496 ? 5.062 -5.053 -16.543 1.00 57.12 496 ASP A O 1
ATOM 3878 N N . GLN A 1 497 ? 5.260 -6.607 -18.162 1.00 54.66 497 GLN A N 1
ATOM 3879 C CA . GLN A 1 497 ? 4.720 -7.749 -17.436 1.00 54.66 497 GLN A CA 1
ATOM 3880 C C . GLN A 1 497 ? 5.341 -9.043 -17.967 1.00 54.66 497 GLN A C 1
ATOM 3882 O O . GLN A 1 497 ? 5.701 -9.155 -19.141 1.00 54.66 497 GLN A O 1
ATOM 3887 N N . TRP A 1 498 ? 5.458 -10.048 -17.100 1.00 53.25 498 TRP A N 1
ATOM 3888 C CA . TRP A 1 498 ? 5.913 -11.373 -17.505 1.00 53.25 498 TRP A CA 1
ATOM 3889 C C . TRP A 1 498 ? 4.847 -12.018 -18.396 1.00 53.25 498 TRP A C 1
ATOM 3891 O O . TRP A 1 498 ? 3.815 -12.479 -17.908 1.00 53.25 498 TRP A O 1
ATOM 3901 N N . ALA A 1 499 ? 5.079 -12.049 -19.710 1.00 53.91 499 ALA A N 1
ATOM 3902 C CA . ALA A 1 499 ? 4.194 -12.761 -20.621 1.00 53.91 499 ALA A CA 1
ATOM 3903 C C . ALA A 1 499 ? 4.142 -14.249 -20.214 1.00 53.91 499 ALA A C 1
ATOM 3905 O O . ALA A 1 499 ? 5.201 -14.840 -19.969 1.00 53.91 499 ALA A O 1
ATOM 3906 N N . PRO A 1 500 ? 2.962 -14.898 -20.189 1.00 48.19 500 PRO A N 1
ATOM 3907 C CA . PRO A 1 500 ? 2.811 -16.294 -19.755 1.00 48.19 500 PRO A CA 1
ATOM 3908 C C . PRO A 1 500 ? 3.605 -17.337 -20.579 1.00 48.19 500 PRO A C 1
ATOM 3910 O O . PRO A 1 500 ? 3.541 -18.523 -20.282 1.00 48.19 500 PRO A O 1
ATOM 3913 N N . GLY A 1 501 ? 4.395 -16.918 -21.577 1.00 58.03 501 GLY A N 1
ATOM 3914 C CA . GLY A 1 501 ? 5.298 -17.757 -22.375 1.00 58.03 501 GLY A CA 1
ATOM 3915 C C . GLY A 1 501 ? 6.790 -17.707 -21.996 1.00 58.03 501 GLY A C 1
ATOM 3916 O O . GLY A 1 501 ? 7.607 -18.298 -22.702 1.00 58.03 501 GLY A O 1
ATOM 3917 N N . GLY A 1 502 ? 7.182 -17.007 -20.923 1.00 70.81 502 GLY A N 1
ATOM 3918 C CA . GLY A 1 502 ? 8.577 -16.967 -20.452 1.00 70.81 502 GLY A CA 1
ATOM 3919 C C . GLY A 1 502 ? 9.558 -16.240 -21.388 1.00 70.81 502 GLY A C 1
ATOM 3920 O O . GLY A 1 502 ? 9.164 -15.543 -22.322 1.00 70.81 502 GLY A O 1
ATOM 3921 N N . THR A 1 503 ? 10.867 -16.378 -21.135 1.00 74.94 503 THR A N 1
ATOM 3922 C CA . THR A 1 503 ? 11.934 -15.620 -21.830 1.00 74.94 503 THR A CA 1
ATOM 3923 C C . THR A 1 503 ? 11.911 -15.770 -23.352 1.00 74.94 503 THR A C 1
ATOM 3925 O O . THR A 1 503 ? 12.192 -14.811 -24.070 1.00 74.94 503 THR A O 1
ATOM 3928 N N . ALA A 1 504 ? 11.538 -16.945 -23.861 1.00 75.44 504 ALA A N 1
ATOM 3929 C CA . ALA A 1 504 ? 11.508 -17.214 -25.295 1.00 75.44 504 ALA A CA 1
ATOM 3930 C C . ALA A 1 504 ? 10.418 -16.412 -26.027 1.00 75.44 504 ALA A C 1
ATOM 3932 O O . ALA A 1 504 ? 10.697 -15.806 -27.063 1.00 75.44 504 ALA A O 1
ATOM 3933 N N . ALA A 1 505 ? 9.212 -16.330 -25.454 1.00 78.88 505 ALA A N 1
ATOM 3934 C CA . ALA A 1 505 ? 8.114 -15.537 -26.008 1.00 78.88 505 ALA A CA 1
ATOM 3935 C C . ALA A 1 505 ? 8.421 -14.028 -26.004 1.00 78.88 505 ALA A C 1
ATOM 3937 O O . ALA A 1 505 ? 8.004 -13.310 -26.908 1.00 78.88 505 ALA A O 1
ATOM 3938 N N . MET A 1 506 ? 9.201 -13.556 -25.024 1.00 78.88 506 MET A N 1
ATOM 3939 C CA . MET A 1 506 ? 9.617 -12.150 -24.917 1.00 78.88 506 MET A CA 1
ATOM 3940 C C . MET A 1 506 ? 10.733 -11.774 -25.904 1.00 78.88 506 MET A C 1
ATOM 3942 O O . MET A 1 506 ? 10.834 -10.627 -26.327 1.00 78.88 506 MET A O 1
ATOM 3946 N N . THR A 1 507 ? 11.576 -12.735 -26.285 1.00 84.94 507 THR A N 1
ATOM 3947 C CA . THR A 1 507 ? 12.757 -12.500 -27.132 1.00 84.94 507 THR A CA 1
ATOM 3948 C C . THR A 1 507 ? 12.380 -12.290 -28.602 1.00 84.94 507 THR A C 1
ATOM 3950 O O . THR A 1 507 ? 12.972 -11.446 -29.273 1.00 84.94 507 THR A O 1
ATOM 3953 N N . ALA A 1 508 ? 11.380 -13.017 -29.112 1.00 85.19 508 ALA A N 1
ATOM 3954 C CA . ALA A 1 508 ? 11.025 -12.990 -30.534 1.00 85.19 508 ALA A CA 1
ATOM 3955 C C . ALA A 1 508 ? 10.589 -11.597 -31.054 1.00 85.19 508 ALA A C 1
ATOM 3957 O O . ALA A 1 508 ? 11.128 -11.168 -32.078 1.00 85.19 508 ALA A O 1
ATOM 3958 N N . PRO A 1 509 ? 9.715 -10.829 -30.366 1.00 85.38 509 PRO A N 1
ATOM 3959 C CA . PRO A 1 509 ? 9.362 -9.473 -30.797 1.00 85.38 509 PRO A CA 1
ATOM 3960 C C . PRO A 1 509 ? 10.562 -8.519 -30.836 1.00 85.38 509 PRO A C 1
ATOM 3962 O O . PRO A 1 509 ? 10.649 -7.667 -31.718 1.00 85.38 509 PRO A O 1
ATOM 3965 N N . ILE A 1 510 ? 11.511 -8.675 -29.907 1.00 87.81 510 ILE A N 1
ATOM 3966 C CA . ILE A 1 510 ? 12.719 -7.844 -29.836 1.00 87.81 510 ILE A CA 1
ATOM 3967 C C . ILE A 1 510 ? 13.649 -8.170 -31.009 1.00 87.81 510 ILE A C 1
ATOM 3969 O O . ILE A 1 510 ? 14.110 -7.252 -31.684 1.00 87.81 510 ILE A O 1
ATOM 3973 N N . MET A 1 511 ? 13.873 -9.458 -31.298 1.00 89.44 511 MET A N 1
ATOM 3974 C CA . MET A 1 511 ? 14.656 -9.906 -32.459 1.00 89.44 511 MET A CA 1
ATOM 3975 C C . MET A 1 511 ? 14.058 -9.390 -33.770 1.00 89.44 511 MET A C 1
ATOM 3977 O O . MET A 1 511 ? 14.779 -8.843 -34.605 1.00 89.44 511 MET A O 1
ATOM 3981 N N . GLN A 1 512 ? 12.736 -9.478 -33.928 1.00 88.56 512 GLN A N 1
ATOM 3982 C CA . GLN A 1 512 ? 12.060 -8.994 -35.128 1.00 88.56 512 GLN A CA 1
ATOM 3983 C C . GLN A 1 512 ? 12.153 -7.468 -35.256 1.00 88.56 512 GLN A C 1
ATOM 3985 O O . GLN A 1 512 ? 12.444 -6.952 -36.336 1.00 88.56 512 GLN A O 1
ATOM 3990 N N . ARG A 1 513 ? 11.927 -6.733 -34.162 1.00 86.12 513 ARG A N 1
ATOM 3991 C CA . ARG A 1 513 ? 11.942 -5.265 -34.157 1.00 86.12 513 ARG A CA 1
ATOM 3992 C C . ARG A 1 513 ? 13.343 -4.695 -34.364 1.00 86.12 513 ARG A C 1
ATOM 3994 O O . ARG A 1 513 ? 13.502 -3.776 -35.156 1.00 86.12 513 ARG A O 1
ATOM 4001 N N . MET A 1 514 ? 14.341 -5.218 -33.656 1.00 87.44 514 MET A N 1
ATOM 4002 C CA . MET A 1 514 ? 15.689 -4.639 -33.636 1.00 87.44 514 MET A CA 1
ATOM 4003 C C . MET A 1 514 ? 16.615 -5.234 -34.692 1.00 87.44 514 MET A C 1
ATOM 4005 O O . MET A 1 514 ? 17.452 -4.513 -35.220 1.00 87.44 514 MET A O 1
ATOM 4009 N N . LEU A 1 515 ? 16.473 -6.526 -35.007 1.00 89.75 515 LEU A N 1
ATOM 4010 C CA . LEU A 1 515 ? 17.348 -7.229 -35.953 1.00 89.75 515 LEU A CA 1
ATOM 4011 C C . LEU A 1 515 ? 16.634 -7.650 -37.245 1.00 89.75 515 LEU A C 1
ATOM 4013 O O . LEU A 1 515 ? 17.287 -8.106 -38.176 1.00 89.75 515 LEU A O 1
ATOM 4017 N N . GLY A 1 516 ? 15.304 -7.524 -37.324 1.00 89.62 516 GLY A N 1
ATOM 4018 C CA . GLY A 1 516 ? 14.539 -7.994 -38.483 1.00 89.62 516 GLY A CA 1
ATOM 4019 C C . GLY A 1 516 ? 14.491 -9.517 -38.625 1.00 89.62 516 GLY A C 1
ATOM 4020 O O . GLY A 1 516 ? 14.172 -9.999 -39.711 1.00 89.62 516 GLY A O 1
ATOM 4021 N N . LEU A 1 517 ? 14.819 -10.260 -37.562 1.00 91.12 517 LEU A N 1
ATOM 4022 C CA . LEU A 1 517 ? 14.895 -11.718 -37.576 1.00 91.12 517 LEU A CA 1
ATOM 4023 C C . LEU A 1 517 ? 13.709 -12.362 -36.861 1.00 91.12 517 LEU A C 1
ATOM 4025 O O . LEU A 1 517 ? 13.386 -12.007 -35.725 1.00 91.12 517 LEU A O 1
ATOM 4029 N N . SER A 1 518 ? 13.151 -13.393 -37.493 1.00 91.12 518 SER A N 1
ATOM 4030 C CA . SER A 1 518 ? 12.217 -14.319 -36.862 1.00 91.12 518 SER A CA 1
ATOM 4031 C C . SER A 1 518 ? 12.989 -15.553 -36.407 1.00 91.12 518 SER A C 1
ATOM 4033 O O . SER A 1 518 ? 13.591 -16.240 -37.227 1.00 91.12 518 SER A O 1
ATOM 4035 N N . VAL A 1 519 ? 13.005 -15.810 -35.099 1.00 89.06 519 VAL A N 1
ATOM 4036 C CA . VAL A 1 519 ? 13.724 -16.942 -34.505 1.00 89.06 519 VAL A CA 1
ATOM 4037 C C . VAL A 1 519 ? 12.740 -17.834 -33.763 1.00 89.06 519 VAL A C 1
ATOM 4039 O O . VAL A 1 519 ? 11.893 -17.351 -33.011 1.00 89.06 519 VAL A O 1
ATOM 4042 N N . GLU A 1 520 ? 12.883 -19.144 -33.945 1.00 89.25 520 GLU A N 1
ATOM 4043 C CA . GLU A 1 520 ? 12.108 -20.150 -33.221 1.00 89.25 520 GLU A CA 1
ATOM 4044 C C . GLU A 1 520 ? 12.365 -20.075 -31.709 1.00 89.25 520 GLU A C 1
ATOM 4046 O O . GLU A 1 520 ? 13.510 -20.031 -31.251 1.00 89.25 520 GLU A O 1
ATOM 4051 N N . SER A 1 521 ? 11.293 -20.110 -30.916 1.00 85.19 521 SER A N 1
ATOM 4052 C CA . SER A 1 521 ? 11.360 -19.974 -29.456 1.00 85.19 521 SER A CA 1
ATOM 4053 C C . SER A 1 521 ? 12.256 -21.022 -28.784 1.00 85.19 521 SER A C 1
ATOM 4055 O O . SER A 1 521 ? 12.917 -20.710 -27.798 1.00 85.19 521 SER A O 1
ATOM 4057 N N . GLU A 1 522 ? 12.348 -22.235 -29.335 1.00 87.94 522 GLU A N 1
ATOM 4058 C CA . GLU A 1 522 ? 13.176 -23.331 -28.802 1.00 87.94 522 GLU A CA 1
ATOM 4059 C C . GLU A 1 522 ? 14.686 -23.050 -28.875 1.00 87.94 522 GLU A C 1
ATOM 4061 O O . GLU A 1 522 ? 15.477 -23.611 -28.114 1.00 87.94 522 GLU A O 1
ATOM 4066 N N . ARG A 1 523 ? 15.106 -22.148 -29.770 1.00 90.62 523 ARG A N 1
ATOM 4067 C CA . ARG A 1 523 ? 16.510 -21.737 -29.921 1.00 90.62 523 ARG A CA 1
ATOM 4068 C C . ARG A 1 523 ? 16.912 -20.652 -28.926 1.00 90.62 523 ARG A C 1
ATOM 4070 O O . ARG A 1 523 ? 18.107 -20.393 -28.761 1.00 90.62 523 ARG A O 1
ATOM 4077 N N . VAL A 1 524 ? 15.938 -20.029 -28.262 1.00 89.25 524 VAL A N 1
ATOM 4078 C CA . VAL A 1 524 ? 16.179 -19.017 -27.237 1.00 89.25 524 VAL A CA 1
ATOM 4079 C C . VAL A 1 524 ? 16.536 -19.707 -25.932 1.00 89.25 524 VAL A C 1
ATOM 4081 O O . VAL A 1 524 ? 15.709 -20.353 -25.292 1.00 89.25 524 VAL A O 1
ATOM 4084 N N . ARG A 1 525 ? 17.782 -19.531 -25.499 1.00 87.25 525 ARG A N 1
ATOM 4085 C CA . ARG A 1 525 ? 18.244 -20.042 -24.212 1.00 87.25 525 ARG A CA 1
ATOM 4086 C C . ARG A 1 525 ? 18.102 -18.947 -23.160 1.00 87.25 525 ARG A C 1
ATOM 4088 O O . ARG A 1 525 ? 18.815 -17.944 -23.260 1.00 87.25 525 ARG A O 1
ATOM 4095 N N . PRO A 1 526 ? 17.219 -19.101 -22.157 1.00 82.88 526 PRO A N 1
ATOM 4096 C CA . PRO A 1 526 ? 17.205 -18.187 -21.030 1.00 82.88 526 PRO A CA 1
ATOM 4097 C C . PRO A 1 526 ? 18.539 -18.301 -20.297 1.00 82.88 526 PRO A C 1
ATOM 4099 O O . PRO A 1 526 ? 19.002 -19.392 -19.961 1.00 82.88 526 PRO A O 1
ATOM 4102 N N . PHE A 1 527 ? 19.159 -17.160 -20.058 1.00 71.94 527 PHE A N 1
ATOM 4103 C CA . PHE A 1 527 ? 20.346 -17.037 -19.240 1.00 71.94 527 PHE A CA 1
ATOM 4104 C C . PHE A 1 527 ? 19.930 -16.361 -17.929 1.00 71.94 527 PHE A C 1
ATOM 4106 O O . PHE A 1 527 ? 19.067 -15.485 -17.932 1.00 71.94 527 PHE A O 1
ATOM 4113 N N . ARG A 1 528 ? 20.471 -16.850 -16.804 1.00 64.44 528 ARG A N 1
ATOM 4114 C CA . ARG A 1 528 ? 20.052 -16.505 -15.429 1.00 64.44 528 ARG A CA 1
ATOM 4115 C C . ARG A 1 528 ? 19.681 -15.028 -15.259 1.00 64.44 528 ARG A C 1
ATOM 4117 O O . ARG A 1 528 ? 20.367 -14.153 -15.784 1.00 64.44 528 ARG A O 1
ATOM 4124 N N . GLU A 1 529 ? 18.671 -14.767 -14.436 1.00 63.44 529 GLU A N 1
ATOM 4125 C CA . GLU A 1 529 ? 18.412 -13.417 -13.941 1.00 63.44 529 GLU A CA 1
ATOM 4126 C C . GLU A 1 529 ? 19.633 -12.933 -13.158 1.00 63.44 529 GLU A C 1
ATOM 4128 O O . GLU A 1 529 ? 20.129 -13.621 -12.260 1.00 63.44 529 GLU A O 1
ATOM 4133 N N . ARG A 1 530 ? 20.153 -11.767 -13.535 1.00 63.56 530 ARG A N 1
ATOM 4134 C CA . ARG A 1 530 ? 21.232 -11.109 -12.806 1.00 63.56 530 ARG A CA 1
ATOM 4135 C C . ARG A 1 530 ? 20.817 -9.669 -12.560 1.00 63.56 530 ARG A C 1
ATOM 4137 O O . ARG A 1 530 ? 20.293 -9.006 -13.455 1.00 63.56 530 ARG A O 1
ATOM 4144 N N . ASN A 1 531 ? 21.066 -9.190 -11.348 1.00 59.97 531 ASN A N 1
ATOM 4145 C CA . ASN A 1 531 ? 20.981 -7.761 -11.089 1.00 59.97 531 ASN A CA 1
ATOM 4146 C C . ASN A 1 531 ? 22.096 -7.074 -11.885 1.00 59.97 531 ASN A C 1
ATOM 4148 O O . ASN A 1 531 ? 23.243 -7.531 -11.855 1.00 59.97 531 ASN A O 1
ATOM 4152 N N . ASP A 1 532 ? 21.754 -6.000 -12.600 1.00 60.62 532 ASP A N 1
ATOM 4153 C CA . ASP A 1 532 ? 22.716 -5.212 -13.389 1.00 60.62 532 ASP A CA 1
ATOM 4154 C C . ASP A 1 532 ? 23.861 -4.688 -12.502 1.00 60.62 532 ASP A C 1
ATOM 4156 O O . ASP A 1 532 ? 25.010 -4.577 -12.929 1.00 60.62 532 ASP A O 1
ATOM 4160 N N . SER A 1 533 ? 23.548 -4.419 -11.237 1.00 62.88 533 SER A N 1
ATOM 4161 C CA . SER A 1 533 ? 24.476 -4.053 -10.174 1.00 62.88 533 SER A CA 1
ATOM 4162 C C . SER A 1 533 ? 23.899 -4.526 -8.842 1.00 62.88 533 SER A C 1
ATOM 4164 O O . SER A 1 533 ? 22.685 -4.561 -8.685 1.00 62.88 533 SER A O 1
ATOM 4166 N N . SER A 1 534 ? 24.735 -4.844 -7.852 1.00 59.00 534 SER A N 1
ATOM 4167 C CA . SER A 1 534 ? 24.253 -5.088 -6.481 1.00 59.00 534 SER A CA 1
ATOM 4168 C C . SER A 1 534 ? 23.647 -3.836 -5.835 1.00 59.00 534 SER A C 1
ATOM 4170 O O . SER A 1 534 ? 22.929 -3.953 -4.853 1.00 59.00 534 SER A O 1
ATOM 4172 N N . LEU A 1 535 ? 23.950 -2.652 -6.379 1.00 57.31 535 LEU A N 1
ATOM 4173 C CA . LEU A 1 535 ? 23.455 -1.358 -5.901 1.00 57.31 535 LEU A CA 1
ATOM 4174 C C . LEU A 1 535 ? 22.102 -0.966 -6.510 1.00 57.31 535 LEU A C 1
ATOM 4176 O O . LEU A 1 535 ? 21.496 0.001 -6.064 1.00 57.31 535 LEU A O 1
ATOM 4180 N N . LEU A 1 536 ? 21.650 -1.676 -7.548 1.00 66.56 536 LEU A N 1
ATOM 4181 C CA . LEU A 1 536 ? 20.374 -1.421 -8.207 1.00 66.56 536 LEU A CA 1
ATOM 4182 C C . LEU A 1 536 ? 19.499 -2.661 -8.066 1.00 66.56 536 LEU A C 1
ATOM 4184 O O . LEU A 1 536 ? 19.893 -3.750 -8.483 1.00 66.56 536 LEU A O 1
ATOM 4188 N N . ALA A 1 537 ? 18.263 -2.492 -7.603 1.00 65.38 537 ALA A N 1
ATOM 4189 C CA . ALA A 1 537 ? 17.233 -3.529 -7.691 1.00 65.38 537 ALA A CA 1
ATOM 4190 C C . ALA A 1 537 ? 16.684 -3.622 -9.132 1.00 65.38 537 ALA A C 1
ATOM 4192 O O . ALA A 1 537 ? 15.481 -3.695 -9.363 1.00 65.38 537 ALA A O 1
ATOM 4193 N N . ALA A 1 538 ? 17.578 -3.530 -10.119 1.00 69.31 538 ALA A N 1
ATOM 4194 C CA . ALA A 1 538 ? 17.306 -3.546 -11.545 1.00 69.31 538 ALA A CA 1
ATOM 4195 C C . ALA A 1 538 ? 17.674 -4.922 -12.107 1.00 69.31 538 ALA A C 1
ATOM 4197 O O . ALA A 1 538 ? 18.855 -5.266 -12.226 1.00 69.31 538 ALA A O 1
ATOM 4198 N N . THR A 1 539 ? 16.662 -5.706 -12.466 1.00 70.75 539 THR A N 1
ATOM 4199 C CA . THR A 1 539 ? 16.857 -7.039 -13.043 1.00 70.75 539 THR A CA 1
ATOM 4200 C C . THR A 1 539 ? 17.010 -6.946 -14.558 1.00 70.75 539 THR A C 1
ATOM 4202 O O . THR A 1 539 ? 16.137 -6.417 -15.255 1.00 70.75 539 THR A O 1
ATOM 4205 N N . ARG A 1 540 ? 18.099 -7.515 -15.084 1.00 78.56 540 ARG A N 1
ATOM 4206 C CA . ARG A 1 540 ? 18.259 -7.797 -16.514 1.00 78.56 540 ARG A CA 1
ATOM 4207 C C . ARG A 1 540 ? 18.054 -9.282 -16.745 1.00 78.56 540 ARG A C 1
ATOM 4209 O O . ARG A 1 540 ? 18.750 -10.127 -16.180 1.00 78.56 540 ARG A O 1
ATOM 4216 N N . VAL A 1 541 ? 17.096 -9.594 -17.606 1.00 83.25 541 VAL A N 1
ATOM 4217 C CA . VAL A 1 541 ? 16.943 -10.934 -18.165 1.00 83.25 541 VAL A CA 1
ATOM 4218 C C . VAL A 1 541 ? 17.883 -11.033 -19.342 1.00 83.25 541 VAL A C 1
ATOM 4220 O O . VAL A 1 541 ? 17.806 -10.225 -20.267 1.00 83.25 541 VAL A O 1
ATOM 4223 N N . LEU A 1 542 ? 18.768 -12.019 -19.319 1.00 87.56 542 LEU A N 1
ATOM 4224 C CA . LEU A 1 542 ? 19.633 -12.280 -20.453 1.00 87.56 542 LEU A CA 1
ATOM 4225 C C . LEU A 1 542 ? 19.075 -13.466 -21.240 1.00 87.56 542 LEU A C 1
ATOM 4227 O O . LEU A 1 542 ? 18.705 -14.489 -20.673 1.00 87.56 542 LEU A O 1
ATOM 4231 N N . ALA A 1 543 ? 19.004 -13.337 -22.556 1.00 90.56 543 ALA A N 1
ATOM 4232 C CA . ALA A 1 543 ? 18.682 -14.434 -23.457 1.00 90.56 543 ALA A CA 1
ATOM 4233 C C . ALA A 1 543 ? 19.848 -14.636 -24.421 1.00 90.56 543 ALA A C 1
ATOM 4235 O O . ALA A 1 543 ? 20.447 -13.667 -24.878 1.00 90.56 543 ALA A O 1
ATOM 4236 N N . ALA A 1 544 ? 20.182 -15.881 -24.736 1.00 92.69 544 ALA A N 1
ATOM 4237 C CA . ALA A 1 544 ? 21.192 -16.199 -25.733 1.00 92.69 544 ALA A CA 1
ATOM 4238 C C . ALA A 1 544 ? 20.535 -16.895 -26.922 1.00 92.69 544 ALA A C 1
ATOM 4240 O O . ALA A 1 544 ? 19.759 -17.837 -26.754 1.00 92.69 544 ALA A O 1
ATOM 4241 N N . VAL A 1 545 ? 20.873 -16.439 -28.123 1.00 94.44 545 VAL A N 1
ATOM 4242 C CA . VAL A 1 545 ? 20.378 -17.002 -29.376 1.00 94.44 545 VAL A CA 1
ATOM 4243 C C . VAL A 1 545 ? 21.567 -17.258 -30.284 1.00 94.44 545 VAL A C 1
ATOM 4245 O O . VAL A 1 545 ? 22.244 -16.329 -30.724 1.00 94.44 545 VAL A O 1
ATOM 4248 N N . LYS A 1 546 ? 21.816 -18.535 -30.576 1.00 95.19 546 LYS A N 1
ATOM 4249 C CA . LYS A 1 546 ? 22.791 -18.913 -31.596 1.00 95.19 546 LYS A CA 1
ATOM 4250 C C . LYS A 1 546 ? 22.149 -18.744 -32.969 1.00 95.19 546 LYS A C 1
ATOM 4252 O O . LYS A 1 546 ? 21.188 -19.452 -33.273 1.00 95.19 546 LYS A O 1
ATOM 4257 N N . LEU A 1 547 ? 22.686 -17.837 -33.773 1.00 96.12 547 LEU A N 1
ATOM 4258 C CA . LEU A 1 547 ? 22.247 -17.571 -35.137 1.00 96.12 547 LEU A CA 1
ATOM 4259 C C . LEU A 1 547 ? 22.862 -18.570 -36.130 1.00 96.12 547 LEU A C 1
ATOM 4261 O O . LEU A 1 547 ? 23.964 -19.086 -35.917 1.00 96.12 547 LEU A O 1
ATOM 4265 N N . THR A 1 548 ? 22.111 -18.851 -37.188 1.00 95.38 548 THR A N 1
ATOM 4266 C CA . THR A 1 548 ? 22.550 -19.575 -38.390 1.00 95.38 548 THR A CA 1
ATOM 4267 C C . THR A 1 548 ? 23.383 -18.660 -39.286 1.00 95.38 548 THR A C 1
ATOM 4269 O O . THR A 1 548 ? 23.385 -17.440 -39.098 1.00 95.38 548 THR A O 1
ATOM 4272 N N . ASP A 1 549 ? 24.108 -19.235 -40.248 1.00 93.81 549 ASP A N 1
ATOM 4273 C CA . ASP A 1 549 ? 24.880 -18.436 -41.203 1.00 93.81 549 ASP A CA 1
ATOM 4274 C C . ASP A 1 549 ? 23.947 -17.586 -42.083 1.00 93.81 549 ASP A C 1
ATOM 4276 O O . ASP A 1 549 ? 24.231 -16.412 -42.310 1.00 93.81 549 ASP A O 1
ATOM 4280 N N . GLU A 1 550 ? 22.783 -18.121 -42.462 1.00 93.81 550 GLU A N 1
ATOM 4281 C CA . GLU A 1 550 ? 21.767 -17.414 -43.244 1.00 93.81 550 GLU A CA 1
ATOM 4282 C C . GLU A 1 550 ? 21.203 -16.191 -42.502 1.00 93.81 550 GLU A C 1
ATOM 4284 O O . GLU A 1 550 ? 21.090 -15.109 -43.078 1.00 93.81 550 GLU A O 1
ATOM 4289 N N . GLU A 1 551 ? 20.884 -16.328 -41.211 1.00 94.69 551 GLU A N 1
ATOM 4290 C CA . GLU A 1 551 ? 20.411 -15.212 -40.376 1.00 94.69 551 GLU A CA 1
ATOM 4291 C C . GLU A 1 551 ? 21.501 -14.147 -40.174 1.00 94.69 551 GLU A C 1
ATOM 4293 O O . GLU A 1 551 ? 21.213 -12.949 -40.145 1.00 94.69 551 GLU A O 1
ATOM 4298 N N . PHE A 1 552 ? 22.765 -14.565 -40.043 1.00 92.56 552 PHE A N 1
ATOM 4299 C CA . PHE A 1 552 ? 23.897 -13.642 -39.929 1.00 92.56 552 PHE A CA 1
ATOM 4300 C C . PHE A 1 552 ? 24.112 -12.851 -41.220 1.00 92.56 552 PHE A C 1
ATOM 4302 O O . PHE A 1 552 ? 24.347 -11.640 -41.182 1.00 92.56 552 PHE A O 1
ATOM 4309 N N . ASP A 1 553 ? 24.000 -13.523 -42.363 1.00 90.81 553 ASP A N 1
ATOM 4310 C CA . ASP A 1 553 ? 24.082 -12.873 -43.661 1.00 90.81 553 ASP A CA 1
ATOM 4311 C C . ASP A 1 553 ? 22.887 -11.942 -43.877 1.00 90.81 553 ASP A C 1
ATOM 4313 O O . ASP A 1 553 ? 23.085 -10.819 -44.337 1.00 90.81 553 ASP A O 1
ATOM 4317 N N . GLN A 1 554 ? 21.678 -12.308 -43.445 1.00 91.31 554 GLN A N 1
ATOM 4318 C CA . GLN A 1 554 ? 20.528 -11.402 -43.477 1.00 91.31 554 GLN A CA 1
ATOM 4319 C C . GLN A 1 554 ? 20.801 -10.097 -42.709 1.00 91.31 554 GLN A C 1
ATOM 4321 O O . GLN A 1 554 ? 20.518 -9.016 -43.229 1.00 91.31 554 GLN A O 1
ATOM 4326 N N . ILE A 1 555 ? 21.405 -10.168 -41.517 1.00 90.50 555 ILE A N 1
ATOM 4327 C CA . ILE A 1 555 ? 21.787 -8.971 -40.748 1.00 90.50 555 ILE A CA 1
ATOM 4328 C C . ILE A 1 555 ? 22.831 -8.141 -41.509 1.00 90.50 555 ILE A C 1
ATOM 4330 O O . ILE A 1 555 ? 22.662 -6.932 -41.649 1.00 90.50 555 ILE A O 1
ATOM 4334 N N . ARG A 1 556 ? 23.884 -8.769 -42.053 1.00 88.31 556 ARG A N 1
ATOM 4335 C CA . ARG A 1 556 ? 24.943 -8.064 -42.808 1.00 88.31 556 ARG A CA 1
ATOM 4336 C C . ARG A 1 556 ? 24.423 -7.331 -44.040 1.00 88.31 556 ARG A C 1
ATOM 4338 O O . ARG A 1 556 ? 24.950 -6.277 -44.388 1.00 88.31 556 ARG A O 1
ATOM 4345 N N . HIS A 1 557 ? 23.432 -7.910 -44.713 1.00 83.50 557 HIS A N 1
ATOM 4346 C CA . HIS A 1 557 ? 22.871 -7.373 -45.951 1.00 83.50 557 HIS A CA 1
ATOM 4347 C C . HIS A 1 557 ? 21.674 -6.445 -45.709 1.00 83.50 557 HIS A C 1
ATOM 4349 O O . HIS A 1 557 ? 21.164 -5.864 -46.667 1.00 83.50 557 HIS A O 1
ATOM 4355 N N . THR A 1 558 ? 21.228 -6.275 -44.459 1.00 77.69 558 THR A N 1
ATOM 4356 C CA . THR A 1 558 ? 20.169 -5.320 -44.123 1.00 77.69 558 THR A CA 1
ATOM 4357 C C . THR A 1 558 ? 20.740 -3.899 -44.208 1.00 77.69 558 THR A C 1
ATOM 4359 O O . THR A 1 558 ? 21.638 -3.553 -43.438 1.00 77.69 558 THR A O 1
ATOM 4362 N N . PRO A 1 559 ? 20.274 -3.054 -45.146 1.00 62.91 559 PRO A N 1
ATOM 4363 C CA . PRO A 1 559 ? 20.819 -1.715 -45.310 1.00 62.91 559 PRO A CA 1
ATOM 4364 C C . PRO A 1 559 ? 20.523 -0.865 -44.070 1.00 62.91 559 PRO A C 1
ATOM 4366 O O . PRO A 1 559 ? 19.374 -0.717 -43.665 1.00 62.91 559 PRO A O 1
ATOM 4369 N N . THR A 1 560 ? 21.557 -0.229 -43.520 1.00 59.50 560 THR A N 1
ATOM 4370 C CA . THR A 1 560 ? 21.512 0.627 -42.318 1.00 59.50 560 THR A CA 1
ATOM 4371 C C . THR A 1 560 ? 20.614 1.868 -42.436 1.00 59.50 560 THR A C 1
ATOM 4373 O O . THR A 1 560 ? 20.411 2.559 -41.445 1.00 59.50 560 THR A O 1
ATOM 4376 N N . ASN A 1 561 ? 20.050 2.139 -43.620 1.00 52.69 561 ASN A N 1
ATOM 4377 C CA . ASN A 1 561 ? 19.251 3.329 -43.933 1.00 52.69 561 ASN A CA 1
ATOM 4378 C C . ASN A 1 561 ? 17.782 3.028 -44.296 1.00 52.69 561 ASN A C 1
ATOM 4380 O O . ASN A 1 561 ? 17.115 3.880 -44.886 1.00 52.69 561 ASN A O 1
ATOM 4384 N N . SER A 1 562 ? 17.248 1.839 -43.997 1.00 51.56 562 SER A N 1
ATOM 4385 C CA . SER A 1 562 ? 15.804 1.606 -44.149 1.00 51.56 562 SER A CA 1
ATOM 4386 C C . SER A 1 562 ? 15.051 2.493 -43.151 1.00 51.56 562 SER A C 1
ATOM 4388 O O . SER A 1 562 ? 15.226 2.319 -41.948 1.00 51.56 562 SER A O 1
ATOM 4390 N N . GLY A 1 563 ? 14.224 3.430 -43.628 1.00 54.88 563 GLY A N 1
ATOM 4391 C CA . GLY A 1 563 ? 13.432 4.386 -42.830 1.00 54.88 563 GLY A CA 1
ATOM 4392 C C . GLY A 1 563 ? 12.379 3.777 -41.886 1.00 54.88 563 GLY A C 1
ATOM 4393 O O . GLY A 1 563 ? 11.443 4.464 -41.498 1.00 54.88 563 GLY A O 1
ATOM 4394 N N . ASP A 1 564 ? 12.546 2.513 -41.505 1.00 59.47 564 ASP A N 1
ATOM 4395 C CA . ASP A 1 564 ? 11.671 1.705 -40.654 1.00 59.47 564 ASP A CA 1
ATOM 4396 C C . ASP A 1 564 ? 11.955 1.891 -39.149 1.00 59.47 564 ASP A C 1
ATOM 4398 O O . ASP A 1 564 ? 11.439 1.139 -38.325 1.00 59.47 564 ASP A O 1
ATOM 4402 N N . GLY A 1 565 ? 12.812 2.846 -38.764 1.00 65.50 565 GLY A N 1
ATOM 4403 C CA . GLY A 1 565 ? 13.141 3.111 -37.355 1.00 65.50 565 GLY A CA 1
ATOM 4404 C C . GLY A 1 565 ? 13.943 2.000 -36.660 1.00 65.50 565 GLY A C 1
ATOM 4405 O O . GLY A 1 565 ? 13.985 1.955 -35.432 1.00 65.50 565 GLY A O 1
ATOM 4406 N N . LYS A 1 566 ? 14.573 1.092 -37.419 1.00 74.06 566 LYS A N 1
ATOM 4407 C CA . LYS A 1 566 ? 15.440 0.037 -36.871 1.00 74.06 566 LYS A CA 1
ATOM 4408 C C . LYS A 1 566 ? 16.822 0.601 -36.520 1.00 74.06 566 LYS A C 1
ATOM 4410 O O . LYS A 1 566 ? 17.396 1.309 -37.351 1.00 74.06 566 LYS A O 1
ATOM 4415 N N . PRO A 1 567 ? 17.385 0.276 -35.342 1.00 77.25 567 PRO A N 1
ATOM 4416 C CA . PRO A 1 567 ? 18.730 0.710 -34.997 1.00 77.25 567 PRO A CA 1
ATOM 4417 C C . PRO A 1 567 ? 19.761 0.021 -35.909 1.00 77.25 567 PRO A C 1
ATOM 4419 O O . PRO A 1 567 ? 19.618 -1.172 -36.196 1.00 77.25 567 PRO A O 1
ATOM 4422 N N . PRO A 1 568 ? 20.814 0.724 -36.361 1.00 86.62 568 PRO A N 1
ATOM 4423 C CA . PRO A 1 568 ? 21.903 0.104 -37.105 1.00 86.62 568 PRO A CA 1
ATOM 4424 C C . PRO A 1 568 ? 22.556 -1.028 -36.305 1.00 86.62 568 PRO A C 1
ATOM 4426 O O . PRO A 1 568 ? 22.819 -0.891 -35.109 1.00 86.62 568 PRO A O 1
ATOM 4429 N N . THR A 1 569 ? 22.846 -2.143 -36.971 1.00 90.38 569 THR A N 1
ATOM 4430 C CA . THR A 1 569 ? 23.484 -3.312 -36.354 1.00 90.38 569 THR A CA 1
ATOM 4431 C C . THR A 1 569 ? 24.978 -3.355 -36.653 1.00 90.38 569 THR A C 1
ATOM 4433 O O . THR A 1 569 ? 25.391 -3.124 -37.789 1.00 90.38 569 THR A O 1
ATOM 4436 N N . VAL A 1 570 ? 25.784 -3.735 -35.664 1.00 91.69 570 VAL A N 1
ATOM 4437 C CA . VAL A 1 570 ? 27.234 -3.926 -35.786 1.00 91.69 570 VAL A CA 1
ATOM 4438 C C . VAL A 1 570 ? 27.590 -5.338 -35.344 1.00 91.69 570 VAL A C 1
ATOM 4440 O O . VAL A 1 570 ? 27.170 -5.793 -34.285 1.00 91.69 570 VAL A O 1
ATOM 4443 N N . ILE A 1 571 ? 28.378 -6.039 -36.154 1.00 94.38 571 ILE A N 1
ATOM 4444 C CA . ILE A 1 571 ? 28.868 -7.379 -35.831 1.00 94.38 571 ILE A CA 1
ATOM 4445 C C . ILE A 1 571 ? 30.303 -7.258 -35.332 1.00 94.38 571 ILE A C 1
ATOM 4447 O O . ILE A 1 571 ? 31.164 -6.733 -36.036 1.00 94.38 571 ILE A O 1
ATOM 4451 N N . CYS A 1 572 ? 30.565 -7.768 -34.131 1.00 94.38 572 CYS A N 1
ATOM 4452 C CA . CYS A 1 572 ? 31.888 -7.728 -33.517 1.00 94.38 572 CYS A CA 1
ATOM 4453 C C . CYS A 1 572 ? 32.351 -9.130 -33.134 1.00 94.38 572 CYS A C 1
ATOM 4455 O O . CYS A 1 572 ? 31.572 -9.933 -32.618 1.00 94.38 572 CYS A O 1
ATOM 4457 N N . ARG A 1 573 ? 33.642 -9.417 -33.308 1.00 96.38 573 ARG A N 1
ATOM 4458 C CA . ARG A 1 573 ? 34.258 -10.604 -32.711 1.00 96.38 573 ARG A CA 1
ATOM 4459 C C . ARG A 1 573 ? 34.433 -10.383 -31.211 1.00 96.38 573 ARG A C 1
ATOM 4461 O O . ARG A 1 573 ? 34.833 -9.306 -30.773 1.00 96.38 573 ARG A O 1
ATOM 4468 N N . VAL A 1 574 ? 34.201 -11.422 -30.413 1.00 95.62 574 VAL A N 1
ATOM 4469 C CA . VAL A 1 574 ? 34.353 -11.351 -28.950 1.00 95.62 574 VAL A CA 1
ATOM 4470 C C . VAL A 1 574 ? 35.783 -10.966 -28.542 1.00 95.62 574 VAL A C 1
ATOM 4472 O O . VAL A 1 574 ? 35.961 -10.166 -27.630 1.00 95.62 574 VAL A O 1
ATOM 4475 N N . ALA A 1 575 ? 36.805 -11.478 -29.233 1.00 95.50 575 ALA A N 1
ATOM 4476 C CA . ALA A 1 575 ? 38.202 -11.101 -29.009 1.00 95.50 575 ALA A CA 1
ATOM 4477 C C . ALA A 1 575 ? 38.443 -9.595 -29.199 1.00 95.50 575 ALA A C 1
ATOM 4479 O O . ALA A 1 575 ? 39.170 -8.995 -28.409 1.00 95.50 575 ALA A O 1
ATOM 4480 N N . ASP A 1 576 ? 37.803 -8.990 -30.201 1.00 94.00 576 ASP A N 1
ATOM 4481 C CA . ASP A 1 576 ? 37.960 -7.567 -30.496 1.00 94.00 576 ASP A CA 1
ATOM 4482 C C . ASP A 1 576 ? 37.286 -6.721 -29.414 1.00 94.00 576 ASP A C 1
ATOM 4484 O O . ASP A 1 576 ? 37.886 -5.758 -28.954 1.00 94.00 576 ASP A O 1
ATOM 4488 N N . LEU A 1 577 ? 36.111 -7.134 -28.920 1.00 91.31 577 LEU A N 1
ATOM 4489 C CA . LEU A 1 577 ? 35.440 -6.477 -27.788 1.00 91.31 577 LEU A CA 1
ATOM 4490 C C . LEU A 1 577 ? 36.249 -6.553 -26.485 1.00 91.31 577 LEU A C 1
ATOM 4492 O O . LEU A 1 577 ? 36.188 -5.636 -25.672 1.00 91.31 577 LEU A O 1
ATOM 4496 N N . LEU A 1 578 ? 36.997 -7.638 -26.269 1.00 92.31 578 LEU A N 1
ATOM 4497 C CA . LEU A 1 578 ? 37.860 -7.789 -25.093 1.00 92.31 578 LEU A CA 1
ATOM 4498 C C . LEU A 1 578 ? 39.148 -6.963 -25.199 1.00 92.31 578 LEU A C 1
ATOM 4500 O O . LEU A 1 578 ? 39.649 -6.491 -24.182 1.00 92.31 578 LEU A O 1
ATOM 4504 N N . ALA A 1 579 ? 39.692 -6.807 -26.408 1.00 91.62 579 ALA A N 1
ATOM 4505 C CA . ALA A 1 579 ? 40.905 -6.028 -26.651 1.00 91.62 579 ALA A CA 1
ATOM 4506 C C . ALA A 1 579 ? 40.624 -4.518 -26.746 1.00 91.62 579 ALA A C 1
ATOM 4508 O O . ALA A 1 579 ? 41.406 -3.710 -26.253 1.00 91.62 579 ALA A O 1
ATOM 4509 N N . HIS A 1 580 ? 39.503 -4.153 -27.369 1.00 87.75 580 HIS A N 1
ATOM 4510 C CA . HIS A 1 580 ? 39.071 -2.786 -27.640 1.00 87.75 580 HIS A CA 1
ATOM 4511 C C . HIS A 1 580 ? 37.572 -2.676 -27.314 1.00 87.75 580 HIS A C 1
ATOM 4513 O O . HIS A 1 580 ? 36.730 -2.889 -28.189 1.00 87.75 580 HIS A O 1
ATOM 4519 N N . PRO A 1 581 ? 37.208 -2.393 -26.052 1.00 83.19 581 PRO A N 1
ATOM 4520 C CA . PRO A 1 581 ? 35.814 -2.385 -25.627 1.00 83.19 581 PRO A CA 1
ATOM 4521 C C . PRO A 1 581 ? 35.025 -1.277 -26.336 1.00 83.19 581 PRO A C 1
ATOM 4523 O O . PRO A 1 581 ? 35.173 -0.097 -26.034 1.00 83.19 581 PRO A O 1
ATOM 4526 N N . LEU A 1 582 ? 34.168 -1.678 -27.281 1.00 85.75 582 LEU A N 1
ATOM 4527 C CA . LEU A 1 582 ? 33.231 -0.798 -28.000 1.00 85.75 582 LEU A CA 1
ATOM 4528 C C . LEU A 1 582 ? 31.870 -0.658 -27.288 1.00 85.75 582 LEU A C 1
ATOM 4530 O O . LEU A 1 582 ? 30.980 0.042 -27.766 1.00 85.75 582 LEU A O 1
ATOM 4534 N N . CYS A 1 583 ? 31.692 -1.361 -26.170 1.00 87.50 583 CYS A N 1
ATOM 4535 C CA . CYS A 1 583 ? 30.489 -1.378 -25.342 1.00 87.50 583 CYS A CA 1
ATOM 4536 C C . CYS A 1 583 ? 30.879 -1.416 -23.856 1.00 87.50 583 CYS A C 1
ATOM 4538 O O . CYS A 1 583 ? 32.051 -1.609 -23.518 1.00 87.50 583 CYS A O 1
ATOM 4540 N N . ASP A 1 584 ? 29.909 -1.221 -22.961 1.00 85.31 584 ASP A N 1
ATOM 4541 C CA . ASP A 1 584 ? 30.166 -1.245 -21.520 1.00 85.31 584 ASP A CA 1
ATOM 4542 C C . ASP A 1 584 ? 30.583 -2.638 -20.995 1.00 85.31 584 ASP A C 1
ATOM 4544 O O . ASP A 1 584 ? 30.321 -3.690 -21.589 1.00 85.31 584 ASP A O 1
ATOM 4548 N N . TYR A 1 585 ? 31.231 -2.659 -19.826 1.00 86.25 585 TYR A N 1
ATOM 4549 C CA . TYR A 1 585 ? 31.675 -3.905 -19.193 1.00 86.25 585 TYR A CA 1
ATOM 4550 C C . TYR A 1 585 ? 30.521 -4.841 -18.810 1.00 86.25 585 TYR A C 1
ATOM 4552 O O . TYR A 1 585 ? 30.726 -6.053 -18.743 1.00 86.25 585 TYR A O 1
ATOM 4560 N N . ALA A 1 586 ? 29.312 -4.319 -18.577 1.00 83.62 586 ALA A N 1
ATOM 4561 C CA . ALA A 1 586 ? 28.142 -5.145 -18.285 1.00 83.62 586 ALA A CA 1
ATOM 4562 C C . ALA A 1 586 ? 27.717 -5.955 -19.521 1.00 83.62 586 ALA A C 1
ATOM 4564 O O . ALA A 1 586 ? 27.408 -7.143 -19.419 1.00 83.62 586 ALA A O 1
ATOM 4565 N N . THR A 1 587 ? 27.781 -5.342 -20.700 1.00 88.38 587 THR A N 1
ATOM 4566 C CA . THR A 1 587 ? 27.522 -5.940 -22.007 1.00 88.38 587 THR A CA 1
ATOM 4567 C C . THR A 1 587 ? 28.586 -6.972 -22.340 1.00 88.38 587 THR A C 1
ATOM 4569 O O . THR A 1 587 ? 28.245 -8.109 -22.660 1.00 88.38 587 THR A O 1
ATOM 4572 N N . ILE A 1 588 ? 29.868 -6.643 -22.165 1.00 90.81 588 ILE A N 1
ATOM 4573 C CA . ILE A 1 588 ? 30.963 -7.612 -22.332 1.00 90.81 588 ILE A CA 1
ATOM 4574 C C . ILE A 1 588 ? 30.786 -8.794 -21.369 1.00 90.81 588 ILE A C 1
ATOM 4576 O O . ILE A 1 588 ? 30.907 -9.953 -21.770 1.00 90.81 588 ILE A O 1
ATOM 4580 N N . GLY A 1 589 ? 30.441 -8.529 -20.107 1.00 88.25 589 GLY A N 1
ATOM 4581 C CA . GLY A 1 589 ? 30.156 -9.558 -19.109 1.00 88.25 589 GLY A CA 1
ATOM 4582 C C . GLY A 1 589 ? 28.993 -10.465 -19.516 1.00 88.25 589 GLY A C 1
ATOM 4583 O O . GLY A 1 589 ? 29.080 -11.682 -19.365 1.00 88.25 589 GLY A O 1
ATOM 4584 N N . ALA A 1 590 ? 27.930 -9.899 -20.087 1.00 88.38 590 ALA A N 1
ATOM 4585 C CA . ALA A 1 590 ? 26.786 -10.647 -20.593 1.00 88.38 590 ALA A CA 1
ATOM 4586 C C . ALA A 1 590 ? 27.159 -11.526 -21.802 1.00 88.38 590 ALA A C 1
ATOM 4588 O O . ALA A 1 590 ? 26.864 -12.722 -21.806 1.00 88.38 590 ALA A O 1
ATOM 4589 N N . VAL A 1 591 ? 27.872 -10.967 -22.785 1.00 91.88 591 VAL A N 1
ATOM 4590 C CA . VAL A 1 591 ? 28.354 -11.688 -23.977 1.00 91.88 591 VAL A CA 1
ATOM 4591 C C . VAL A 1 591 ? 29.278 -12.838 -23.587 1.00 91.88 591 VAL A C 1
ATOM 4593 O O . VAL A 1 591 ? 29.079 -13.976 -24.010 1.00 91.88 591 VAL A O 1
ATOM 4596 N N . THR A 1 592 ? 30.274 -12.564 -22.746 1.00 91.38 592 THR A N 1
ATOM 4597 C CA . THR A 1 592 ? 31.229 -13.583 -22.291 1.00 91.38 592 THR A CA 1
ATOM 4598 C C . THR A 1 592 ? 30.533 -14.666 -21.473 1.00 91.38 592 THR A C 1
ATOM 4600 O O . THR A 1 592 ? 30.799 -15.840 -21.701 1.00 91.38 592 THR A O 1
ATOM 4603 N N . SER A 1 593 ? 29.585 -14.315 -20.600 1.00 86.62 593 SER A N 1
ATOM 4604 C CA . SER A 1 593 ? 28.819 -15.301 -19.825 1.00 86.62 593 SER A CA 1
ATOM 4605 C C . SER A 1 593 ? 27.961 -16.208 -20.714 1.00 86.62 593 SER A C 1
ATOM 4607 O O . SER A 1 593 ? 27.858 -17.400 -20.437 1.00 86.62 593 SER A O 1
ATOM 4609 N N . ALA A 1 594 ? 27.368 -15.668 -21.782 1.00 88.69 594 ALA A N 1
ATOM 4610 C CA . ALA A 1 594 ? 26.518 -16.427 -22.698 1.00 88.69 594 ALA A CA 1
ATOM 4611 C C . ALA A 1 594 ? 27.304 -17.360 -23.640 1.00 88.69 594 ALA A C 1
ATOM 4613 O O . ALA A 1 594 ? 26.794 -18.413 -24.021 1.00 88.69 594 ALA A O 1
ATOM 4614 N N . ILE A 1 595 ? 28.521 -16.970 -24.036 1.00 89.69 595 ILE A N 1
ATOM 4615 C CA . ILE A 1 595 ? 29.304 -17.655 -25.079 1.00 89.69 595 ILE A CA 1
ATOM 4616 C C . ILE A 1 595 ? 30.421 -18.533 -24.491 1.00 89.69 595 ILE A C 1
ATOM 4618 O O . ILE A 1 595 ? 30.821 -19.517 -25.119 1.00 89.69 595 ILE A O 1
ATOM 4622 N N . ALA A 1 596 ? 30.951 -18.203 -23.308 1.00 85.88 596 ALA A N 1
ATOM 4623 C CA . ALA A 1 596 ? 32.067 -18.940 -22.725 1.00 85.88 596 ALA A CA 1
ATOM 4624 C C . ALA A 1 596 ? 31.677 -20.394 -22.377 1.00 85.88 596 ALA A C 1
ATOM 4626 O O . ALA A 1 596 ? 30.582 -20.652 -21.878 1.00 85.88 596 ALA A O 1
ATOM 4627 N N . PRO A 1 597 ? 32.588 -21.361 -22.589 1.00 66.38 597 PRO A N 1
ATOM 4628 C CA . PRO A 1 597 ? 32.302 -22.788 -22.425 1.00 66.38 597 PRO A CA 1
ATOM 4629 C C . PRO A 1 597 ? 32.124 -23.234 -20.966 1.00 66.38 597 PRO A C 1
ATOM 4631 O O . PRO A 1 597 ? 31.635 -24.333 -20.716 1.00 66.38 597 PRO A O 1
ATOM 4634 N N . THR A 1 598 ? 32.509 -22.409 -19.992 1.00 62.94 598 THR A N 1
ATOM 4635 C CA . THR A 1 598 ? 32.356 -22.712 -18.567 1.00 62.94 598 THR A CA 1
ATOM 4636 C C . THR A 1 598 ? 31.194 -21.923 -17.992 1.00 62.94 598 THR A C 1
ATOM 4638 O O . THR A 1 598 ? 31.260 -20.696 -17.911 1.00 62.94 598 THR A O 1
ATOM 4641 N N . SER A 1 599 ? 30.165 -22.628 -17.516 1.00 56.22 599 SER A N 1
ATOM 4642 C CA . SER A 1 599 ? 29.250 -22.023 -16.549 1.00 56.22 599 SER A CA 1
ATOM 4643 C C . SER A 1 599 ? 30.089 -21.550 -15.359 1.00 56.22 599 SER A C 1
ATOM 4645 O O . SER A 1 599 ? 30.872 -22.352 -14.839 1.00 56.22 599 SER A O 1
ATOM 4647 N N . PRO A 1 600 ? 29.985 -20.282 -14.926 1.00 56.25 600 PRO A N 1
ATOM 4648 C CA . PRO A 1 600 ? 30.608 -19.881 -13.676 1.00 56.25 600 PRO A CA 1
ATOM 4649 C C . PRO A 1 600 ? 30.114 -20.833 -12.573 1.00 56.25 600 PRO A C 1
ATOM 4651 O O . PRO A 1 600 ? 28.936 -21.220 -12.599 1.00 56.25 600 PRO A O 1
ATOM 4654 N N . PRO A 1 601 ? 30.984 -21.251 -11.633 1.00 54.38 601 PRO A N 1
ATOM 4655 C CA . PRO A 1 601 ? 30.552 -22.082 -10.519 1.00 54.38 601 PRO A CA 1
ATOM 4656 C C . PRO A 1 601 ? 29.342 -21.419 -9.839 1.00 54.38 601 PRO A C 1
ATOM 4658 O O . PRO A 1 601 ? 29.263 -20.185 -9.801 1.00 54.38 601 PRO A O 1
ATOM 4661 N N . PRO A 1 602 ? 28.358 -22.197 -9.358 1.00 53.56 602 PRO A N 1
ATOM 4662 C CA . PRO A 1 602 ? 27.202 -21.633 -8.674 1.00 53.56 602 PRO A CA 1
ATOM 4663 C C . PRO A 1 602 ? 27.661 -20.701 -7.543 1.00 53.56 602 PRO A C 1
ATOM 4665 O O . PRO A 1 602 ? 28.608 -21.011 -6.814 1.00 53.56 602 PRO A O 1
ATOM 4668 N N . PHE A 1 603 ? 27.008 -19.537 -7.437 1.00 43.97 603 PHE A N 1
ATOM 4669 C CA . PHE A 1 603 ? 27.207 -18.603 -6.329 1.00 43.97 603 PHE A CA 1
ATOM 4670 C C . PHE A 1 603 ? 27.021 -19.382 -5.016 1.00 43.97 603 PHE A C 1
ATOM 4672 O O . PHE A 1 603 ? 25.974 -19.992 -4.823 1.00 43.97 603 PHE A O 1
ATOM 4679 N N . GLY A 1 604 ? 28.059 -19.421 -4.173 1.00 48.41 604 GLY A N 1
ATOM 4680 C CA . GLY A 1 604 ? 28.076 -20.188 -2.917 1.00 48.41 604 GLY A CA 1
ATOM 4681 C C . GLY A 1 604 ? 29.282 -21.118 -2.730 1.00 48.41 604 GLY A C 1
ATOM 4682 O O . GLY A 1 604 ? 29.605 -21.449 -1.599 1.00 48.41 604 GLY A O 1
ATOM 4683 N N . ASN A 1 605 ? 30.008 -21.479 -3.797 1.00 42.34 605 ASN A N 1
ATOM 4684 C CA . ASN A 1 605 ? 31.166 -22.392 -3.699 1.00 42.34 605 ASN A CA 1
ATOM 4685 C C . ASN A 1 605 ? 32.539 -21.700 -3.598 1.00 42.34 605 ASN A C 1
ATOM 4687 O O . ASN A 1 605 ? 33.571 -22.367 -3.622 1.00 42.34 605 ASN A O 1
ATOM 4691 N N . LEU A 1 606 ? 32.580 -20.370 -3.495 1.00 43.72 606 LEU A N 1
ATOM 4692 C CA . LEU A 1 606 ? 33.820 -19.635 -3.246 1.00 43.72 606 LEU A CA 1
ATOM 4693 C C . LEU A 1 606 ? 33.982 -19.432 -1.737 1.00 43.72 606 LEU A C 1
ATOM 4695 O O . LEU A 1 606 ? 33.666 -18.365 -1.219 1.00 43.72 606 LEU A O 1
ATOM 4699 N N . HIS A 1 607 ? 34.466 -20.458 -1.034 1.00 45.16 607 HIS A N 1
ATOM 4700 C CA . HIS A 1 607 ? 35.019 -20.257 0.304 1.00 45.16 607 HIS A CA 1
ATOM 4701 C C . HIS A 1 607 ? 36.352 -19.501 0.169 1.00 45.16 607 HIS A C 1
ATOM 4703 O O . HIS A 1 607 ? 37.247 -19.991 -0.525 1.00 45.16 607 HIS A O 1
ATOM 4709 N N . PRO A 1 608 ? 36.521 -18.335 0.820 1.00 49.84 608 PRO A N 1
ATOM 4710 C CA . PRO A 1 608 ? 37.780 -17.587 0.800 1.00 49.84 608 PRO A CA 1
ATOM 4711 C C . PRO A 1 608 ? 38.964 -18.349 1.416 1.00 49.84 608 PRO A C 1
ATOM 4713 O O . PRO A 1 608 ? 40.102 -17.924 1.257 1.00 49.84 608 PRO A O 1
ATOM 4716 N N . GLU A 1 609 ? 38.708 -19.458 2.113 1.00 49.94 609 GLU A N 1
ATOM 4717 C CA . GLU A 1 609 ? 39.684 -20.150 2.964 1.00 49.94 609 GLU A CA 1
ATOM 4718 C C . GLU A 1 609 ? 40.630 -21.114 2.228 1.00 49.94 609 GLU A C 1
ATOM 4720 O O . GLU A 1 609 ? 41.479 -21.728 2.861 1.00 49.94 609 GLU A O 1
ATOM 4725 N N . ASN A 1 610 ? 40.547 -21.221 0.898 1.00 44.00 610 ASN A N 1
ATOM 4726 C CA . ASN A 1 610 ? 41.517 -21.974 0.091 1.00 44.00 610 ASN A CA 1
ATOM 4727 C C . ASN A 1 610 ? 42.340 -21.042 -0.814 1.00 44.00 610 ASN A C 1
ATOM 4729 O O . ASN A 1 610 ? 42.304 -21.158 -2.044 1.00 44.00 610 ASN A O 1
ATOM 4733 N N . ARG A 1 611 ? 43.076 -20.106 -0.207 1.00 39.50 611 ARG A N 1
ATOM 4734 C CA . ARG A 1 611 ? 44.197 -19.406 -0.847 1.00 39.50 611 ARG A CA 1
ATOM 4735 C C . ARG A 1 611 ? 45.417 -19.370 0.050 1.00 39.50 611 ARG A C 1
ATOM 4737 O O . ARG A 1 611 ? 45.245 -19.046 1.243 1.00 39.50 611 ARG A O 1
#

Secondary structure (DSSP, 8-state):
--HHHHHHHHHHHHHHHHHH----HHHHHHHHHHHHHHHHHTTS-GGG--HHHHHHHTT-HHHHHHHHHHHH--TT----SS---HHHHHHHHHHHHHTSBGGGSTTS---S-S-----S------SBHHHHHHHHHHHHHHHHHHHHHT-PPTT-EEEE-SGGGTT-EEEEEEEEPP--TTGGGT----SEEEEEETTT--EEEE-GGGEEEPP---SSEEEEEETSPPPSEESEEEEEEESS--THHHHHHHHHHHHH---SSPEEEEEEEESSSPPP-HHHHHHHHHHHHH-SEEEEE--SSS-SSPBSSTTSS-BTTT-GGGEEEE----TT-HHHHHHHHHTT--EESSHHHHHHHHHHHHTT---EEGGGGGS-HHHHTSHHHHHHHHHHHHTT-EEEEEEEEEEEE-TTSSSSEEEEEEEEEEE-TTS-EEEEEEEEE--EEEEEEEE--SSGGG-EEEEEEPPGGGTTS--S-SS--PPEE--EEE-SS--TTHHHHHHHHHIIIII-----GGGEEEEEEEEEETTEEEEEEEEEEEPPHHHHHHHHHS-TT-TTTPPPEEEEEHHHHHHS-SS-HHHHHHHHHHHSSSPPPPTT---TT--

pLDDT: mean 81.47, std 15.33, range [32.81, 98.06]